Protein AF-0000000072288909 (afdb_homodimer)

pLDDT: mean 96.94, std 6.57, range [34.59, 99.0]

Radius of gyration: 21.73 Å; Cα contacts (8 Å, |Δi|>4): 817; chains: 2; bounding box: 50×75×54 Å

InterPro domains:
  IPR004045 Glutathione S-transferase, N-terminal [PF02798] (21-99)
  IPR004045 Glutathione S-transferase, N-terminal [PS50404] (17-106)
  IPR004046 Glutathione S-transferase, C-terminal [PF00043] (154-232)
  IPR010987 Glutathione S-transferase, C-terminal-like [PS50405] (112-245)
  IPR036249 Thioredoxin-like superfamily [SSF52833] (22-106)
  IPR036282 Glutathione S-transferase, C-terminal domain superfamily [SSF47616] (105-239)
  IPR040079 Glutathione transferase family [SFLDS00019] (25-231)

Foldseek 3Di:
DPPQLFDPPPDCCVSVFAFKEKEFALDLLQLLLLLLQLVLCVPPVDDYYYHYDDVVVLPLVDPRNCSLPVVSDDIWMWGVVDVNIHIDDDSLRSQVVCQVPRVVVQLAADPDPVLRVQLVVLLCLCSVQQVVLLVQLQCQQPPDPDHDVVSNVVSVVSNLVSLVVQLCQQCCVPPPHGALDRTDPDNDHRHSSLSSHQSSVLCSCVSVSQDPVSCVVRVSVVNNNVVVCPDPSSCVSNDCVSHDD/DPPQLFDPPPDCCVSVFAFKEKEFALDLLQLLLLLLQLVLCVPPVDDYYYHYDDVVVLPLVDPRNCSLPVVSHDIWMWGVVDVNIHIDDDSLRSQVVCQVPRVVVQQAADPDPVLRVQLVVLLCLCSVQQVVLLVQLQCQQPPDPDHDVVSNVVSVVSNLVSLVVQLCQQCCVPPPHGALDRTDPDNHHRHSSLSSHQSSVLCSCVSVSQDPVSCVVRVSVVNNNVVVCPDPSSCVSNDCVSHDD

Organism: Botryotinia fuckeliana (strain B05.10) (NCBI:txid332648)

Structure (mmCIF, N/CA/C/O backbone):
data_AF-0000000072288909-model_v1
#
loop_
_entity.id
_entity.type
_entity.pdbx_description
1 polymer Bcgst4
#
loop_
_atom_site.group_PDB
_atom_site.id
_atom_site.type_symbol
_atom_site.label_atom_id
_atom_site.label_alt_id
_atom_site.label_comp_id
_atom_site.label_asym_id
_atom_site.label_entity_id
_atom_site.label_seq_id
_atom_site.pdbx_PDB_ins_code
_atom_site.Cartn_x
_atom_site.Cartn_y
_atom_site.Cartn_z
_atom_site.occupancy
_atom_site.B_iso_or_equiv
_atom_site.auth_seq_id
_atom_site.auth_comp_id
_atom_site.auth_asym_id
_atom_site.auth_atom_id
_atom_site.pdbx_PDB_model_num
ATOM 1 N N . MET A 1 1 ? -13.586 37.219 -0.016 1 34.94 1 MET A N 1
ATOM 2 C CA . MET A 1 1 ? -12.812 36.719 -1.144 1 34.94 1 MET A CA 1
ATOM 3 C C . MET A 1 1 ? -13.18 35.25 -1.441 1 34.94 1 MET A C 1
ATOM 5 O O . MET A 1 1 ? -13.148 34.406 -0.548 1 34.94 1 MET A O 1
ATOM 9 N N . SER A 1 2 ? -14.008 34.75 -2.271 1 41.03 2 SER A N 1
ATOM 10 C CA . SER A 1 2 ? -14.609 33.438 -2.49 1 41.03 2 SER A CA 1
ATOM 11 C C . SER A 1 2 ? -13.562 32.344 -2.465 1 41.03 2 SER A C 1
ATOM 13 O O . SER A 1 2 ? -12.625 32.344 -3.266 1 41.03 2 SER A O 1
ATOM 15 N N . SER A 1 3 ? -13.195 31.766 -1.354 1 52.41 3 SER A N 1
ATOM 16 C CA . SER A 1 3 ? -12.055 30.984 -0.9 1 52.41 3 SER A CA 1
ATOM 17 C C . SER A 1 3 ? -11.727 29.859 -1.877 1 52.41 3 SER A C 1
ATOM 19 O O . SER A 1 3 ? -12.531 28.938 -2.059 1 52.41 3 SER A O 1
ATOM 21 N N . SER A 1 4 ? -11.07 30.094 -3.133 1 81.62 4 SER A N 1
ATOM 22 C CA . SER A 1 4 ? -10.766 29.203 -4.25 1 81.62 4 SER A CA 1
ATOM 23 C C . SER A 1 4 ? -9.977 27.984 -3.787 1 81.62 4 SER A C 1
ATOM 25 O O . SER A 1 4 ? -9.156 28.078 -2.867 1 81.62 4 SER A O 1
ATOM 27 N N . PHE A 1 5 ? -10.469 26.766 -3.932 1 93.38 5 PHE A N 1
ATOM 28 C CA . PHE A 1 5 ? -9.852 25.484 -3.607 1 93.38 5 PHE A CA 1
ATOM 29 C C . PHE A 1 5 ? -8.43 25.422 -4.145 1 93.38 5 PHE A C 1
ATOM 31 O O . PHE A 1 5 ? -7.52 24.953 -3.451 1 93.38 5 PHE A O 1
ATOM 38 N N . TYR A 1 6 ? -8.203 25.969 -5.234 1 96 6 TYR A N 1
ATOM 39 C CA . TYR A 1 6 ? -6.898 25.891 -5.871 1 96 6 TYR A CA 1
ATOM 40 C C . TYR A 1 6 ? -6.035 27.094 -5.492 1 96 6 TYR A C 1
ATOM 42 O O . TYR A 1 6 ? -6.527 28.219 -5.426 1 96 6 TYR A O 1
ATOM 50 N N . LEU A 1 7 ? -4.793 26.891 -5.223 1 95.06 7 LEU A N 1
ATOM 51 C CA . LEU A 1 7 ? -3.844 27.953 -4.91 1 95.06 7 LEU A CA 1
ATOM 52 C C . LEU A 1 7 ? -3.533 28.797 -6.148 1 95.06 7 LEU A C 1
ATOM 54 O O . LEU A 1 7 ? -3.65 28.312 -7.273 1 95.06 7 LEU A O 1
ATOM 58 N N . GLU A 1 8 ? -3.074 29.969 -5.766 1 91.94 8 GLU A N 1
ATOM 59 C CA . GLU A 1 8 ? -2.492 30.766 -6.84 1 91.94 8 GLU A CA 1
ATOM 60 C C . GLU A 1 8 ? -1.284 30.062 -7.457 1 91.94 8 GLU A C 1
ATOM 62 O O . GLU A 1 8 ? -0.458 29.5 -6.738 1 91.94 8 GLU A O 1
ATOM 67 N N . GLY A 1 9 ? -1.198 30.031 -8.703 1 93.75 9 GLY A N 1
ATOM 68 C CA . GLY A 1 9 ? -0.094 29.375 -9.383 1 93.75 9 GLY A CA 1
ATOM 69 C C . GLY A 1 9 ? -0.472 28.016 -9.961 1 93.75 9 GLY A C 1
ATOM 70 O O . GLY A 1 9 ? 0.3 27.422 -10.719 1 93.75 9 GLY A O 1
ATOM 71 N N . THR A 1 10 ? -1.617 27.516 -9.508 1 96.81 10 THR A N 1
ATOM 72 C CA . THR A 1 10 ? -2.094 26.297 -10.148 1 96.81 10 THR A CA 1
ATOM 73 C C . THR A 1 10 ? -2.293 26.516 -11.648 1 96.81 10 THR A C 1
ATOM 75 O O . THR A 1 10 ? -2.936 27.484 -12.055 1 96.81 10 THR A O 1
ATOM 78 N N . PRO A 1 11 ? -1.681 25.656 -12.484 1 97.31 11 PRO A N 1
ATOM 79 C CA . PRO A 1 11 ? -1.862 25.812 -13.922 1 97.31 11 PRO A CA 1
ATOM 80 C C . PRO A 1 11 ? -3.332 25.906 -14.328 1 97.31 11 PRO A C 1
ATOM 82 O O . PRO A 1 11 ? -4.172 25.203 -13.758 1 97.31 11 PRO A O 1
ATOM 85 N N . ASP A 1 12 ? -3.672 26.641 -15.344 1 97.25 12 ASP A N 1
ATOM 86 C CA . ASP A 1 12 ? -5.039 26.875 -15.797 1 97.25 12 ASP A CA 1
ATOM 87 C C . ASP A 1 12 ? -5.715 25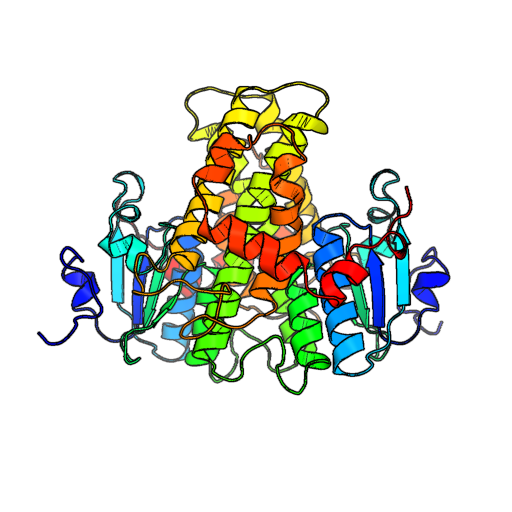.562 -16.203 1 97.25 12 ASP A C 1
ATOM 89 O O . ASP A 1 12 ? -6.898 25.359 -15.93 1 97.25 12 ASP A O 1
ATOM 93 N N . GLU A 1 13 ? -4.977 24.719 -16.859 1 96.62 13 GLU A N 1
ATOM 94 C CA . GLU A 1 13 ? -5.531 23.453 -17.328 1 96.62 13 GLU A CA 1
ATOM 95 C C . GLU A 1 13 ? -5.965 22.562 -16.172 1 96.62 13 GLU A C 1
ATOM 97 O O . GLU A 1 13 ? -6.836 21.703 -16.328 1 96.62 13 GLU A O 1
ATOM 102 N N . VAL A 1 14 ? -5.375 22.766 -15 1 97.88 14 VAL A N 1
ATOM 103 C CA . VAL A 1 14 ? -5.734 22 -13.812 1 97.88 14 VAL A CA 1
ATOM 104 C C . VAL A 1 14 ? -6.879 22.672 -13.07 1 97.88 14 VAL A C 1
ATOM 106 O O . VAL A 1 14 ? -7.914 22.062 -12.812 1 97.88 14 VAL A O 1
ATOM 109 N N . LYS A 1 15 ? -6.75 23.984 -12.75 1 96.44 15 LYS A N 1
ATOM 110 C CA . LYS A 1 15 ? -7.73 24.672 -11.914 1 96.44 15 LYS A CA 1
ATOM 111 C C . LYS A 1 15 ? -9.055 24.844 -12.656 1 96.44 15 LYS A C 1
ATOM 113 O O . LYS A 1 15 ? -10.102 25 -12.031 1 96.44 15 LYS A O 1
ATOM 118 N N . ASN A 1 16 ? -9.055 24.844 -14.047 1 97 16 ASN A N 1
ATOM 119 C CA . ASN A 1 16 ? -10.273 25.047 -14.828 1 97 16 ASN A CA 1
ATOM 120 C C . ASN A 1 16 ? -10.859 23.719 -15.305 1 97 16 ASN A C 1
ATOM 122 O O . ASN A 1 16 ? -11.906 23.703 -15.961 1 97 16 ASN A O 1
ATOM 126 N N . ALA A 1 17 ? -10.117 22.625 -15 1 97.56 17 ALA A N 1
ATOM 127 C CA . ALA A 1 17 ? -10.633 21.328 -15.406 1 97.56 17 ALA A CA 1
ATOM 128 C C . ALA A 1 17 ? -11.977 21.031 -14.75 1 97.56 17 ALA A C 1
ATOM 130 O O . ALA A 1 17 ? -12.203 21.391 -13.586 1 97.56 17 ALA A O 1
ATOM 131 N N . LYS A 1 18 ? -12.875 20.422 -15.492 1 96.06 18 LYS A N 1
ATOM 132 C CA . LYS A 1 18 ? -14.172 20 -14.977 1 96.06 18 LYS A CA 1
ATOM 133 C C . LYS A 1 18 ? -14.258 18.484 -14.875 1 96.06 18 LYS A C 1
ATOM 135 O O . LYS A 1 18 ? -13.5 17.766 -15.531 1 96.06 18 LYS A O 1
ATOM 140 N N . GLY A 1 19 ? -15.141 18.031 -13.961 1 97.38 19 GLY A N 1
ATOM 141 C CA . GLY A 1 19 ? -15.281 16.594 -13.805 1 97.38 19 GLY A CA 1
ATOM 142 C C . GLY A 1 19 ? -14.039 15.93 -13.258 1 97.38 19 GLY A C 1
ATOM 143 O O . GLY A 1 19 ? -13.383 16.453 -12.359 1 97.38 19 GLY A O 1
ATOM 144 N N . LEU A 1 20 ? -13.734 14.703 -13.734 1 98.75 20 LEU A N 1
ATOM 145 C CA . LEU A 1 20 ? -12.539 13.953 -13.359 1 98.75 20 LEU A CA 1
ATOM 146 C C . LEU A 1 20 ? -11.32 14.461 -14.117 1 98.75 20 LEU A C 1
ATOM 148 O O . LEU A 1 20 ? -11.375 14.625 -15.344 1 98.75 20 LEU A O 1
ATOM 152 N N . HIS A 1 21 ? -10.25 14.758 -13.375 1 98.94 21 HIS A N 1
ATOM 153 C CA . HIS A 1 21 ? -9.031 15.266 -13.992 1 98.94 21 HIS A CA 1
ATOM 154 C C . HIS A 1 21 ? -7.793 14.57 -13.438 1 98.94 21 HIS A C 1
ATOM 156 O O . HIS A 1 21 ? -7.629 14.469 -12.219 1 98.94 21 HIS A O 1
ATOM 162 N N . LEU A 1 22 ? -6.934 14.078 -14.344 1 98.88 22 LEU A N 1
ATOM 163 C CA . LEU A 1 22 ? -5.707 13.391 -13.953 1 98.88 22 LEU A CA 1
ATOM 164 C C . LEU A 1 22 ? -4.484 14.25 -14.258 1 98.88 22 LEU A C 1
ATOM 166 O O . LEU A 1 22 ? -4.301 14.695 -15.391 1 98.88 22 LEU A O 1
ATOM 170 N N . VAL A 1 23 ? -3.709 14.602 -13.258 1 98.81 23 VAL A N 1
ATOM 171 C CA . VAL A 1 23 ? -2.383 15.172 -13.461 1 98.81 23 VAL A CA 1
ATOM 172 C C . VAL A 1 23 ? -1.327 14.078 -13.383 1 98.81 23 VAL A C 1
ATOM 174 O O . VAL A 1 23 ? -1.183 13.414 -12.352 1 98.81 23 VAL A O 1
ATOM 177 N N . THR A 1 24 ? -0.532 13.867 -14.5 1 98.62 24 THR A N 1
ATOM 178 C CA . THR A 1 24 ? 0.266 12.641 -14.523 1 98.62 24 THR A CA 1
ATOM 179 C C . THR A 1 24 ? 1.467 12.797 -15.453 1 98.62 24 THR A C 1
ATOM 181 O O . THR A 1 24 ? 1.653 13.852 -16.062 1 98.62 24 THR A O 1
ATOM 184 N N . MET A 1 25 ? 2.361 11.984 -15.367 1 98.5 25 MET A N 1
ATOM 185 C CA . MET A 1 25 ? 3.393 11.586 -16.328 1 98.5 25 MET A CA 1
ATOM 186 C C . MET A 1 25 ? 3.377 10.078 -16.547 1 98.5 25 MET A C 1
ATOM 188 O O . MET A 1 25 ? 3.186 9.312 -15.609 1 98.5 25 MET A O 1
ATOM 192 N N . SER A 1 26 ? 3.609 9.617 -17.75 1 98.12 26 SER A N 1
ATOM 193 C CA . SER A 1 26 ? 3.312 8.234 -18.125 1 98.12 26 SER A CA 1
ATOM 194 C C . SER A 1 26 ? 4.398 7.285 -17.641 1 98.12 26 SER A C 1
ATOM 196 O O . SER A 1 26 ? 4.934 6.492 -18.422 1 98.12 26 SER A O 1
ATOM 198 N N . THR A 1 27 ? 4.762 7.426 -16.406 1 97.56 27 THR A N 1
ATOM 199 C CA . THR A 1 27 ? 5.566 6.445 -15.68 1 97.56 27 THR A CA 1
ATOM 200 C C . THR A 1 27 ? 4.742 5.203 -15.359 1 97.56 27 THR A C 1
ATOM 202 O O . THR A 1 27 ? 3.533 5.176 -15.594 1 97.56 27 THR A O 1
ATOM 205 N N . PRO A 1 28 ? 5.355 4.16 -14.852 1 98.25 28 PRO A N 1
ATOM 206 C CA . PRO A 1 28 ? 4.562 2.982 -14.5 1 98.25 28 PRO A CA 1
ATOM 207 C C . PRO A 1 28 ? 3.41 3.307 -13.547 1 98.25 28 PRO A C 1
ATOM 209 O O . PRO A 1 28 ? 2.312 2.766 -13.695 1 98.25 28 PRO A O 1
ATOM 212 N N . ASN A 1 29 ? 3.645 4.203 -12.594 1 98.62 29 ASN A N 1
ATOM 213 C CA . ASN A 1 29 ? 2.576 4.578 -11.672 1 98.62 29 ASN A CA 1
ATOM 214 C C . ASN A 1 29 ? 1.495 5.398 -12.367 1 98.62 29 ASN A C 1
ATOM 216 O O . ASN A 1 29 ? 0.308 5.242 -12.078 1 98.62 29 ASN A O 1
ATOM 220 N N . GLY A 1 30 ? 1.885 6.316 -13.234 1 98.75 30 GLY A N 1
ATOM 221 C CA . GLY A 1 30 ? 0.888 7.035 -14.016 1 98.75 30 GLY A CA 1
ATOM 222 C C . GLY A 1 30 ? 0.013 6.117 -14.852 1 98.75 30 GLY A C 1
ATOM 223 O O . GLY A 1 30 ? -1.209 6.27 -14.875 1 98.75 30 GLY A O 1
ATOM 224 N N . LYS A 1 31 ? 0.649 5.121 -15.453 1 98.88 31 LYS A N 1
ATOM 225 C CA . LYS A 1 31 ? -0.03 4.207 -16.359 1 98.88 31 LYS A CA 1
ATOM 226 C C . LYS A 1 31 ? -1.128 3.428 -15.648 1 98.88 31 LYS A C 1
ATOM 228 O O . LYS A 1 31 ? -2.143 3.074 -16.25 1 98.88 31 LYS A O 1
ATOM 233 N N . LYS A 1 32 ? -0.995 3.137 -14.336 1 98.94 32 LYS A N 1
ATOM 234 C CA . LYS A 1 32 ? -2.037 2.441 -13.594 1 98.94 32 LYS A CA 1
ATOM 235 C C . LYS A 1 32 ? -3.381 3.154 -13.727 1 98.94 32 LYS A C 1
ATOM 237 O O . LYS A 1 32 ? -4.387 2.535 -14.078 1 98.94 32 LYS A O 1
ATOM 242 N N . VAL A 1 33 ? -3.344 4.43 -13.477 1 98.94 33 VAL A N 1
ATOM 243 C CA . VAL A 1 33 ? -4.574 5.207 -13.414 1 98.94 33 VAL A CA 1
ATOM 244 C C . VAL A 1 33 ? -5.051 5.531 -14.836 1 98.94 33 VAL A C 1
ATOM 246 O O . VAL A 1 33 ? -6.254 5.531 -15.109 1 98.94 33 VAL A O 1
ATOM 249 N N . GLN A 1 34 ? -4.066 5.773 -15.711 1 98.94 34 GLN A N 1
ATOM 250 C CA . GLN A 1 34 ? -4.406 5.969 -17.109 1 98.94 34 GLN A CA 1
ATOM 251 C C . GLN A 1 34 ? -5.207 4.789 -17.656 1 98.94 34 GLN A C 1
ATOM 253 O O . GLN A 1 34 ? -6.258 4.977 -18.266 1 98.94 34 GLN A O 1
ATOM 258 N N . ILE A 1 35 ? -4.73 3.592 -17.406 1 99 35 ILE A N 1
ATOM 259 C CA . ILE A 1 35 ? -5.375 2.373 -17.891 1 99 35 ILE A CA 1
ATOM 260 C C . ILE A 1 35 ? -6.773 2.254 -17.281 1 99 35 ILE A C 1
ATOM 262 O O . ILE A 1 35 ? -7.738 1.968 -18 1 99 35 ILE A O 1
ATOM 266 N N . MET A 1 36 ? -6.91 2.463 -15.969 1 99 36 MET A N 1
ATOM 267 C CA . MET A 1 36 ? -8.211 2.359 -15.312 1 99 36 MET A CA 1
ATOM 268 C C . MET A 1 36 ? -9.203 3.344 -15.914 1 99 36 MET A C 1
ATOM 270 O O . MET A 1 36 ? -10.367 2.998 -16.156 1 99 36 MET A O 1
ATOM 274 N N . LEU A 1 37 ? -8.773 4.59 -16.156 1 98.94 37 LEU A N 1
ATOM 275 C CA . LEU A 1 37 ? -9.641 5.598 -16.75 1 98.94 37 LEU A CA 1
ATOM 276 C C . LEU A 1 37 ? -10.094 5.164 -18.141 1 98.94 37 LEU A C 1
ATOM 278 O O . LEU A 1 37 ? -11.266 5.324 -18.5 1 98.94 37 LEU A O 1
ATOM 282 N N . GLU A 1 38 ? -9.172 4.617 -18.922 1 98.94 38 GLU A N 1
ATOM 283 C CA . GLU A 1 38 ? -9.531 4.129 -20.25 1 98.94 38 GLU A CA 1
ATOM 284 C C . GLU A 1 38 ? -10.492 2.947 -20.172 1 98.94 38 GLU A C 1
ATOM 286 O O . GLU A 1 38 ? -11.383 2.809 -21 1 98.94 38 GLU A O 1
ATOM 291 N N . GLU A 1 39 ? -10.281 2.043 -19.172 1 98.94 39 GLU A N 1
ATOM 292 C CA . GLU A 1 39 ? -11.219 0.951 -18.938 1 98.94 39 GLU A CA 1
ATOM 293 C C . GLU A 1 39 ? -12.625 1.481 -18.656 1 98.94 39 GLU A C 1
ATOM 295 O O . GLU A 1 39 ? -13.609 0.993 -19.219 1 98.94 39 GLU A O 1
ATOM 300 N N . LEU A 1 40 ? -12.727 2.463 -17.797 1 98.94 40 LEU A N 1
ATOM 301 C CA . LEU A 1 40 ? -14.016 3.025 -17.406 1 98.94 40 LEU A CA 1
ATOM 302 C C . LEU A 1 40 ? -14.664 3.756 -18.578 1 98.94 40 LEU A C 1
ATOM 304 O O . LEU A 1 40 ? -15.883 3.707 -18.75 1 98.94 40 LEU A O 1
ATOM 308 N N . LYS A 1 41 ? -13.844 4.477 -19.297 1 98.81 41 LYS A N 1
ATOM 309 C CA . LYS A 1 41 ? -14.367 5.117 -20.5 1 98.81 41 LYS A CA 1
ATOM 310 C C . LYS A 1 41 ? -14.992 4.09 -21.453 1 98.81 41 LYS A C 1
ATOM 312 O O . LYS A 1 41 ? -16.094 4.301 -21.953 1 98.81 41 LYS A O 1
ATOM 317 N N . ALA A 1 42 ? -14.305 3.047 -21.688 1 98.81 42 ALA A N 1
ATOM 318 C CA . ALA A 1 42 ? -14.789 2.004 -22.594 1 98.81 42 ALA A CA 1
ATOM 319 C C . ALA A 1 42 ? -16.047 1.344 -22.047 1 98.81 42 ALA A C 1
ATOM 321 O O . ALA A 1 42 ? -16.984 1.066 -22.812 1 98.81 42 ALA A O 1
ATOM 322 N N . ALA A 1 43 ? -16.109 1.083 -20.75 1 98.69 43 ALA A N 1
ATOM 323 C CA . ALA A 1 43 ? -17.188 0.294 -20.156 1 98.69 43 ALA A CA 1
ATOM 324 C C . ALA A 1 43 ? -18.422 1.158 -19.891 1 98.69 43 ALA A C 1
ATOM 326 O O . ALA A 1 43 ? -19.547 0.682 -19.984 1 98.69 43 ALA A O 1
ATOM 327 N N . TYR A 1 44 ? -18.203 2.438 -19.562 1 98.56 44 TYR A N 1
ATOM 328 C CA . TYR A 1 44 ? -19.297 3.236 -19.031 1 98.56 44 TYR A CA 1
ATOM 329 C C . TYR A 1 44 ? -19.422 4.562 -19.766 1 98.56 44 TYR A C 1
ATOM 331 O O . TYR A 1 44 ? -20.328 5.352 -19.5 1 98.56 44 TYR A O 1
ATOM 339 N N . GLY A 1 45 ? -18.516 4.855 -20.641 1 98.56 45 GLY A N 1
ATOM 340 C CA . GLY A 1 45 ? -18.484 6.172 -21.266 1 98.56 45 GLY A CA 1
ATOM 341 C C . GLY A 1 45 ? -17.984 7.262 -20.328 1 98.56 45 GLY A C 1
ATOM 342 O O . GLY A 1 45 ? -18.297 8.438 -20.531 1 98.56 45 GLY A O 1
ATOM 343 N N . THR A 1 46 ? -17.25 6.871 -19.297 1 98.56 46 THR A N 1
ATOM 344 C CA . THR A 1 46 ? -16.734 7.824 -18.328 1 98.56 46 THR A CA 1
ATOM 345 C C . THR A 1 46 ? -15.805 8.828 -19 1 98.56 46 THR A C 1
ATOM 347 O O . THR A 1 46 ? -14.852 8.445 -19.672 1 98.56 46 THR A O 1
ATOM 350 N N . ASP A 1 47 ? -16.109 10.094 -18.766 1 98.12 47 ASP A N 1
ATOM 351 C CA . ASP A 1 47 ? -15.281 11.164 -19.312 1 98.12 47 ASP A CA 1
ATOM 352 C C . ASP A 1 47 ? -14.266 11.656 -18.297 1 98.12 47 ASP A C 1
ATOM 354 O O . ASP A 1 47 ? -14.555 11.703 -17.094 1 98.12 47 ASP A O 1
ATOM 358 N N . TYR A 1 48 ? -13.094 12.016 -18.828 1 98.75 48 TYR A N 1
ATOM 359 C CA . TYR A 1 48 ? -12.047 12.602 -18 1 98.75 48 TYR A CA 1
ATOM 360 C C . TYR A 1 48 ? -11.109 13.469 -18.844 1 98.75 48 TYR A C 1
ATOM 362 O O . TYR A 1 48 ? -11.086 13.344 -20.062 1 98.75 48 TYR A O 1
ATOM 370 N N . THR A 1 49 ? -10.43 14.367 -18.188 1 98.62 49 THR A N 1
ATOM 371 C CA . THR A 1 49 ? -9.352 15.133 -18.797 1 98.62 49 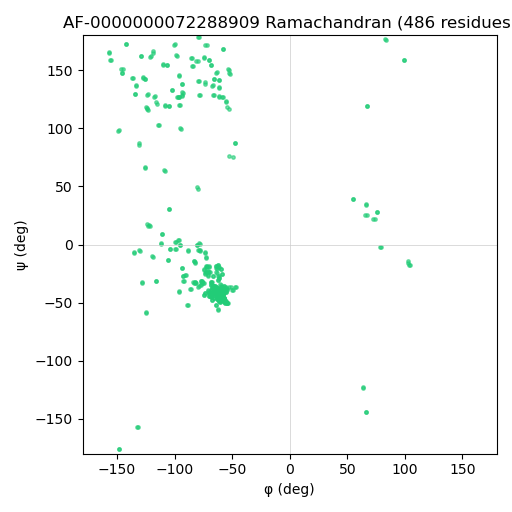THR A CA 1
ATOM 372 C C . THR A 1 49 ? -8.031 14.875 -18.078 1 98.62 49 THR A C 1
ATOM 374 O O . THR A 1 49 ? -8 14.227 -17.031 1 98.62 49 THR A O 1
ATOM 377 N N . HIS A 1 50 ? -6.961 15.258 -18.734 1 98.62 50 HIS A N 1
ATOM 378 C CA . HIS A 1 50 ? -5.672 15.07 -18.078 1 98.62 50 HIS A CA 1
ATOM 379 C C . HIS A 1 50 ? -4.707 16.203 -18.406 1 98.62 50 HIS A C 1
ATOM 381 O O . HIS A 1 50 ? -4.891 16.891 -19.422 1 98.62 50 HIS A O 1
ATOM 387 N N . THR A 1 51 ? -3.836 16.469 -17.5 1 98.38 51 THR A N 1
ATOM 388 C CA . THR A 1 51 ? -2.68 17.328 -17.672 1 98.38 51 THR A CA 1
ATOM 389 C C . THR A 1 51 ? -1.382 16.547 -17.5 1 98.38 51 THR A C 1
ATOM 391 O O . THR A 1 51 ? -1.21 15.836 -16.516 1 98.38 51 THR A O 1
ATOM 394 N N . LEU A 1 52 ? -0.485 16.672 -18.5 1 98.19 52 LEU A N 1
ATOM 395 C CA . LEU A 1 52 ? 0.823 16.031 -18.406 1 98.19 52 LEU A CA 1
ATOM 396 C C . LEU A 1 52 ? 1.858 16.984 -17.828 1 98.19 52 LEU A C 1
ATOM 398 O O . LEU A 1 52 ? 1.937 18.141 -18.25 1 98.19 52 LEU A O 1
ATOM 402 N N . ILE A 1 53 ? 2.557 16.562 -16.828 1 97.19 53 ILE A N 1
ATOM 403 C CA . ILE A 1 53 ? 3.682 17.328 -16.297 1 97.19 53 ILE A CA 1
ATOM 404 C C . ILE A 1 53 ? 4.957 16.484 -16.375 1 97.19 53 ILE A C 1
ATOM 406 O O . ILE A 1 53 ? 4.895 15.266 -16.562 1 97.19 53 ILE A O 1
ATOM 410 N N . HIS A 1 54 ? 6.129 17.125 -16.297 1 95.69 54 HIS A N 1
ATOM 411 C CA . HIS A 1 54 ? 7.414 16.438 -16.266 1 95.69 54 HIS A CA 1
ATOM 412 C C . HIS A 1 54 ? 8.016 16.438 -14.867 1 95.69 54 HIS A C 1
ATOM 414 O O . HIS A 1 54 ? 8.352 17.5 -14.336 1 95.69 54 HIS A O 1
ATOM 420 N N . ILE A 1 55 ? 8.219 15.242 -14.336 1 94.62 55 ILE A N 1
ATOM 421 C CA . ILE A 1 55 ? 8.609 15.156 -12.938 1 94.62 55 ILE A CA 1
ATOM 422 C C . ILE A 1 55 ? 10.062 15.617 -12.781 1 94.62 55 ILE A C 1
ATOM 424 O O . ILE A 1 55 ? 10.477 16.016 -11.688 1 94.62 55 ILE A O 1
ATOM 428 N N . SER A 1 56 ? 10.836 15.641 -13.859 1 93.56 56 SER A N 1
ATOM 429 C CA . SER A 1 56 ? 12.234 16.062 -13.773 1 93.56 56 SER A CA 1
ATOM 430 C C . SER A 1 56 ? 12.344 17.562 -13.539 1 93.56 56 SER A C 1
ATOM 432 O O . SER A 1 56 ? 13.406 18.047 -13.148 1 93.56 56 SER A O 1
ATOM 434 N N . THR A 1 57 ? 11.289 18.344 -13.82 1 95 57 THR A N 1
ATOM 435 C CA . THR A 1 57 ? 11.312 19.781 -13.617 1 95 57 THR A CA 1
ATOM 436 C C . THR A 1 57 ? 10.883 20.141 -12.203 1 95 57 THR A C 1
ATOM 438 O O . THR A 1 57 ? 10.859 21.312 -11.828 1 95 57 THR A O 1
ATOM 441 N N . ASN A 1 58 ? 10.461 19.219 -11.422 1 96.06 58 ASN A N 1
ATOM 442 C CA . ASN A 1 58 ? 10.016 19.344 -10.039 1 96.06 58 ASN A CA 1
ATOM 443 C C . ASN A 1 58 ? 8.719 20.156 -9.945 1 96.06 58 ASN A C 1
ATOM 445 O O . ASN A 1 58 ? 8.484 20.844 -8.953 1 96.06 58 ASN A O 1
ATOM 449 N N . GLU A 1 59 ? 7.969 20.141 -11.047 1 96.19 59 GLU A N 1
ATOM 450 C CA . GLU A 1 59 ? 6.652 20.75 -11.039 1 96.19 59 GLU A CA 1
ATOM 451 C C . GLU A 1 59 ? 5.809 20.25 -9.875 1 96.19 59 GLU A C 1
ATOM 453 O O . GLU A 1 59 ? 5.098 21.031 -9.234 1 96.19 59 GLU A O 1
ATOM 458 N N . GLN A 1 60 ? 5.941 18.984 -9.539 1 97.56 60 GLN A N 1
ATOM 459 C CA . GLN A 1 60 ? 5.133 18.328 -8.531 1 97.56 60 GLN A CA 1
ATOM 460 C C . GLN A 1 60 ? 5.605 18.672 -7.121 1 97.56 60 GLN A C 1
ATOM 462 O O . GLN A 1 60 ? 5.043 18.203 -6.133 1 97.56 60 GLN A O 1
ATOM 467 N N . LYS A 1 61 ? 6.633 19.516 -7.027 1 97.62 61 LYS A N 1
ATOM 468 C CA . LYS A 1 61 ? 7.145 19.938 -5.73 1 97.62 61 LYS A CA 1
ATOM 469 C C . LYS A 1 61 ? 6.699 21.359 -5.406 1 97.62 61 LYS A C 1
ATOM 471 O O . LYS A 1 61 ? 6.957 21.859 -4.309 1 97.62 61 LYS A O 1
ATOM 476 N N . LYS A 1 62 ? 6.023 22.016 -6.316 1 97.62 62 L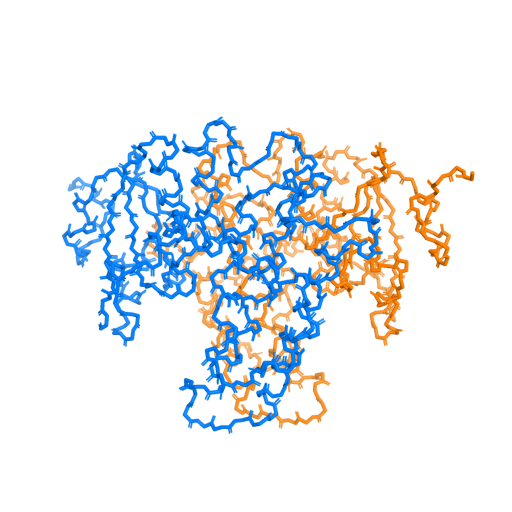YS A N 1
ATOM 477 C CA . LYS A 1 62 ? 5.52 23.359 -6.098 1 97.62 62 LYS A CA 1
ATOM 478 C C . LYS A 1 62 ? 4.309 23.359 -5.168 1 97.62 62 LYS A C 1
ATOM 480 O O . LYS A 1 62 ? 3.57 22.375 -5.109 1 97.62 62 LYS A O 1
ATOM 485 N N . ASP A 1 63 ? 4.016 24.469 -4.602 1 97.19 63 ASP A N 1
ATOM 486 C CA . ASP A 1 63 ? 2.982 24.578 -3.572 1 97.19 63 ASP A CA 1
ATOM 487 C C . ASP A 1 63 ? 1.612 24.203 -4.133 1 97.19 63 ASP A C 1
ATOM 489 O O . ASP A 1 63 ? 0.796 23.594 -3.432 1 97.19 63 ASP A O 1
ATOM 493 N N . TRP A 1 64 ? 1.297 24.594 -5.375 1 97.5 64 TRP A N 1
ATOM 494 C CA . TRP A 1 64 ? -0.021 24.281 -5.926 1 97.5 64 TRP A CA 1
ATOM 495 C C . TRP A 1 64 ? -0.267 22.781 -5.961 1 97.5 64 TRP A C 1
ATOM 497 O O . TRP A 1 64 ? -1.378 22.328 -5.691 1 97.5 64 TRP A O 1
ATOM 507 N N . PHE A 1 65 ? 0.817 22.047 -6.359 1 98.31 65 PHE A N 1
ATOM 508 C CA . PHE A 1 65 ? 0.72 20.594 -6.426 1 98.31 65 PHE A CA 1
ATOM 509 C C . PHE A 1 65 ? 0.711 19.984 -5.027 1 98.31 65 PHE A C 1
ATOM 511 O O . PHE A 1 65 ? -0.089 19.094 -4.734 1 98.31 65 PHE A O 1
ATOM 518 N N . LEU A 1 66 ? 1.543 20.469 -4.094 1 98.19 66 LEU A N 1
ATOM 519 C CA . LEU A 1 66 ? 1.677 19.922 -2.746 1 98.19 66 LEU A CA 1
ATOM 520 C C . LEU A 1 66 ? 0.395 20.125 -1.946 1 98.19 66 LEU A C 1
ATOM 522 O O . LEU A 1 66 ? 0.062 19.312 -1.08 1 98.19 66 LEU A O 1
ATOM 526 N N . LYS A 1 67 ? -0.361 21.141 -2.271 1 97.06 67 LYS A N 1
ATOM 527 C CA . LYS A 1 67 ? -1.664 21.328 -1.64 1 97.06 67 LYS A CA 1
ATOM 528 C C . LYS A 1 67 ? -2.615 20.188 -1.998 1 97.06 67 LYS A C 1
ATOM 530 O O . LYS A 1 67 ? -3.441 19.781 -1.179 1 97.06 67 LYS A O 1
ATOM 535 N N . LEU A 1 68 ? -2.518 19.688 -3.238 1 97.56 68 LEU A N 1
ATOM 536 C CA . LEU A 1 68 ? -3.385 18.609 -3.723 1 97.56 68 LEU A CA 1
ATOM 537 C C . LEU A 1 68 ? -2.869 17.25 -3.271 1 97.56 68 LEU A C 1
ATOM 539 O O . LEU A 1 68 ? -3.658 16.328 -3.023 1 97.56 68 LEU A O 1
ATOM 543 N N . ASN A 1 69 ? -1.562 17.125 -3.158 1 98.31 69 ASN A N 1
ATOM 544 C CA . ASN A 1 69 ? -0.85 15.914 -2.785 1 98.31 69 ASN A CA 1
ATOM 545 C C . ASN A 1 69 ? 0.432 16.234 -2.02 1 98.31 69 ASN A C 1
ATOM 547 O O . ASN A 1 69 ? 1.495 16.391 -2.619 1 98.31 69 ASN A O 1
ATOM 551 N N . PRO A 1 70 ? 0.396 16.156 -0.747 1 98.12 70 PRO A N 1
ATOM 552 C CA . PRO A 1 70 ? 1.561 16.531 0.059 1 98.12 70 PRO A CA 1
ATOM 553 C C . PRO A 1 70 ? 2.775 15.656 -0.213 1 98.12 70 PRO A C 1
ATOM 555 O O . PRO A 1 70 ? 3.904 16.031 0.114 1 98.12 70 PRO A O 1
ATOM 558 N N . ASN A 1 71 ? 2.537 14.477 -0.804 1 98.44 71 ASN A N 1
ATOM 559 C CA . ASN A 1 71 ? 3.65 13.594 -1.136 1 98.44 71 ASN A CA 1
ATOM 560 C C . ASN A 1 71 ? 4.477 14.141 -2.295 1 98.44 71 ASN A C 1
ATOM 562 O O . ASN A 1 71 ? 5.633 13.758 -2.473 1 98.44 71 ASN A O 1
ATOM 566 N N . GLY A 1 72 ? 3.812 15.039 -3.133 1 98.38 72 GLY A N 1
ATOM 567 C CA . GLY A 1 72 ? 4.535 15.648 -4.234 1 98.38 72 GLY A CA 1
ATOM 568 C C . GLY A 1 72 ? 4.961 14.656 -5.297 1 98.38 72 GLY A C 1
ATOM 569 O O . GLY A 1 72 ? 6.055 14.766 -5.855 1 98.38 72 GLY A O 1
ATOM 570 N N . ARG A 1 73 ? 4.172 13.648 -5.527 1 98.25 73 ARG A N 1
ATOM 571 C CA . ARG A 1 73 ? 4.418 12.656 -6.559 1 98.25 73 ARG A CA 1
ATOM 572 C C . ARG A 1 73 ? 3.205 12.492 -7.469 1 98.25 73 ARG A C 1
ATOM 574 O O . ARG A 1 73 ? 2.064 12.602 -7.016 1 98.25 73 ARG A O 1
ATOM 581 N N . ILE A 1 74 ? 3.363 12.281 -8.758 1 98.38 74 ILE A N 1
ATOM 582 C CA . ILE A 1 74 ? 2.297 11.945 -9.695 1 98.38 74 ILE A CA 1
ATOM 583 C C . ILE A 1 74 ? 1.961 10.461 -9.586 1 98.38 74 ILE A C 1
ATOM 585 O O . ILE A 1 74 ? 2.783 9.664 -9.133 1 98.38 74 ILE A O 1
ATOM 589 N N . PRO A 1 75 ? 0.852 10.07 -9.961 1 98.69 75 PRO A N 1
ATOM 590 C CA . PRO A 1 75 ? -0.26 10.891 -10.438 1 98.69 75 PRO A CA 1
ATOM 591 C C . PRO A 1 75 ? -1.137 11.422 -9.305 1 98.69 75 PRO A C 1
ATOM 593 O O . PRO A 1 75 ? -1.026 10.953 -8.172 1 98.69 75 PRO A O 1
ATOM 596 N N . ILE A 1 76 ? -1.891 12.422 -9.531 1 98.81 76 ILE A N 1
ATOM 597 C CA . ILE A 1 76 ? -2.988 12.844 -8.672 1 98.81 76 ILE A CA 1
ATOM 598 C C . ILE A 1 76 ? -4.285 12.891 -9.477 1 98.81 76 ILE A C 1
ATOM 600 O O . ILE A 1 76 ? -4.301 13.359 -10.617 1 98.81 76 ILE A O 1
ATOM 604 N N . LEU A 1 77 ? -5.305 12.266 -8.977 1 98.94 77 LEU A N 1
ATOM 605 C CA . LEU A 1 77 ? -6.656 12.328 -9.523 1 98.94 77 LEU A CA 1
ATOM 606 C C . LEU A 1 77 ? -7.5 13.359 -8.773 1 98.94 77 LEU A C 1
ATOM 608 O O . LEU A 1 77 ? -7.516 13.375 -7.539 1 98.94 77 LEU A O 1
ATOM 612 N N . ILE A 1 78 ? -8.109 14.273 -9.492 1 98.88 78 ILE A N 1
ATOM 613 C CA . ILE A 1 78 ? -8.953 15.273 -8.867 1 98.88 78 ILE A CA 1
ATOM 614 C C . ILE A 1 78 ? -10.398 15.094 -9.336 1 98.88 78 ILE A C 1
ATOM 616 O O . ILE A 1 78 ? -10.664 15.078 -10.539 1 98.88 78 ILE A O 1
ATOM 620 N N . ASP A 1 79 ? -11.336 14.898 -8.477 1 98.81 79 ASP A N 1
ATOM 621 C CA . ASP A 1 79 ? -12.758 14.898 -8.797 1 98.81 79 ASP A CA 1
ATOM 622 C C . ASP A 1 79 ? -13.383 16.266 -8.531 1 98.81 79 ASP A C 1
ATOM 624 O O . ASP A 1 79 ? -13.766 16.562 -7.406 1 98.81 79 ASP A O 1
ATOM 628 N N . ASN A 1 80 ? -13.555 17.031 -9.555 1 97.62 80 ASN A N 1
ATOM 629 C CA . ASN A 1 80 ? -14.047 18.391 -9.469 1 97.62 80 ASN A CA 1
ATOM 630 C C . ASN A 1 80 ? -15.57 18.438 -9.336 1 97.62 80 ASN A C 1
ATOM 632 O O . ASN A 1 80 ? -16.156 19.516 -9.195 1 97.62 80 ASN A O 1
ATOM 636 N N . THR A 1 81 ? -16.25 17.312 -9.328 1 97.12 81 THR A N 1
ATOM 637 C CA . THR A 1 81 ? -17.688 17.281 -9.133 1 97.12 81 THR A CA 1
ATOM 638 C C . THR A 1 81 ? -18.031 17.344 -7.648 1 97.12 81 THR A C 1
ATOM 640 O O . THR A 1 81 ? -19.203 17.531 -7.289 1 97.12 81 THR A O 1
ATOM 643 N N . LYS A 1 82 ? -17.047 17.109 -6.848 1 97.19 82 LYS A N 1
ATOM 644 C CA . LYS A 1 82 ? -17.219 17.266 -5.406 1 97.19 82 LYS A CA 1
ATOM 645 C C . LYS A 1 82 ? -17 18.719 -4.992 1 97.19 82 LYS A C 1
ATOM 647 O O . LYS A 1 82 ? -16.312 19.469 -5.684 1 97.19 82 LYS A O 1
ATOM 652 N N . THR A 1 83 ? -17.641 19.156 -3.846 1 95.25 83 THR A N 1
ATOM 653 C CA . THR A 1 83 ? -17.469 20.484 -3.291 1 95.25 83 THR A CA 1
ATOM 654 C C . THR A 1 83 ? -17.031 20.422 -1.832 1 95.25 83 THR A C 1
ATOM 656 O O . THR A 1 83 ? -17.797 20 -0.965 1 95.25 83 THR A O 1
ATOM 659 N N . PRO A 1 84 ? -15.906 20.938 -1.545 1 95.31 84 PRO A N 1
ATOM 660 C CA . PRO A 1 84 ? -14.828 21.297 -2.469 1 95.31 84 PRO A CA 1
ATOM 661 C C . PRO A 1 84 ? -14.336 20.109 -3.293 1 95.31 84 PRO A C 1
ATOM 663 O O . PRO A 1 84 ? -14.688 18.953 -2.998 1 95.31 84 PRO A O 1
ATOM 666 N N . PRO A 1 85 ? -13.492 20.391 -4.391 1 97.62 85 PRO A N 1
ATOM 667 C CA . PRO A 1 85 ? -12.906 19.281 -5.16 1 97.62 85 PRO A CA 1
ATOM 668 C C . PRO A 1 85 ? -12.172 18.266 -4.277 1 97.62 85 PRO A C 1
ATOM 670 O O . PRO A 1 85 ? -11.617 18.641 -3.244 1 97.62 85 PRO A O 1
ATOM 673 N N . PHE A 1 86 ? -12.18 17.031 -4.754 1 98.38 86 PHE A N 1
ATOM 674 C CA . PHE A 1 86 ? -11.578 15.961 -3.965 1 98.38 86 PHE A CA 1
ATOM 675 C C . PHE A 1 86 ? -10.336 15.414 -4.66 1 98.38 86 PHE A C 1
ATOM 677 O O . PHE A 1 86 ? -10.453 14.633 -5.609 1 98.38 86 PHE A O 1
ATOM 684 N N . PRO A 1 87 ? -9.141 15.773 -4.219 1 98.69 87 PRO A N 1
ATOM 685 C CA . PRO A 1 87 ? -7.918 15.172 -4.754 1 98.69 87 PRO A CA 1
ATOM 686 C C . PRO A 1 87 ? -7.629 13.797 -4.156 1 98.69 87 PRO A C 1
ATOM 688 O O . PRO A 1 87 ? -7.867 13.57 -2.965 1 98.69 87 PRO A O 1
ATOM 691 N N . VAL A 1 88 ? -7.188 12.93 -4.945 1 98.94 88 VAL A N 1
ATOM 692 C CA . VAL A 1 88 ? -6.82 11.586 -4.516 1 98.94 88 VAL A CA 1
ATOM 693 C C . VAL A 1 88 ? -5.367 11.305 -4.891 1 98.94 88 VAL A C 1
ATOM 695 O O . VAL A 1 88 ? -5.008 11.336 -6.07 1 98.94 88 VAL A O 1
ATOM 698 N N . MET A 1 89 ? -4.555 11.117 -3.859 1 98.62 89 MET A N 1
ATOM 699 C CA . MET A 1 89 ? -3.18 10.672 -4.07 1 98.62 89 MET A CA 1
ATOM 700 C C . MET A 1 89 ? -3.051 9.172 -3.818 1 98.62 89 MET A C 1
ATOM 702 O O . MET A 1 89 ? -3.98 8.547 -3.307 1 98.62 89 MET A O 1
ATOM 706 N N . GLU A 1 90 ? -1.784 8.68 -4.176 1 98.75 90 GLU A N 1
ATOM 707 C CA . GLU A 1 90 ? -1.446 7.266 -4.133 1 98.75 90 GLU A CA 1
ATOM 708 C C . GLU A 1 90 ? -2.234 6.473 -5.172 1 98.75 90 GLU A C 1
ATOM 710 O O . GLU A 1 90 ? -3.459 6.367 -5.082 1 98.75 90 GLU A O 1
ATOM 715 N N . THR A 1 91 ? -1.589 5.824 -6.109 1 98.88 91 THR A N 1
ATOM 716 C CA . THR A 1 91 ? -2.195 5.211 -7.285 1 98.88 91 THR A CA 1
ATOM 717 C C . THR A 1 91 ? -3.256 4.191 -6.879 1 98.88 91 THR A C 1
ATOM 719 O O . THR A 1 91 ? -4.336 4.141 -7.469 1 98.88 91 THR A O 1
ATOM 722 N N . SER A 1 92 ? -2.955 3.395 -5.832 1 98.94 92 SER A N 1
ATOM 723 C CA . SER A 1 92 ? -3.916 2.367 -5.441 1 98.94 92 SER A CA 1
ATOM 724 C C . SER A 1 92 ? -5.184 2.99 -4.863 1 98.94 92 SER A C 1
ATOM 726 O O . SER A 1 92 ? -6.285 2.49 -5.09 1 98.94 92 SER A O 1
ATOM 728 N N . ALA A 1 93 ? -5.059 4.062 -4.078 1 98.94 93 ALA A N 1
ATOM 729 C CA . ALA A 1 93 ? -6.238 4.773 -3.592 1 98.94 93 ALA A CA 1
ATOM 730 C C . ALA A 1 93 ? -7.016 5.398 -4.746 1 98.94 93 ALA A C 1
ATOM 732 O O . ALA A 1 93 ? -8.25 5.465 -4.711 1 98.94 93 ALA A O 1
ATOM 733 N N . GLU A 1 94 ? -6.32 5.926 -5.773 1 98.94 94 GLU A N 1
ATOM 734 C CA . GLU A 1 94 ? -6.973 6.441 -6.973 1 98.94 94 GLU A CA 1
ATOM 735 C C . GLU A 1 94 ? -7.793 5.359 -7.668 1 98.94 94 GLU A C 1
ATOM 737 O O . GLU A 1 94 ? -8.938 5.59 -8.055 1 98.94 94 GLU A O 1
ATOM 742 N N . LEU A 1 95 ? -7.195 4.172 -7.801 1 99 95 LEU A N 1
ATOM 743 C CA . LEU A 1 95 ? -7.898 3.059 -8.43 1 99 95 LEU A CA 1
ATOM 744 C C . LEU A 1 95 ? -9.148 2.686 -7.641 1 99 95 LEU A C 1
ATOM 746 O O . LEU A 1 95 ? -10.211 2.459 -8.227 1 99 95 LEU A O 1
ATOM 750 N N . LEU A 1 96 ? -9 2.621 -6.324 1 98.94 96 LEU A N 1
ATOM 751 C CA . LEU A 1 96 ? -10.133 2.24 -5.492 1 98.94 96 LEU A CA 1
ATOM 752 C C . LEU A 1 96 ? -11.203 3.324 -5.504 1 98.94 96 LEU A C 1
ATOM 754 O O . LEU A 1 96 ? -12.398 3.025 -5.426 1 98.94 96 LEU A O 1
ATOM 758 N N . TYR A 1 97 ? -10.812 4.609 -5.57 1 98.94 97 TYR A N 1
ATOM 759 C CA . TYR A 1 97 ? -11.781 5.695 -5.707 1 98.94 97 TYR A CA 1
ATOM 760 C C . TYR A 1 97 ? -12.594 5.547 -6.988 1 98.94 97 TYR A C 1
ATOM 762 O O . TYR A 1 97 ? -13.82 5.641 -6.969 1 98.94 97 TYR A O 1
ATOM 770 N N . LEU A 1 98 ? -11.891 5.301 -8.078 1 98.94 98 LEU A N 1
ATOM 771 C CA . LEU A 1 98 ? -12.547 5.137 -9.375 1 98.94 98 LEU A CA 1
ATOM 772 C C . LEU A 1 98 ? -13.461 3.914 -9.375 1 98.94 98 LEU A C 1
ATOM 774 O O . LEU A 1 98 ? -14.539 3.943 -9.961 1 98.94 98 LEU A O 1
ATOM 778 N N . LEU A 1 99 ? -12.953 2.842 -8.773 1 98.75 99 LEU A N 1
ATOM 779 C CA . LEU A 1 99 ? -13.766 1.64 -8.648 1 98.75 99 LEU A CA 1
ATOM 780 C C . LEU A 1 99 ? -15.086 1.948 -7.938 1 98.75 99 LEU A C 1
ATOM 782 O O . LEU A 1 99 ? -16.156 1.571 -8.414 1 98.75 99 LEU A O 1
ATOM 786 N N . LYS A 1 100 ? -15.008 2.637 -6.828 1 98.06 100 LYS A N 1
ATOM 787 C CA . LYS A 1 100 ? -16.172 2.924 -5.992 1 98.06 100 LYS A CA 1
ATOM 788 C C . LYS A 1 100 ? -17.125 3.889 -6.688 1 98.06 100 LYS A C 1
ATOM 790 O O . LYS A 1 100 ? -18.328 3.668 -6.703 1 98.06 100 LYS A O 1
ATOM 795 N N . GLU A 1 101 ? -16.656 4.895 -7.316 1 98.06 101 GLU A N 1
ATOM 796 C CA . GLU A 1 101 ? -17.484 6.008 -7.777 1 98.06 101 GLU A CA 1
ATOM 797 C C . GLU A 1 101 ? -17.938 5.797 -9.219 1 98.06 101 GLU A C 1
ATOM 799 O O . GLU A 1 101 ? -18.969 6.316 -9.625 1 98.06 101 GLU A O 1
ATOM 804 N N . PHE A 1 102 ? -17.219 4.914 -9.969 1 98.38 102 PHE A N 1
ATOM 805 C CA . PHE A 1 102 ? -17.484 4.965 -11.398 1 98.38 102 PHE A CA 1
ATOM 806 C C . PHE A 1 102 ? -17.641 3.561 -11.969 1 98.38 102 PHE A C 1
ATOM 808 O O . PHE A 1 102 ? -17.922 3.395 -13.156 1 98.38 102 PHE A O 1
ATOM 815 N N . ASP A 1 103 ? -17.391 2.549 -11.219 1 98.56 103 ASP A N 1
ATOM 816 C CA . ASP A 1 103 ? -17.531 1.166 -11.664 1 98.56 103 ASP A CA 1
ATOM 817 C C . ASP A 1 103 ? -18.734 0.49 -11.008 1 98.56 103 ASP A C 1
ATOM 819 O O . ASP A 1 103 ? -18.578 -0.529 -10.328 1 98.56 103 ASP A O 1
ATOM 823 N N . SER A 1 104 ? -19.875 0.958 -11.273 1 97.38 104 SER A N 1
ATOM 824 C CA . SER A 1 104 ? -21.109 0.598 -10.578 1 97.38 104 SER A CA 1
ATOM 825 C C . SER A 1 104 ? -21.422 -0.89 -10.727 1 97.38 104 SER A C 1
ATOM 827 O O . SER A 1 104 ? -22.094 -1.479 -9.875 1 97.38 104 SER A O 1
ATOM 829 N N . LYS A 1 105 ? -21 -1.554 -11.75 1 97.81 105 LYS A N 1
ATOM 830 C CA . LYS A 1 105 ? -21.297 -2.967 -11.977 1 97.81 105 LYS A CA 1
ATOM 831 C C . LYS A 1 105 ? -20.141 -3.85 -11.484 1 97.81 105 LYS A C 1
ATOM 833 O O . LYS A 1 105 ? -20.156 -5.062 -11.688 1 97.81 105 LYS A O 1
ATOM 838 N N . ASP A 1 106 ? -19.125 -3.211 -10.867 1 97.94 106 ASP A N 1
ATOM 839 C CA . ASP A 1 106 ? -17.953 -3.924 -10.359 1 97.94 106 ASP A CA 1
ATOM 840 C C . ASP A 1 106 ? -17.297 -4.754 -11.461 1 97.94 106 ASP A C 1
ATOM 842 O O . ASP A 1 106 ? -16.922 -5.906 -11.234 1 97.94 106 ASP A O 1
ATOM 846 N N . ILE A 1 107 ? -17.25 -4.203 -12.641 1 98.75 107 ILE A N 1
ATOM 847 C CA . ILE A 1 107 ? -16.578 -4.871 -13.75 1 98.75 107 ILE A CA 1
ATOM 848 C C . ILE A 1 107 ? -15.109 -5.117 -13.391 1 98.75 107 ILE A C 1
ATOM 850 O O . ILE A 1 107 ? -14.547 -6.16 -13.727 1 98.75 107 ILE A O 1
ATOM 854 N N . PHE A 1 108 ? -14.477 -4.211 -12.688 1 98.94 108 PHE A N 1
ATOM 855 C CA . PHE A 1 108 ? -13.055 -4.27 -12.375 1 98.94 108 PHE A CA 1
ATOM 856 C C . PHE A 1 108 ? -12.828 -4.52 -10.891 1 98.94 108 PHE A C 1
ATOM 858 O O . PHE A 1 108 ? -11.742 -4.277 -10.367 1 98.94 108 PHE A O 1
ATOM 865 N N . GLY A 1 109 ? -13.828 -4.828 -10.141 1 98.69 109 GLY A N 1
ATOM 866 C CA . GLY A 1 109 ? -13.789 -5.164 -8.727 1 98.69 109 GLY A CA 1
ATOM 867 C C . GLY A 1 109 ? -14.586 -6.414 -8.391 1 98.69 109 GLY A C 1
ATOM 868 O O . GLY A 1 109 ? -14.688 -7.332 -9.203 1 98.69 109 GLY A O 1
ATOM 869 N N . PHE A 1 110 ? -14.992 -6.543 -7.145 1 98.69 110 PHE A N 1
ATOM 870 C CA . PHE A 1 110 ? -15.711 -7.727 -6.676 1 98.69 110 PHE A CA 1
ATOM 871 C C . PHE A 1 110 ? -16.891 -7.336 -5.801 1 98.69 110 PHE A C 1
ATOM 873 O O . PHE A 1 110 ? -16.797 -6.398 -5.004 1 98.69 110 PHE A O 1
ATOM 880 N N . LYS A 1 111 ? -17.938 -8.047 -5.918 1 97.56 111 LYS A N 1
ATOM 881 C CA . LYS A 1 111 ? -19.094 -7.871 -5.043 1 97.56 111 LYS A CA 1
ATOM 882 C C . LYS A 1 111 ? -18.938 -8.672 -3.756 1 97.56 111 LYS A C 1
ATOM 884 O O . LYS A 1 111 ? -19.344 -8.227 -2.684 1 97.56 111 LYS A O 1
ATOM 889 N N . ASP A 1 112 ? -18.359 -9.891 -3.926 1 98.06 112 ASP A N 1
ATOM 890 C CA . ASP A 1 112 ? -18.109 -10.734 -2.764 1 98.06 112 ASP A CA 1
ATOM 891 C C . ASP A 1 112 ? -17.062 -10.117 -1.852 1 98.06 112 ASP A C 1
ATOM 893 O O . ASP A 1 112 ? -15.977 -9.742 -2.309 1 98.06 112 ASP A O 1
ATOM 897 N N . GLU A 1 113 ? -17.359 -10.008 -0.579 1 97.5 113 GLU A N 1
ATOM 898 C CA . GLU A 1 113 ? -16.516 -9.281 0.36 1 97.5 113 GLU A CA 1
ATOM 899 C C . GLU A 1 113 ? -15.172 -9.984 0.541 1 97.5 113 GLU A C 1
ATOM 901 O O . GLU A 1 113 ? -14.148 -9.336 0.754 1 97.5 113 GLU A O 1
ATOM 906 N N . LEU A 1 114 ? -15.148 -11.297 0.526 1 98.44 114 LEU A N 1
ATOM 907 C CA . LEU A 1 114 ? -13.883 -12.008 0.662 1 98.44 114 LEU A CA 1
ATOM 908 C C . LEU A 1 114 ? -13.016 -11.828 -0.581 1 98.44 114 LEU A C 1
ATOM 910 O O . LEU A 1 114 ? -11.805 -11.633 -0.475 1 98.44 114 LEU A O 1
ATOM 914 N N . GLU A 1 115 ? -13.594 -11.883 -1.774 1 98.56 115 GLU A N 1
ATOM 915 C CA . GLU A 1 115 ? -12.867 -11.609 -3.01 1 98.56 115 GLU A CA 1
ATOM 916 C C . GLU A 1 115 ? -12.359 -10.172 -3.043 1 98.56 115 GLU A C 1
ATOM 918 O O . GLU A 1 115 ? -11.273 -9.898 -3.564 1 98.56 115 GLU A O 1
ATOM 923 N N . ARG A 1 116 ? -13.211 -9.25 -2.506 1 98.56 116 ARG A N 1
ATOM 924 C CA . ARG A 1 116 ? -12.789 -7.859 -2.412 1 98.56 116 ARG A CA 1
ATOM 925 C C . ARG A 1 116 ? -11.531 -7.723 -1.561 1 98.56 116 ARG A C 1
ATOM 927 O O . ARG A 1 116 ? -10.602 -7 -1.927 1 98.56 116 ARG A O 1
ATOM 934 N N . ASN A 1 117 ? -11.523 -8.414 -0.467 1 98.88 117 ASN A N 1
ATOM 935 C CA . ASN A 1 117 ? -10.336 -8.336 0.379 1 98.88 117 ASN A CA 1
ATOM 936 C C . ASN A 1 117 ? -9.125 -8.992 -0.291 1 98.88 117 ASN A C 1
ATOM 938 O O . ASN A 1 117 ? -8.008 -8.484 -0.183 1 98.88 117 ASN A O 1
ATOM 942 N N . GLU A 1 118 ? -9.336 -10.141 -0.924 1 98.75 118 GLU A N 1
ATOM 943 C CA . GLU A 1 118 ? -8.234 -10.75 -1.654 1 98.75 118 GLU A CA 1
ATOM 944 C C . GLU A 1 118 ? -7.641 -9.781 -2.676 1 98.75 118 GLU A C 1
ATOM 946 O O . GLU A 1 118 ? -6.422 -9.703 -2.83 1 98.75 118 GLU A O 1
ATOM 951 N N . CYS A 1 119 ? -8.5 -9.062 -3.348 1 98.94 119 CYS A N 1
ATOM 952 C CA . CYS A 1 119 ? -8.062 -8.031 -4.273 1 98.94 119 CYS A CA 1
ATOM 953 C C . CYS A 1 119 ? -7.203 -6.988 -3.561 1 98.94 119 CYS A C 1
ATOM 955 O O . CYS A 1 119 ? -6.125 -6.633 -4.043 1 98.94 119 CYS A O 1
ATOM 957 N N . LEU A 1 120 ? -7.633 -6.562 -2.396 1 98.94 120 LEU A N 1
ATOM 958 C CA . LEU A 1 120 ? -6.879 -5.602 -1.596 1 98.94 120 LEU A CA 1
ATOM 959 C C . LEU A 1 120 ? -5.52 -6.168 -1.208 1 98.94 120 LEU A C 1
ATOM 961 O O . LEU A 1 120 ? -4.516 -5.449 -1.217 1 98.94 120 LEU A O 1
ATOM 965 N N . GLN A 1 121 ? -5.461 -7.449 -0.867 1 98.94 121 GLN A N 1
ATOM 966 C CA . GLN A 1 121 ? -4.195 -8.086 -0.507 1 98.94 121 GLN A CA 1
ATOM 967 C C . GLN A 1 121 ? -3.172 -7.945 -1.63 1 98.94 121 GLN A C 1
ATOM 969 O O . GLN A 1 121 ? -2.041 -7.52 -1.395 1 98.94 121 GLN A O 1
ATOM 974 N N . TRP A 1 122 ? -3.584 -8.203 -2.809 1 98.94 122 TRP A N 1
ATOM 975 C CA . TRP A 1 122 ? -2.654 -8.188 -3.934 1 98.94 122 TRP A CA 1
ATOM 976 C C . TRP A 1 122 ? -2.314 -6.762 -4.344 1 98.94 122 TRP A C 1
ATOM 978 O O . TRP A 1 122 ? -1.196 -6.484 -4.785 1 98.94 122 TRP A O 1
ATOM 988 N N . MET A 1 123 ? -3.289 -5.832 -4.168 1 98.94 123 MET A N 1
ATOM 989 C CA . MET A 1 123 ? -2.988 -4.422 -4.391 1 98.94 123 MET A CA 1
ATOM 990 C C . MET A 1 123 ? -1.923 -3.93 -3.418 1 98.94 123 MET A C 1
ATOM 992 O O . MET A 1 123 ? -0.946 -3.299 -3.826 1 98.94 123 MET A O 1
ATOM 996 N N . PHE A 1 124 ? -2.074 -4.234 -2.133 1 98.94 124 PHE A N 1
ATOM 997 C CA . PHE A 1 124 ? -1.11 -3.799 -1.128 1 98.94 124 PHE A CA 1
ATOM 998 C C . PHE A 1 124 ? 0.229 -4.5 -1.324 1 98.94 124 PHE A C 1
ATOM 1000 O O . PHE A 1 124 ? 1.286 -3.896 -1.124 1 98.94 124 PHE A O 1
ATOM 1007 N N . PHE A 1 125 ? 0.199 -5.84 -1.728 1 98.94 125 PHE A N 1
ATOM 1008 C CA . PHE A 1 125 ? 1.426 -6.586 -1.98 1 98.94 125 PHE A CA 1
ATOM 1009 C C . PHE A 1 125 ? 2.285 -5.879 -3.021 1 98.94 125 PHE A C 1
ATOM 1011 O O . PHE A 1 125 ? 3.463 -5.605 -2.779 1 98.94 125 PHE A O 1
ATOM 1018 N N . TRP A 1 126 ? 1.657 -5.535 -4.137 1 98.94 126 TRP A N 1
ATOM 1019 C CA . TRP A 1 126 ? 2.453 -4.891 -5.176 1 98.94 126 TRP A CA 1
ATOM 1020 C C . TRP A 1 126 ? 2.857 -3.48 -4.758 1 98.94 126 TRP A C 1
ATOM 1022 O O . TRP A 1 126 ? 4.016 -3.088 -4.918 1 98.94 126 TRP A O 1
ATOM 1032 N N . HIS A 1 127 ? 1.92 -2.717 -4.203 1 98.81 127 HIS A N 1
ATOM 1033 C CA . HIS A 1 127 ? 2.123 -1.322 -3.83 1 98.81 127 HIS A CA 1
ATOM 1034 C C . HIS A 1 127 ? 3.242 -1.186 -2.803 1 98.81 127 HIS A C 1
ATOM 1036 O O . HIS A 1 127 ? 3.986 -0.202 -2.816 1 98.81 127 HIS A O 1
ATOM 1042 N N . GLY A 1 128 ? 3.355 -2.15 -1.941 1 98.62 128 GLY A N 1
ATOM 1043 C CA . GLY A 1 128 ? 4.262 -2.027 -0.811 1 98.62 128 GLY A CA 1
ATOM 1044 C C . GLY A 1 128 ? 5.523 -2.854 -0.966 1 98.62 128 GLY A C 1
ATOM 1045 O O . GLY A 1 128 ? 6.488 -2.67 -0.22 1 98.62 128 GLY A O 1
ATOM 1046 N N . SER A 1 129 ? 5.578 -3.795 -1.936 1 98.25 129 SER A N 1
ATOM 1047 C CA . SER A 1 129 ? 6.73 -4.672 -2.129 1 98.25 129 SER A CA 1
ATOM 1048 C C . SER A 1 129 ? 7.258 -4.582 -3.559 1 98.25 129 SER A C 1
ATOM 1050 O O . SER A 1 129 ? 8.359 -4.074 -3.787 1 98.25 129 SER A O 1
ATOM 1052 N N . GLY A 1 130 ? 6.414 -4.883 -4.508 1 98.56 130 GLY A N 1
ATOM 1053 C CA . GLY A 1 130 ? 6.855 -4.949 -5.891 1 98.56 130 GLY A CA 1
ATOM 1054 C C . GLY A 1 130 ? 7.367 -3.625 -6.418 1 98.56 130 GLY A C 1
ATOM 1055 O O . GLY A 1 130 ? 8.531 -3.518 -6.82 1 98.56 130 GLY A O 1
ATOM 1056 N N . ALA A 1 131 ? 6.508 -2.596 -6.312 1 98.62 131 ALA A N 1
ATOM 1057 C CA . ALA A 1 131 ? 6.82 -1.294 -6.895 1 98.62 131 ALA A CA 1
ATOM 1058 C C . ALA A 1 131 ? 8.055 -0.682 -6.242 1 98.62 131 ALA A C 1
ATOM 1060 O O . ALA A 1 131 ? 8.984 -0.264 -6.934 1 98.62 131 ALA A O 1
ATOM 1061 N N . PRO A 1 132 ? 8.203 -0.677 -4.891 1 98.5 132 PRO A N 1
ATOM 1062 C CA . PRO A 1 132 ? 9.383 -0.078 -4.266 1 98.5 132 PRO A CA 1
ATOM 1063 C C . PRO A 1 132 ? 10.672 -0.814 -4.617 1 98.5 132 PRO A C 1
ATOM 1065 O O . PRO A 1 132 ? 11.688 -0.181 -4.906 1 98.5 132 PRO A O 1
ATOM 1068 N N . TYR A 1 133 ? 10.703 -2.16 -4.625 1 98.69 133 TYR A N 1
ATOM 1069 C CA . TYR A 1 133 ? 11.93 -2.896 -4.918 1 98.69 133 TYR A CA 1
ATOM 1070 C C . TYR A 1 133 ? 12.352 -2.691 -6.367 1 98.69 133 TYR A C 1
ATOM 1072 O O . TYR A 1 133 ? 13.516 -2.398 -6.645 1 98.69 133 TYR A O 1
ATOM 1080 N N . GLN A 1 134 ? 11.414 -2.848 -7.258 1 98.81 134 GLN A N 1
ATOM 1081 C CA . GLN A 1 134 ? 11.742 -2.637 -8.664 1 98.81 134 GLN A CA 1
ATOM 1082 C C . GLN A 1 134 ? 12.164 -1.193 -8.914 1 98.81 134 GLN A C 1
ATOM 1084 O O . GLN A 1 134 ? 13.055 -0.935 -9.727 1 98.81 134 GLN A O 1
ATOM 1089 N N . GLY A 1 135 ? 11.469 -0.223 -8.266 1 98.44 135 GLY A N 1
ATOM 1090 C CA . GLY A 1 135 ? 11.867 1.173 -8.359 1 98.44 135 GLY A CA 1
ATOM 1091 C C . GLY A 1 135 ? 13.305 1.414 -7.961 1 98.44 135 GLY A C 1
ATOM 1092 O O . GLY A 1 135 ? 13.992 2.238 -8.562 1 98.44 135 GLY A O 1
ATOM 1093 N N . GLN A 1 136 ? 13.789 0.705 -6.957 1 98.38 136 GLN A N 1
ATOM 1094 C CA . GLN A 1 136 ? 15.156 0.894 -6.5 1 98.38 136 GLN A CA 1
ATOM 1095 C C . GLN A 1 136 ? 16.156 0.238 -7.453 1 98.38 136 GLN A C 1
ATOM 1097 O O . GLN A 1 136 ? 17.266 0.736 -7.637 1 98.38 136 GLN A O 1
ATOM 1102 N N . VAL A 1 137 ? 15.75 -0.909 -8.109 1 98.25 137 VAL A N 1
ATOM 1103 C CA . VAL A 1 137 ? 16.594 -1.439 -9.18 1 98.25 137 VAL A CA 1
ATOM 1104 C C . VAL A 1 137 ? 16.797 -0.375 -10.258 1 98.25 137 VAL A C 1
ATOM 1106 O O . VAL A 1 137 ? 17.922 -0.133 -10.695 1 98.25 137 VAL A O 1
ATOM 1109 N N . ASN A 1 138 ? 15.672 0.233 -10.664 1 97.94 138 ASN A N 1
ATOM 1110 C CA . ASN A 1 138 ? 15.727 1.28 -11.68 1 97.94 138 ASN A CA 1
ATOM 1111 C C . ASN A 1 138 ? 16.609 2.441 -11.242 1 97.94 138 ASN A C 1
ATOM 1113 O O . ASN A 1 138 ? 17.453 2.918 -12.008 1 97.94 138 ASN A O 1
ATOM 1117 N N . TYR A 1 139 ? 16.484 2.852 -10 1 97.06 139 TYR A N 1
ATOM 1118 C CA . TYR A 1 139 ? 17.234 3.994 -9.484 1 97.06 139 TYR A CA 1
ATOM 1119 C C . TYR A 1 139 ? 18.734 3.711 -9.492 1 97.06 139 TYR A C 1
ATOM 1121 O O . TYR A 1 139 ? 19.5 4.465 -10.078 1 97.06 139 TYR A O 1
ATOM 1129 N N . PHE A 1 140 ? 19.141 2.611 -8.922 1 97.5 140 PHE A N 1
ATOM 1130 C CA . PHE A 1 140 ? 20.562 2.332 -8.742 1 97.5 140 PHE A CA 1
ATOM 1131 C C . PHE A 1 140 ? 21.203 1.933 -10.062 1 97.5 140 PHE A C 1
ATOM 1133 O O . PHE A 1 140 ? 22.406 2.107 -10.25 1 97.5 140 PHE A O 1
ATOM 1140 N N . SER A 1 141 ? 20.359 1.471 -11.016 1 97.19 141 SER A N 1
ATOM 1141 C CA . SER A 1 141 ? 20.922 1.008 -12.281 1 97.19 141 SER A CA 1
ATOM 1142 C C . SER A 1 141 ? 20.969 2.129 -13.312 1 97.19 141 SER A C 1
ATOM 1144 O O . SER A 1 141 ? 21.859 2.172 -14.156 1 97.19 141 SER A O 1
ATOM 1146 N N . LYS A 1 142 ? 20.016 3.051 -13.227 1 95.19 142 LYS A N 1
ATOM 1147 C CA . LYS A 1 142 ? 19.875 3.957 -14.367 1 95.19 142 LYS A CA 1
ATOM 1148 C C . LYS A 1 142 ? 19.891 5.414 -13.914 1 95.19 142 LYS A C 1
ATOM 1150 O O . LYS A 1 142 ? 20.312 6.301 -14.656 1 95.19 142 LYS A O 1
ATOM 1155 N N . ILE A 1 143 ? 19.375 5.684 -12.75 1 91.75 143 ILE A N 1
ATOM 1156 C CA . ILE A 1 143 ? 19.078 7.066 -12.375 1 91.75 143 ILE A CA 1
ATOM 1157 C C . ILE A 1 143 ? 20.234 7.629 -11.547 1 91.75 143 ILE A C 1
ATOM 1159 O O . ILE A 1 143 ? 20.641 8.773 -11.734 1 91.75 143 ILE A O 1
ATOM 1163 N N . ALA A 1 144 ? 20.75 6.762 -10.641 1 92.44 144 ALA A N 1
ATOM 1164 C CA . ALA A 1 144 ? 21.812 7.207 -9.734 1 92.44 144 ALA A CA 1
ATOM 1165 C C . ALA A 1 144 ? 23.078 7.539 -10.508 1 92.44 144 ALA A C 1
ATOM 1167 O O . ALA A 1 144 ? 23.438 6.852 -11.469 1 92.44 144 ALA A O 1
ATOM 1168 N N . GLY A 1 145 ? 23.734 8.586 -10.031 1 90.19 145 GLY A N 1
ATOM 1169 C CA . GLY A 1 145 ? 24.984 8.977 -10.641 1 90.19 145 GLY A CA 1
ATOM 1170 C C . GLY A 1 145 ? 26.109 8.008 -10.352 1 90.19 145 GLY A C 1
ATOM 1171 O O . GLY A 1 145 ? 26.938 7.719 -11.234 1 90.19 145 GLY A O 1
ATOM 1172 N N . GLU A 1 146 ? 26.172 7.527 -9.18 1 90.25 146 GLU A N 1
ATOM 1173 C CA . GLU A 1 146 ? 27.203 6.586 -8.766 1 90.25 146 GLU A CA 1
ATOM 1174 C C . GLU A 1 146 ? 26.656 5.16 -8.719 1 90.25 146 GLU A C 1
ATOM 1176 O O . GLU A 1 146 ? 25.578 4.918 -8.188 1 90.25 146 GLU A O 1
ATOM 1181 N N . LYS A 1 147 ? 27.5 4.262 -9.352 1 89.31 147 LYS A N 1
ATOM 1182 C CA . LYS A 1 147 ? 27.109 2.857 -9.297 1 89.31 147 LYS A CA 1
ATOM 1183 C C . LYS A 1 147 ? 27.344 2.27 -7.91 1 89.31 147 LYS A C 1
ATOM 1185 O O . LYS A 1 147 ? 28.344 2.592 -7.258 1 89.31 147 LYS A O 1
ATOM 1190 N N . ASN A 1 148 ? 26.391 1.492 -7.488 1 94 148 ASN A N 1
ATOM 1191 C CA . ASN A 1 148 ? 26.438 0.765 -6.227 1 94 148 ASN A CA 1
ATOM 1192 C C . ASN A 1 148 ? 26.078 -0.708 -6.414 1 94 148 ASN A C 1
ATOM 1194 O O . ASN A 1 148 ? 24.922 -1.098 -6.254 1 94 148 ASN A O 1
ATOM 1198 N N . PRO A 1 149 ? 27.094 -1.547 -6.742 1 94.31 149 PRO A N 1
ATOM 1199 C CA . PRO A 1 149 ? 26.828 -2.939 -7.105 1 94.31 149 PRO A CA 1
ATOM 1200 C C . PRO A 1 149 ? 26.094 -3.701 -6.004 1 94.31 149 PRO A C 1
ATOM 1202 O O . PRO A 1 149 ? 25.234 -4.547 -6.297 1 94.31 149 PRO A O 1
ATOM 1205 N N . GLY A 1 150 ? 26.453 -3.43 -4.766 1 94.31 150 GLY A N 1
ATOM 1206 C CA . GLY A 1 150 ? 25.781 -4.094 -3.66 1 94.31 150 GLY A CA 1
ATOM 1207 C C . GLY A 1 150 ? 24.297 -3.783 -3.588 1 94.31 150 GLY A C 1
ATOM 1208 O O . GLY A 1 150 ? 23.469 -4.68 -3.375 1 94.31 150 GLY A O 1
ATOM 1209 N N . ALA A 1 151 ? 23.953 -2.521 -3.781 1 96.5 151 ALA A N 1
ATOM 1210 C CA . ALA A 1 151 ? 22.547 -2.121 -3.77 1 96.5 151 ALA A CA 1
ATOM 1211 C C . ALA A 1 151 ? 21.797 -2.705 -4.965 1 96.5 151 ALA A C 1
ATOM 1213 O O . ALA A 1 151 ? 20.672 -3.203 -4.82 1 96.5 151 ALA A O 1
ATOM 1214 N N . ILE A 1 152 ? 22.422 -2.625 -6.156 1 97.19 152 ILE A N 1
ATOM 1215 C CA . ILE A 1 152 ? 21.781 -3.184 -7.352 1 97.19 152 ILE A CA 1
ATOM 1216 C C . ILE A 1 152 ? 21.484 -4.664 -7.133 1 97.19 152 ILE A C 1
ATOM 1218 O O . ILE A 1 152 ? 20.375 -5.121 -7.418 1 97.19 152 ILE A O 1
ATOM 1222 N N . LYS A 1 153 ? 22.453 -5.402 -6.609 1 96.88 153 LYS A N 1
ATOM 1223 C CA . LYS A 1 153 ? 22.25 -6.828 -6.371 1 96.88 153 LYS A CA 1
ATOM 1224 C C . LYS A 1 153 ? 21.109 -7.066 -5.395 1 96.88 153 LYS A C 1
ATOM 1226 O O . LYS A 1 153 ? 20.266 -7.941 -5.617 1 96.88 153 LYS A O 1
ATOM 1231 N N . ARG A 1 154 ? 21.094 -6.387 -4.27 1 97.25 154 ARG A N 1
ATOM 1232 C CA . ARG A 1 154 ? 20.047 -6.57 -3.27 1 97.25 154 ARG A CA 1
ATOM 1233 C C . ARG A 1 154 ? 18.656 -6.383 -3.885 1 97.25 154 ARG A C 1
ATOM 1235 O O . ARG A 1 154 ? 17.781 -7.242 -3.742 1 97.25 154 ARG A O 1
ATOM 1242 N N . PHE A 1 155 ? 18.5 -5.281 -4.582 1 98.38 155 PHE A N 1
ATOM 1243 C CA . PHE A 1 155 ? 17.156 -4.93 -5.039 1 98.38 155 PHE A CA 1
ATOM 1244 C C . PHE A 1 155 ? 16.75 -5.781 -6.238 1 98.38 155 PHE A C 1
ATOM 1246 O O . PHE A 1 155 ? 15.578 -6.102 -6.41 1 98.38 155 PHE A O 1
ATOM 1253 N N . LYS A 1 156 ? 17.703 -6.109 -7.082 1 98.56 156 LYS A N 1
ATOM 1254 C CA . LYS A 1 156 ? 17.422 -7.082 -8.133 1 98.56 156 LYS A CA 1
ATOM 1255 C C . LYS A 1 156 ? 16.938 -8.406 -7.535 1 98.56 156 LYS A C 1
ATOM 1257 O O . LYS A 1 156 ? 15.922 -8.953 -7.961 1 98.56 156 LYS A O 1
ATOM 1262 N N . ASP A 1 157 ? 17.688 -8.914 -6.531 1 98.5 157 ASP A N 1
ATOM 1263 C CA . ASP A 1 157 ? 17.328 -10.172 -5.887 1 98.5 157 ASP A CA 1
ATOM 1264 C C . ASP A 1 157 ? 15.93 -10.086 -5.27 1 98.5 157 ASP A C 1
ATOM 1266 O O . ASP A 1 157 ? 15.117 -11 -5.414 1 98.5 157 ASP A O 1
ATOM 1270 N N . GLU A 1 158 ? 15.664 -9 -4.605 1 98.5 158 GLU A N 1
ATOM 1271 C CA . GLU A 1 158 ? 14.352 -8.828 -3.992 1 98.5 158 GLU A CA 1
ATOM 1272 C C . GLU A 1 158 ? 13.25 -8.734 -5.051 1 98.5 158 GLU A C 1
ATOM 1274 O O . GLU A 1 158 ? 12.148 -9.258 -4.855 1 98.5 158 GLU A O 1
ATOM 1279 N N . THR A 1 159 ? 13.523 -8.031 -6.125 1 98.88 159 THR A N 1
ATOM 1280 C CA . THR A 1 159 ? 12.539 -7.922 -7.195 1 98.88 159 THR A CA 1
ATOM 1281 C C . THR A 1 159 ? 12.234 -9.289 -7.793 1 98.88 159 THR A C 1
ATOM 1283 O O . THR A 1 159 ? 11.07 -9.641 -8 1 98.88 159 THR A O 1
ATOM 1286 N N . LEU A 1 160 ? 13.242 -10.078 -8.039 1 98.88 160 LEU A N 1
ATOM 1287 C CA . LEU A 1 160 ? 13.047 -11.422 -8.562 1 98.88 160 LEU A CA 1
ATOM 1288 C C . LEU A 1 160 ? 12.273 -12.289 -7.57 1 98.88 160 LEU A C 1
ATOM 1290 O O . LEU A 1 160 ? 11.438 -13.094 -7.969 1 98.88 160 LEU A O 1
ATOM 1294 N N . ARG A 1 161 ? 12.539 -12.094 -6.289 1 98.69 161 ARG A N 1
ATOM 1295 C CA . ARG A 1 161 ? 11.766 -12.797 -5.273 1 98.69 161 ARG A CA 1
ATOM 1296 C C . ARG A 1 161 ? 10.289 -12.422 -5.355 1 98.69 161 ARG A C 1
ATOM 1298 O O . ARG A 1 161 ? 9.414 -13.289 -5.25 1 98.69 161 ARG A O 1
ATOM 1305 N N . ILE A 1 162 ? 10 -11.164 -5.562 1 98.88 162 ILE A N 1
ATOM 1306 C CA . ILE A 1 162 ? 8.633 -10.672 -5.699 1 98.88 162 ILE A CA 1
ATOM 1307 C C . ILE A 1 162 ? 7.98 -11.289 -6.934 1 98.88 162 ILE A C 1
ATOM 1309 O O . ILE A 1 162 ? 6.816 -11.695 -6.891 1 98.88 162 ILE A O 1
ATOM 1313 N N . PHE A 1 163 ? 8.719 -11.312 -8.062 1 98.94 163 PHE A N 1
ATOM 1314 C CA . PHE A 1 163 ? 8.211 -11.984 -9.25 1 98.94 163 PHE A CA 1
ATOM 1315 C C . PHE A 1 163 ? 7.887 -13.445 -8.945 1 98.94 163 PHE A C 1
ATOM 1317 O O . PHE A 1 163 ? 6.891 -13.984 -9.438 1 98.94 163 PHE A O 1
ATOM 1324 N N . GLY A 1 164 ? 8.656 -14.062 -8.125 1 98.88 164 GLY A N 1
ATOM 1325 C CA . GLY A 1 164 ? 8.391 -15.422 -7.68 1 98.88 164 GLY A CA 1
ATOM 1326 C C . GLY A 1 164 ? 7.09 -15.562 -6.914 1 98.88 164 GLY A C 1
ATOM 1327 O O . GLY A 1 164 ? 6.379 -16.547 -7.07 1 98.88 164 GLY A O 1
ATOM 1328 N N . VAL A 1 165 ? 6.773 -14.609 -6.098 1 98.88 165 VAL A N 1
ATOM 1329 C CA . VAL A 1 165 ? 5.52 -14.617 -5.355 1 98.88 165 VAL A CA 1
ATOM 1330 C C . VAL A 1 165 ? 4.344 -14.57 -6.328 1 98.88 165 VAL A C 1
ATOM 1332 O O . VAL A 1 165 ? 3.373 -15.32 -6.176 1 98.88 165 VAL A O 1
ATOM 1335 N N . LEU A 1 166 ? 4.426 -13.664 -7.316 1 98.94 166 LEU A N 1
ATOM 1336 C CA . LEU A 1 166 ? 3.389 -13.586 -8.336 1 98.94 166 LEU A CA 1
ATOM 1337 C C . LEU A 1 166 ? 3.289 -14.898 -9.109 1 98.94 166 LEU A C 1
ATOM 1339 O O . LEU A 1 166 ? 2.189 -15.344 -9.445 1 98.94 166 LEU A O 1
ATOM 1343 N N . GLU A 1 167 ? 4.434 -15.477 -9.406 1 98.94 167 GLU A N 1
ATOM 1344 C CA . GLU A 1 167 ? 4.453 -16.766 -10.102 1 98.94 167 GLU A CA 1
ATOM 1345 C C . GLU A 1 167 ? 3.754 -17.844 -9.289 1 98.94 167 GLU A C 1
ATOM 1347 O O . GLU A 1 167 ? 2.973 -18.625 -9.828 1 98.94 167 GLU A O 1
ATOM 1352 N N . ILE A 1 168 ? 4.023 -17.906 -7.992 1 98.75 168 ILE A N 1
ATOM 1353 C CA . ILE A 1 168 ? 3.352 -18.859 -7.105 1 98.75 168 ILE A CA 1
ATOM 1354 C C . ILE A 1 168 ? 1.841 -18.641 -7.18 1 98.75 168 ILE A C 1
ATOM 1356 O O . ILE A 1 168 ? 1.081 -19.594 -7.348 1 98.75 168 ILE A O 1
ATOM 1360 N N . ARG A 1 169 ? 1.398 -17.406 -7.098 1 98.62 169 ARG A N 1
ATOM 1361 C CA . ARG A 1 169 ? -0.02 -17.062 -7.145 1 98.62 169 ARG A CA 1
ATOM 1362 C C . ARG A 1 169 ? -0.644 -17.484 -8.469 1 98.62 169 ARG A C 1
ATOM 1364 O O . ARG A 1 169 ? -1.685 -18.141 -8.492 1 98.62 169 ARG A O 1
ATOM 1371 N N . LEU A 1 170 ? -0.007 -17.141 -9.562 1 98.88 170 LEU A N 1
ATOM 1372 C CA . LEU A 1 170 ? -0.574 -17.328 -10.891 1 98.88 170 LEU A CA 1
ATOM 1373 C C . LEU A 1 170 ? -0.479 -18.781 -11.328 1 98.88 170 LEU A C 1
ATOM 1375 O O . LEU A 1 170 ? -1.337 -19.281 -12.062 1 98.88 170 LEU A O 1
ATOM 1379 N N . SER A 1 171 ? 0.559 -19.531 -10.883 1 98.56 171 SER A N 1
ATOM 1380 C CA . SER A 1 171 ? 0.729 -20.922 -11.25 1 98.56 171 SER A CA 1
ATOM 1381 C C . SER A 1 171 ? -0.288 -21.812 -10.539 1 98.56 171 SER A C 1
ATOM 1383 O O . SER A 1 171 ? -0.547 -22.938 -10.969 1 98.56 171 SER A O 1
ATOM 1385 N N . GLY A 1 172 ? -0.797 -21.344 -9.406 1 97.44 172 GLY A N 1
ATOM 1386 C CA . GLY A 1 172 ? -1.683 -22.172 -8.609 1 97.44 172 GLY A CA 1
ATOM 1387 C C . GLY A 1 172 ? -0.949 -23.25 -7.828 1 97.44 172 GLY A C 1
ATOM 1388 O O . GLY A 1 172 ? -1.514 -24.297 -7.535 1 97.44 172 GLY A O 1
ATOM 1389 N N . LYS A 1 173 ? 0.264 -22.953 -7.531 1 96.19 173 LYS A N 1
ATOM 1390 C CA . LYS A 1 173 ? 1.107 -23.906 -6.816 1 96.19 173 LYS A CA 1
ATOM 1391 C C . LYS A 1 173 ? 0.399 -24.453 -5.578 1 96.19 173 LYS A C 1
ATOM 1393 O O . LYS A 1 173 ? 0.474 -25.641 -5.289 1 96.19 173 LYS A O 1
ATOM 1398 N N . TYR A 1 174 ? -0.338 -23.578 -4.871 1 94.19 174 TYR A N 1
ATOM 1399 C CA . TYR A 1 174 ? -0.945 -24 -3.613 1 94.19 174 TYR A CA 1
ATOM 1400 C C . TYR A 1 174 ? -2.463 -24.062 -3.734 1 94.19 174 TYR A C 1
ATOM 1402 O O . TYR A 1 174 ? -3.16 -24.328 -2.75 1 94.19 174 TYR A O 1
ATOM 1410 N N . THR A 1 175 ? -3.01 -23.75 -4.965 1 89.81 175 THR A N 1
ATOM 1411 C CA . THR A 1 175 ? -4.465 -23.688 -5.078 1 89.81 175 THR A CA 1
ATOM 1412 C C . THR A 1 175 ? -4.965 -24.703 -6.105 1 89.81 175 THR A C 1
ATOM 1414 O O . THR A 1 175 ? -6.168 -24.922 -6.23 1 89.81 175 THR A O 1
ATOM 1417 N N . GLY A 1 176 ? -4.145 -25.281 -6.824 1 88.75 176 GLY A N 1
ATOM 1418 C CA . GLY A 1 176 ? -4.488 -26.469 -7.594 1 88.75 176 GLY A CA 1
ATOM 1419 C C . GLY A 1 176 ? -4.688 -26.188 -9.07 1 88.75 176 GLY A C 1
ATOM 1420 O O . GLY A 1 176 ? -4.715 -27.109 -9.891 1 88.75 176 GLY A O 1
ATOM 1421 N N . GLU A 1 177 ? -4.891 -24.891 -9.43 1 94.19 177 GLU A N 1
ATOM 1422 C CA . GLU A 1 177 ? -5.035 -24.578 -10.852 1 94.19 177 GLU A CA 1
ATOM 1423 C C . GLU A 1 177 ? -4.43 -23.203 -11.172 1 94.19 177 GLU A C 1
ATOM 1425 O O . GLU A 1 177 ? -4.504 -22.281 -10.359 1 94.19 177 GLU A O 1
ATOM 1430 N N . PRO A 1 178 ? -3.887 -23.078 -12.398 1 98.19 178 PRO A N 1
ATOM 1431 C CA . PRO A 1 178 ? -3.355 -21.781 -12.812 1 98.19 178 PRO A CA 1
ATOM 1432 C C . PRO A 1 178 ? -4.438 -20.703 -12.898 1 98.19 178 PRO A C 1
ATOM 1434 O O . PRO A 1 178 ? -5.594 -21.016 -13.195 1 98.19 178 PRO A O 1
ATOM 1437 N N . ARG A 1 179 ? -4.031 -19.578 -12.625 1 98.62 179 ARG A N 1
ATOM 1438 C CA . ARG A 1 179 ? -4.926 -18.422 -12.656 1 98.62 179 ARG A CA 1
ATOM 1439 C C . ARG A 1 179 ? -4.645 -17.547 -13.875 1 98.62 179 ARG A C 1
ATOM 1441 O O . ARG A 1 179 ? -3.523 -17.516 -14.383 1 98.62 179 ARG A O 1
ATOM 1448 N N . ASP A 1 180 ? -5.684 -16.828 -14.281 1 98.81 180 ASP A N 1
ATOM 1449 C CA . ASP A 1 180 ? -5.52 -15.828 -15.336 1 98.81 180 ASP A CA 1
ATOM 1450 C C . ASP A 1 180 ? -5.219 -14.453 -14.75 1 98.81 180 ASP A C 1
ATOM 1452 O O . ASP A 1 180 ? -4.582 -13.617 -15.398 1 98.81 180 ASP A O 1
ATOM 1456 N N . TYR A 1 181 ? -5.695 -14.242 -13.516 1 98.94 181 TYR A N 1
ATOM 1457 C CA . TYR A 1 181 ? -5.57 -12.93 -12.898 1 98.94 181 TYR A CA 1
ATOM 1458 C C . TYR A 1 181 ? -5.27 -13.055 -11.414 1 98.94 181 TYR A C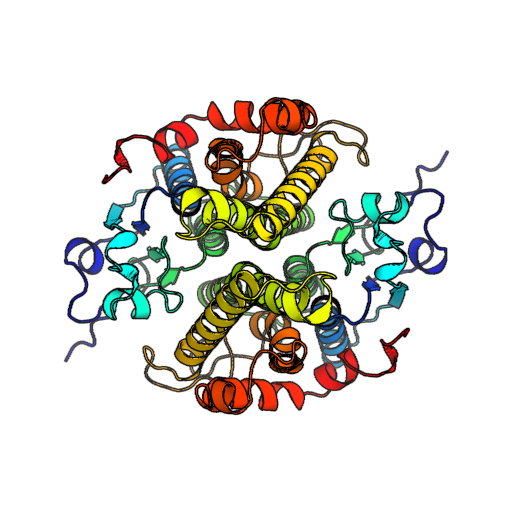 1
ATOM 1460 O O . TYR A 1 181 ? -5.273 -14.156 -10.859 1 98.94 181 TYR A O 1
ATOM 1468 N N . LEU A 1 182 ? -4.992 -12.039 -10.742 1 98.88 182 LEU A N 1
ATOM 1469 C CA . LEU A 1 182 ? -4.367 -12.047 -9.422 1 98.88 182 LEU A CA 1
ATOM 1470 C C . LEU A 1 182 ? -5.402 -12.305 -8.336 1 98.88 182 LEU A C 1
ATOM 1472 O O . LEU A 1 182 ? -5.086 -12.898 -7.301 1 98.88 182 LEU A O 1
ATOM 1476 N N . ALA A 1 183 ? -6.586 -11.844 -8.531 1 98.75 183 ALA A N 1
ATOM 1477 C CA . ALA A 1 183 ? -7.586 -11.953 -7.465 1 98.75 183 ALA A CA 1
ATOM 1478 C C . ALA A 1 183 ? -8.883 -12.57 -7.992 1 98.75 183 ALA A C 1
ATOM 1480 O O . ALA A 1 183 ? -9.141 -12.555 -9.195 1 98.75 183 ALA A O 1
ATOM 1481 N N . GLY A 1 184 ? -9.695 -13.039 -7.078 1 97.94 184 GLY A N 1
ATOM 1482 C CA . GLY A 1 184 ? -10.961 -13.672 -7.426 1 97.94 184 GLY A CA 1
ATOM 1483 C C . GLY A 1 184 ? -10.891 -15.188 -7.418 1 97.94 184 GLY A C 1
ATOM 1484 O O . GLY A 1 184 ? -9.82 -15.766 -7.594 1 97.94 184 GLY A O 1
ATOM 1485 N N . ASN A 1 185 ? -12.016 -15.867 -7.289 1 95.88 185 ASN A N 1
ATOM 1486 C CA . ASN A 1 185 ? -12.102 -17.328 -7.234 1 95.88 185 ASN A CA 1
ATOM 1487 C C . ASN A 1 185 ? -11.734 -17.953 -8.57 1 95.88 185 ASN A C 1
ATOM 1489 O O . ASN A 1 185 ? -11.844 -17.312 -9.617 1 95.88 185 ASN A O 1
ATOM 1493 N N . GLY A 1 186 ? -11.266 -19.219 -8.508 1 95.44 186 GLY A N 1
ATOM 1494 C CA . GLY A 1 186 ? -10.93 -19.953 -9.719 1 95.44 186 GLY A CA 1
ATOM 1495 C C . GLY A 1 186 ? -9.797 -19.344 -10.508 1 95.44 186 GLY A C 1
ATOM 1496 O O . GLY A 1 186 ? -8.719 -19.078 -9.961 1 95.44 186 GLY A O 1
ATOM 1497 N N . LYS A 1 187 ? -10.023 -19.031 -11.742 1 97.62 187 LYS A N 1
ATOM 1498 C CA . LYS A 1 187 ? -8.984 -18.453 -12.602 1 97.62 187 LYS A CA 1
ATOM 1499 C C . LYS A 1 187 ? -8.805 -16.969 -12.328 1 97.62 187 LYS A C 1
ATOM 1501 O O . LYS A 1 187 ? -7.91 -16.328 -12.883 1 97.62 187 LYS A O 1
ATOM 1506 N N . GLY A 1 188 ? -9.625 -16.422 -11.484 1 98.12 188 GLY A N 1
ATOM 1507 C CA . GLY A 1 188 ? -9.594 -15 -11.164 1 98.12 188 GLY A CA 1
ATOM 1508 C C . GLY A 1 188 ? -10.344 -14.141 -12.156 1 98.12 188 GLY A C 1
ATOM 1509 O O . GLY A 1 188 ? -10.977 -14.664 -13.086 1 98.12 188 GLY A O 1
ATOM 1510 N N . LYS A 1 189 ? -10.383 -12.898 -11.836 1 98.62 189 LYS A N 1
ATOM 1511 C CA . LYS A 1 189 ? -11 -11.875 -12.672 1 98.62 189 LYS A CA 1
ATOM 1512 C C . LYS A 1 189 ? -10.086 -10.656 -12.812 1 98.62 189 LYS A C 1
ATOM 1514 O O . LYS A 1 189 ? -9.477 -10.219 -11.828 1 98.62 189 LYS A O 1
ATOM 1519 N N . TYR A 1 190 ? -10.008 -10.156 -14.094 1 98.94 190 TYR A N 1
ATOM 1520 C CA . TYR A 1 190 ? -9.273 -8.906 -14.305 1 98.94 190 TYR A CA 1
ATOM 1521 C C . TYR A 1 190 ? -9.82 -7.797 -13.414 1 98.94 190 TYR A C 1
ATOM 1523 O O . TYR A 1 190 ? -11.023 -7.527 -13.414 1 98.94 190 TYR A O 1
ATOM 1531 N N . SER A 1 191 ? -9 -7.199 -12.602 1 98.94 191 SER A N 1
ATOM 1532 C CA . SER A 1 191 ? -9.445 -6.223 -11.609 1 98.94 191 SER A CA 1
ATOM 1533 C C . SER A 1 191 ? -8.367 -5.168 -11.359 1 98.94 191 SER A C 1
ATOM 1535 O O . SER A 1 191 ? -7.32 -5.176 -12.008 1 98.94 191 SER A O 1
ATOM 1537 N N . VAL A 1 192 ? -8.625 -4.289 -10.438 1 98.94 192 VAL A N 1
ATOM 1538 C CA . VAL A 1 192 ? -7.703 -3.219 -10.07 1 98.94 192 VAL A CA 1
ATOM 1539 C C . VAL A 1 192 ? -6.422 -3.816 -9.5 1 98.94 192 VAL A C 1
ATOM 1541 O O . VAL A 1 192 ? -5.371 -3.168 -9.492 1 98.94 192 VAL A O 1
ATOM 1544 N N . ALA A 1 193 ? -6.438 -5.062 -9.008 1 98.94 193 ALA A N 1
ATOM 1545 C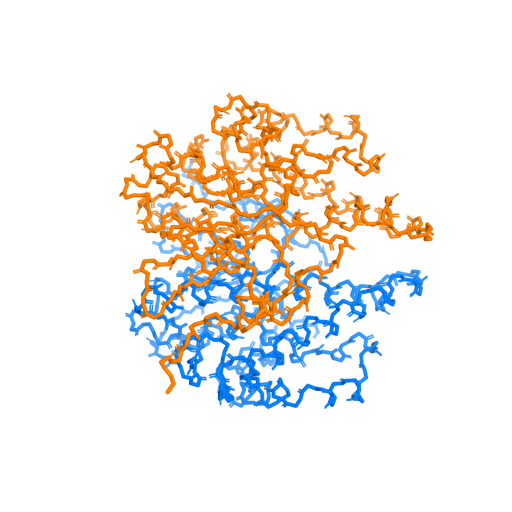 CA . ALA A 1 193 ? -5.199 -5.723 -8.594 1 98.94 193 ALA A CA 1
ATOM 1546 C C . ALA A 1 193 ? -4.258 -5.922 -9.773 1 98.94 193 ALA A C 1
ATOM 1548 O O . ALA A 1 193 ? -3.047 -5.742 -9.648 1 98.94 193 ALA A O 1
ATOM 1549 N N . ASP A 1 194 ? -4.809 -6.289 -10.914 1 99 194 ASP A N 1
ATOM 1550 C CA . ASP A 1 194 ? -4.02 -6.488 -12.125 1 99 194 ASP A CA 1
ATOM 1551 C C . ASP A 1 194 ? -3.598 -5.152 -12.727 1 99 194 ASP A C 1
ATOM 1553 O O . ASP A 1 194 ? -2.434 -4.965 -13.086 1 99 194 ASP A O 1
ATOM 1557 N N . ILE A 1 195 ? -4.559 -4.234 -12.75 1 99 195 ILE A N 1
ATOM 1558 C CA . ILE A 1 195 ? -4.328 -2.916 -13.336 1 99 195 ILE A CA 1
ATOM 1559 C C . ILE A 1 195 ? -3.213 -2.201 -12.578 1 99 195 ILE A C 1
ATOM 1561 O O . ILE A 1 195 ? -2.355 -1.556 -13.18 1 99 195 ILE A O 1
ATOM 1565 N N . GLY A 1 196 ? -3.197 -2.344 -11.25 1 98.88 196 GLY A N 1
ATOM 1566 C CA . GLY A 1 196 ? -2.238 -1.662 -10.398 1 98.88 196 GLY A CA 1
ATOM 1567 C C . GLY A 1 196 ? -0.865 -2.309 -10.406 1 98.88 196 GLY A C 1
ATOM 1568 O O . GLY A 1 196 ? 0.089 -1.759 -9.852 1 98.88 196 GLY A O 1
ATOM 1569 N N . THR A 1 197 ? -0.715 -3.428 -11.062 1 98.94 197 THR A N 1
ATOM 1570 C CA . THR A 1 197 ? 0.516 -4.211 -11.008 1 98.94 197 THR A CA 1
ATOM 1571 C C . THR A 1 197 ? 1.179 -4.273 -12.383 1 98.94 197 THR A C 1
ATOM 1573 O O . THR A 1 197 ? 2.402 -4.168 -12.492 1 98.94 197 THR A O 1
ATOM 1576 N N . TRP A 1 198 ? 0.465 -4.25 -13.422 1 98.94 198 TRP A N 1
ATOM 1577 C CA . TRP A 1 198 ? 0.865 -4.66 -14.766 1 98.94 198 TRP A CA 1
ATOM 1578 C C . TRP A 1 198 ? 1.879 -3.688 -15.352 1 98.94 198 TRP A C 1
ATOM 1580 O O . TRP A 1 198 ? 2.869 -4.105 -15.961 1 98.94 198 TRP A O 1
ATOM 1590 N N . PRO A 1 199 ? 1.676 -2.332 -15.164 1 98.94 199 PRO A N 1
ATOM 1591 C CA . PRO A 1 199 ? 2.598 -1.424 -15.844 1 98.94 199 PRO A CA 1
ATOM 1592 C C . PRO A 1 199 ? 4.055 -1.641 -15.438 1 98.94 199 PRO A C 1
ATOM 1594 O O . PRO A 1 199 ? 4.957 -1.507 -16.266 1 98.94 199 PRO A O 1
ATOM 1597 N N . TRP A 1 200 ? 4.227 -1.954 -14.195 1 98.88 200 TRP A N 1
ATOM 1598 C CA . TRP A 1 200 ? 5.578 -2.199 -13.719 1 98.88 200 TRP A CA 1
ATOM 1599 C C . TRP A 1 200 ? 6.145 -3.484 -14.312 1 98.88 200 TRP A C 1
ATOM 1601 O O . TRP A 1 200 ? 7.305 -3.527 -14.727 1 98.88 200 TRP A O 1
ATOM 1611 N N . LEU A 1 201 ? 5.352 -4.535 -14.328 1 98.94 201 LEU A N 1
ATOM 1612 C CA . LEU A 1 201 ? 5.805 -5.824 -14.828 1 98.94 201 LEU A CA 1
ATOM 1613 C C . LEU A 1 201 ? 6.027 -5.77 -16.344 1 98.94 201 LEU A C 1
ATOM 1615 O O . LEU A 1 201 ? 6.906 -6.453 -16.859 1 98.94 201 LEU A O 1
ATOM 1619 N N . ASN A 1 202 ? 5.199 -4.949 -16.969 1 98.69 202 ASN A N 1
ATOM 1620 C CA . ASN A 1 202 ? 5.414 -4.734 -18.406 1 98.69 202 ASN A CA 1
ATOM 1621 C C . ASN A 1 202 ? 6.781 -4.121 -18.672 1 98.69 202 ASN A C 1
ATOM 1623 O O . ASN A 1 202 ? 7.367 -4.348 -19.734 1 98.69 202 ASN A O 1
ATOM 1627 N N . ALA A 1 203 ? 7.312 -3.377 -17.781 1 98.25 203 ALA A N 1
ATOM 1628 C CA . ALA A 1 203 ? 8.586 -2.682 -17.938 1 98.25 203 ALA A CA 1
ATOM 1629 C C . ALA A 1 203 ? 9.688 -3.365 -17.141 1 98.25 203 ALA A C 1
ATOM 1631 O O . ALA A 1 203 ? 10.609 -2.705 -16.656 1 98.25 203 ALA A O 1
ATOM 1632 N N . TRP A 1 204 ? 9.609 -4.719 -16.953 1 98.44 204 TRP A N 1
ATOM 1633 C CA . TRP A 1 204 ? 10.547 -5.434 -16.094 1 98.44 204 TRP A CA 1
ATOM 1634 C C . TRP A 1 204 ? 11.977 -5.258 -16.578 1 98.44 204 TRP A C 1
ATOM 1636 O O . TRP A 1 204 ? 12.93 -5.375 -15.797 1 98.44 204 TRP A O 1
ATOM 1646 N N . ASP A 1 205 ? 12.203 -4.891 -17.859 1 97.75 205 ASP A N 1
ATOM 1647 C CA . ASP A 1 205 ? 13.539 -4.844 -18.453 1 97.75 205 ASP A CA 1
ATOM 1648 C C . ASP A 1 205 ? 14.078 -3.414 -18.469 1 97.75 205 ASP A C 1
ATOM 1650 O O . ASP A 1 205 ? 15.164 -3.158 -19 1 97.75 205 ASP A O 1
ATOM 1654 N N . PHE A 1 206 ? 13.344 -2.482 -17.938 1 97.38 206 PHE A N 1
ATOM 1655 C CA . PHE A 1 206 ? 13.688 -1.07 -18.016 1 97.38 206 PHE A CA 1
ATOM 1656 C C . PHE A 1 206 ? 15.07 -0.818 -17.422 1 97.38 206 PHE A C 1
ATOM 1658 O O . PHE A 1 206 ? 15.867 -0.067 -18 1 97.38 206 PHE A O 1
ATOM 1665 N N . SER A 1 207 ? 15.422 -1.463 -16.312 1 97 207 SER A N 1
ATOM 1666 C CA . SER A 1 207 ? 16.672 -1.21 -15.602 1 97 207 SER A CA 1
ATOM 1667 C C . SER A 1 207 ? 17.859 -1.784 -16.359 1 97 207 SER A C 1
ATOM 1669 O O . SER A 1 207 ? 19 -1.373 -16.125 1 97 207 SER A O 1
ATOM 1671 N N . GLY A 1 208 ? 17.594 -2.797 -17.172 1 97.19 208 GLY A N 1
ATOM 1672 C CA . GLY A 1 208 ? 18.672 -3.539 -17.797 1 97.19 208 GLY A CA 1
ATOM 1673 C C . GLY A 1 208 ? 19.312 -4.551 -16.875 1 97.19 208 GLY A C 1
ATOM 1674 O O . GLY A 1 208 ? 20.188 -5.316 -17.281 1 97.19 208 GLY A O 1
ATOM 1675 N N . ALA A 1 209 ? 18.875 -4.609 -15.641 1 97.44 209 ALA A N 1
ATOM 1676 C CA . ALA A 1 209 ? 19.5 -5.477 -14.648 1 97.44 209 ALA A CA 1
ATOM 1677 C C . ALA A 1 209 ? 18.844 -6.855 -14.625 1 97.44 209 ALA A C 1
ATOM 1679 O O . ALA A 1 209 ? 19.453 -7.832 -14.188 1 97.44 209 ALA A O 1
ATOM 1680 N N . ILE A 1 210 ? 17.609 -6.961 -15.008 1 98.31 210 ILE A N 1
ATOM 1681 C CA . ILE A 1 210 ? 16.875 -8.219 -15.055 1 98.31 210 ILE A CA 1
ATOM 1682 C C . ILE A 1 210 ? 16.922 -8.797 -16.469 1 98.31 210 ILE A C 1
ATOM 1684 O O . ILE A 1 210 ? 16.547 -8.133 -17.438 1 98.31 210 ILE A O 1
ATOM 1688 N N . THR A 1 211 ? 17.328 -10.031 -16.609 1 98.19 211 THR A N 1
ATOM 1689 C CA . THR A 1 211 ? 17.562 -10.617 -17.922 1 98.19 211 THR A CA 1
ATOM 1690 C C . THR A 1 211 ? 16.359 -11.453 -18.344 1 98.19 211 THR A C 1
ATOM 1692 O O . THR A 1 211 ? 15.547 -11.859 -17.516 1 98.19 211 THR A O 1
ATOM 1695 N N . LYS A 1 212 ? 16.328 -11.719 -19.625 1 98.12 212 LYS A N 1
ATOM 1696 C CA . LYS A 1 212 ? 15.289 -12.586 -20.172 1 98.12 212 LYS A CA 1
ATOM 1697 C C . LYS A 1 212 ? 15.398 -13.992 -19.594 1 98.12 212 LYS A C 1
ATOM 1699 O O . LYS A 1 212 ? 14.383 -14.656 -19.359 1 98.12 212 LYS A O 1
ATOM 1704 N N . GLU A 1 213 ? 16.516 -14.406 -19.453 1 98.19 213 GLU A N 1
ATOM 1705 C CA . GLU A 1 213 ? 16.766 -15.727 -18.875 1 98.19 213 GLU A CA 1
ATOM 1706 C C . GLU A 1 213 ? 16.156 -15.828 -17.469 1 98.19 213 GLU A C 1
ATOM 1708 O O . GLU A 1 213 ? 15.531 -16.844 -17.125 1 98.19 213 GLU A O 1
ATOM 1713 N N . GLU A 1 214 ? 16.328 -14.781 -16.688 1 98.62 214 GLU A N 1
ATOM 1714 C CA . GLU A 1 214 ? 15.75 -14.758 -15.352 1 98.62 214 GLU A CA 1
ATOM 1715 C C . GLU A 1 214 ? 14.227 -14.734 -15.406 1 98.62 214 GLU A C 1
ATOM 1717 O O . GLU A 1 214 ? 13.555 -15.391 -14.609 1 98.62 214 GLU A O 1
ATOM 1722 N N . MET A 1 215 ? 13.711 -14.055 -16.375 1 98.69 215 MET A N 1
ATOM 1723 C CA . MET A 1 215 ? 12.258 -13.953 -16.516 1 98.69 215 MET A CA 1
ATOM 1724 C C . MET A 1 215 ? 11.656 -15.281 -16.953 1 98.69 215 MET A C 1
ATOM 1726 O O . MET A 1 215 ? 10.5 -15.578 -16.656 1 98.69 215 MET A O 1
ATOM 1730 N N . ASN A 1 216 ? 12.422 -16.125 -17.656 1 98.56 216 ASN A N 1
ATOM 1731 C CA . ASN A 1 216 ? 11.953 -17.422 -18.109 1 98.56 216 ASN A CA 1
ATOM 1732 C C . ASN A 1 216 ? 11.594 -18.328 -16.922 1 98.56 216 ASN A C 1
ATOM 1734 O O . ASN A 1 216 ? 10.875 -19.312 -17.094 1 98.56 216 ASN A O 1
ATOM 1738 N N . ALA A 1 217 ? 12.055 -18.016 -15.742 1 98.56 217 ALA A N 1
ATOM 1739 C CA . ALA A 1 217 ? 11.734 -18.781 -14.539 1 98.56 217 ALA A CA 1
ATOM 1740 C C . ALA A 1 217 ? 10.297 -18.516 -14.094 1 98.56 217 ALA A C 1
ATOM 1742 O O . ALA A 1 217 ? 9.773 -19.219 -13.219 1 98.56 217 ALA A O 1
ATOM 1743 N N . PHE A 1 218 ? 9.602 -17.578 -14.727 1 98.88 218 PHE A N 1
ATOM 1744 C CA . PHE A 1 218 ? 8.266 -17.172 -14.32 1 98.88 218 PHE A CA 1
ATOM 1745 C C . PHE A 1 218 ? 7.293 -17.266 -15.484 1 98.88 218 PHE A C 1
ATOM 1747 O O . PHE A 1 218 ? 6.711 -16.25 -15.891 1 98.88 218 PHE A O 1
ATOM 1754 N N . PRO A 1 219 ? 7.02 -18.438 -15.984 1 98.81 219 PRO A N 1
ATOM 1755 C CA . PRO A 1 219 ? 6.219 -18.578 -17.203 1 98.81 219 PRO A CA 1
ATOM 1756 C C . PRO A 1 219 ? 4.773 -18.109 -17.016 1 98.81 219 PRO A C 1
ATOM 1758 O O . PRO A 1 219 ? 4.176 -17.562 -17.953 1 98.81 219 PRO A O 1
ATOM 1761 N N . HIS A 1 220 ? 4.129 -18.391 -15.867 1 98.94 220 HIS A N 1
ATOM 1762 C CA . HIS A 1 220 ? 2.754 -17.938 -15.656 1 98.94 220 HIS A CA 1
ATOM 1763 C C . HIS A 1 220 ? 2.674 -16.422 -15.555 1 98.94 220 HIS A C 1
ATOM 1765 O O . HIS A 1 220 ? 1.706 -15.82 -16.016 1 98.94 220 HIS A O 1
ATOM 1771 N N . LEU A 1 221 ? 3.668 -15.844 -14.969 1 98.94 221 LEU A N 1
ATOM 1772 C CA . LEU A 1 221 ? 3.742 -14.391 -14.922 1 98.94 221 LEU A CA 1
ATOM 1773 C C . LEU A 1 221 ? 3.867 -13.797 -16.328 1 98.94 221 LEU A C 1
ATOM 1775 O O . LEU A 1 221 ? 3.209 -12.812 -16.641 1 98.94 221 LEU A O 1
ATOM 1779 N N . LEU A 1 222 ? 4.754 -14.367 -17.109 1 98.88 222 LEU A N 1
ATOM 1780 C CA . LEU A 1 222 ? 4.93 -13.898 -18.469 1 98.88 222 LEU A CA 1
ATOM 1781 C C . LEU A 1 222 ? 3.625 -13.992 -19.25 1 98.88 222 LEU A C 1
ATOM 1783 O O . LEU A 1 222 ? 3.273 -13.078 -20 1 98.88 222 LEU A O 1
ATOM 1787 N N . LYS A 1 223 ? 2.867 -15.117 -19.094 1 98.88 223 LYS A N 1
ATOM 1788 C CA . LYS A 1 223 ? 1.562 -15.258 -19.734 1 98.88 223 LYS A CA 1
ATOM 1789 C C . LYS A 1 223 ? 0.598 -14.172 -19.266 1 98.88 223 LYS A C 1
ATOM 1791 O O . LYS A 1 223 ? -0.176 -13.633 -20.062 1 98.88 223 LYS A O 1
ATOM 1796 N N . TRP A 1 224 ? 0.632 -13.906 -17.984 1 98.94 224 TRP A N 1
ATOM 1797 C CA . TRP A 1 224 ? -0.197 -12.859 -17.375 1 98.94 224 TRP A CA 1
ATOM 1798 C C . TRP A 1 224 ? 0.116 -11.5 -18 1 98.94 224 TRP A C 1
ATOM 1800 O O . TRP A 1 224 ? -0.795 -10.75 -18.359 1 98.94 224 TRP A O 1
ATOM 1810 N N . ILE A 1 225 ? 1.409 -11.156 -18.156 1 98.94 225 ILE A N 1
ATOM 1811 C CA . ILE A 1 225 ? 1.832 -9.898 -18.766 1 98.94 225 ILE A CA 1
ATOM 1812 C C . ILE A 1 225 ? 1.297 -9.805 -20.188 1 98.94 225 ILE A C 1
ATOM 1814 O O . ILE A 1 225 ? 0.704 -8.789 -20.578 1 98.94 225 ILE A O 1
ATOM 1818 N N . ASP A 1 226 ? 1.466 -10.852 -20.938 1 98.88 226 ASP A N 1
ATOM 1819 C CA . ASP A 1 226 ? 1.048 -10.875 -22.344 1 98.88 226 ASP A CA 1
ATOM 1820 C C . ASP A 1 226 ? -0.467 -10.734 -22.469 1 98.88 226 ASP A C 1
ATOM 1822 O O . ASP A 1 226 ? -0.958 -10.016 -23.344 1 98.88 226 ASP A O 1
ATOM 1826 N N . ARG A 1 227 ? -1.188 -11.43 -21.625 1 98.94 227 ARG A N 1
ATOM 1827 C CA . ARG A 1 227 ? -2.646 -11.406 -21.656 1 98.94 227 ARG A CA 1
ATOM 1828 C C . ARG A 1 227 ? -3.178 -9.992 -21.438 1 98.94 227 ARG A C 1
ATOM 1830 O O . ARG A 1 227 ? -4.043 -9.531 -22.188 1 98.94 227 ARG A O 1
ATOM 1837 N N . ILE A 1 228 ? -2.66 -9.32 -20.5 1 98.94 228 ILE A N 1
ATOM 1838 C CA . ILE A 1 228 ? -3.166 -8 -20.125 1 98.94 228 ILE A CA 1
ATOM 1839 C C . ILE A 1 228 ? -2.727 -6.977 -21.172 1 98.94 228 ILE A C 1
ATOM 1841 O O . ILE A 1 228 ? -3.477 -6.051 -21.484 1 98.94 228 ILE A O 1
ATOM 1845 N N . ALA A 1 229 ? -1.549 -7.18 -21.75 1 98.94 229 ALA A N 1
ATOM 1846 C CA . ALA A 1 229 ? -1.034 -6.273 -22.781 1 98.94 229 ALA A CA 1
ATOM 1847 C C . ALA A 1 229 ? -1.987 -6.191 -23.969 1 98.94 229 ALA A C 1
ATOM 1849 O O . ALA A 1 229 ? -1.998 -5.195 -24.688 1 98.94 229 ALA A O 1
ATOM 1850 N N . LYS A 1 230 ? -2.773 -7.207 -24.188 1 98.81 230 LYS A N 1
ATOM 1851 C CA . LYS A 1 230 ? -3.623 -7.305 -25.359 1 98.81 230 LYS A CA 1
ATOM 1852 C C . LYS A 1 230 ? -4.926 -6.535 -25.172 1 98.81 230 LYS A C 1
ATOM 1854 O O . LYS A 1 230 ? -5.664 -6.305 -26.141 1 98.81 230 LYS A O 1
ATOM 1859 N N . ARG A 1 231 ? -5.273 -6.137 -24.016 1 98.88 231 ARG A N 1
ATOM 1860 C CA . ARG A 1 231 ? -6.523 -5.434 -23.75 1 98.88 231 ARG A CA 1
ATOM 1861 C C . ARG A 1 231 ? -6.523 -4.055 -24.391 1 98.88 231 ARG A C 1
ATOM 1863 O O . ARG A 1 231 ? -5.57 -3.289 -24.234 1 98.88 231 ARG A O 1
ATOM 1870 N N . PRO A 1 232 ? -7.586 -3.631 -25.016 1 98.88 232 PRO A N 1
ATOM 1871 C CA . PRO A 1 232 ? -7.641 -2.344 -25.719 1 98.88 232 PRO A CA 1
ATOM 1872 C C . PRO A 1 232 ? -7.41 -1.158 -24.781 1 98.88 232 PRO A C 1
ATOM 1874 O O . PRO A 1 232 ? -6.684 -0.226 -25.125 1 98.88 232 PRO A O 1
ATOM 1877 N N . ALA A 1 233 ? -7.977 -1.162 -23.641 1 98.88 233 ALA A N 1
ATOM 1878 C CA . ALA A 1 233 ? -7.836 -0.046 -22.719 1 98.88 233 ALA A CA 1
ATOM 1879 C C . ALA A 1 233 ? -6.406 0.057 -22.188 1 98.88 233 ALA A C 1
ATOM 1881 O O . ALA A 1 233 ? -5.918 1.155 -21.906 1 98.88 233 ALA A O 1
ATOM 1882 N N . VAL A 1 234 ? -5.723 -1.101 -22.047 1 98.94 234 VAL A N 1
ATOM 1883 C CA . VAL A 1 234 ? -4.316 -1.101 -21.656 1 98.94 234 VAL A CA 1
ATOM 1884 C C . VAL A 1 234 ? -3.477 -0.462 -22.766 1 98.94 234 VAL A C 1
ATOM 1886 O O . VAL A 1 234 ? -2.631 0.393 -22.484 1 98.94 234 VAL A O 1
ATOM 1889 N N . GLN A 1 235 ? -3.721 -0.832 -23.969 1 98.88 235 GLN A N 1
ATOM 1890 C CA . GLN A 1 235 ? -3.018 -0.242 -25.109 1 98.88 235 GLN A CA 1
ATOM 1891 C C . GLN A 1 235 ? -3.281 1.259 -25.188 1 98.88 235 GLN A C 1
ATOM 1893 O O . GLN A 1 235 ? -2.355 2.047 -25.406 1 98.88 235 GLN A O 1
ATOM 1898 N N . SER A 1 236 ? -4.531 1.643 -25 1 98.81 236 SER A N 1
ATOM 1899 C CA . SER A 1 236 ? -4.891 3.057 -25.047 1 98.81 236 SER A CA 1
ATOM 1900 C C . SER A 1 236 ? -4.238 3.818 -23.891 1 98.81 236 SER A C 1
ATOM 1902 O O . SER A 1 236 ? -3.721 4.918 -24.078 1 98.81 236 SER A O 1
ATOM 1904 N N . GLY A 1 237 ? -4.23 3.213 -22.688 1 98.81 237 GLY A N 1
ATOM 1905 C CA . GLY A 1 237 ? -3.723 3.857 -21.484 1 98.81 237 GLY A CA 1
ATOM 1906 C C . GLY A 1 237 ? -2.211 3.971 -21.469 1 98.81 237 GLY A C 1
ATOM 1907 O O . GLY A 1 237 ? -1.647 4.656 -20.609 1 98.81 237 GLY A O 1
ATOM 1908 N N . THR A 1 238 ? -1.573 3.301 -22.406 1 98.56 238 THR A N 1
ATOM 1909 C CA . THR A 1 238 ? -0.117 3.352 -22.469 1 98.56 238 THR A CA 1
ATOM 1910 C C . THR A 1 238 ? 0.349 3.857 -23.828 1 98.56 238 THR A C 1
ATOM 1912 O O . THR A 1 238 ? 1.511 3.678 -24.203 1 98.56 238 THR A O 1
ATOM 1915 N N . SER A 1 239 ? -0.555 4.469 -24.562 1 98.12 239 SER A N 1
ATOM 1916 C CA . SER A 1 239 ? -0.262 4.91 -25.922 1 98.12 239 SER A CA 1
ATOM 1917 C C . SER A 1 239 ? 0.523 6.219 -25.922 1 98.12 239 SER A C 1
ATOM 1919 O O . SER A 1 239 ? 0.777 6.797 -24.859 1 98.12 239 SER A O 1
ATOM 1921 N N . GLU A 1 240 ? 0.872 6.719 -27.047 1 96.38 240 GLU A N 1
ATOM 1922 C CA . GLU A 1 240 ? 1.699 7.902 -27.25 1 96.38 240 GLU A CA 1
ATOM 1923 C C . GLU A 1 240 ? 0.954 9.172 -26.844 1 96.38 240 GLU A C 1
ATOM 1925 O O . GLU A 1 240 ? 1.571 10.211 -26.594 1 96.38 240 GLU A O 1
ATOM 1930 N N . LYS A 1 241 ? -0.319 9.117 -26.766 1 95.5 241 LYS A N 1
ATOM 1931 C CA . LYS A 1 241 ? -1.084 10.312 -26.406 1 95.5 241 LYS A CA 1
ATOM 1932 C C . LYS A 1 241 ? -0.751 10.766 -24.984 1 95.5 241 LYS A C 1
ATOM 1934 O O . LYS A 1 241 ? -1.03 11.906 -24.609 1 95.5 241 LYS A O 1
ATOM 1939 N N . TRP A 1 242 ? -0.158 9.82 -24.172 1 97.56 242 TRP A N 1
ATOM 1940 C CA . TRP A 1 242 ? 0.18 10.133 -22.781 1 97.56 242 TRP A CA 1
ATOM 1941 C C . TRP A 1 242 ? 1.636 10.57 -22.672 1 97.56 242 TRP A C 1
ATOM 1943 O O . TRP A 1 242 ? 2.111 10.883 -21.578 1 97.56 242 TRP A O 1
ATOM 1953 N N . GLN A 1 243 ? 2.33 10.594 -23.781 1 93.12 243 GLN A N 1
ATOM 1954 C CA . GLN A 1 243 ? 3.762 10.867 -23.719 1 93.12 243 GLN A CA 1
ATOM 1955 C C . GLN A 1 243 ? 4.043 12.359 -23.891 1 93.12 243 GLN A C 1
ATOM 1957 O O . GLN A 1 243 ? 3.402 13.023 -24.703 1 93.12 243 GLN A O 1
ATOM 1962 N N . ASN A 1 244 ? 4.82 12.906 -23.016 1 89 244 ASN A N 1
ATOM 1963 C CA . ASN A 1 244 ? 5.215 14.312 -23.125 1 89 244 ASN A CA 1
ATOM 1964 C C . ASN A 1 244 ? 6.734 14.461 -23.141 1 89 244 ASN A C 1
ATOM 1966 O O . ASN A 1 244 ? 7.262 15.5 -22.734 1 89 244 ASN A O 1
ATOM 1970 N N . TRP A 1 245 ? 7.543 13.438 -23.406 1 79.31 245 TRP A N 1
ATOM 1971 C CA . TRP A 1 245 ? 8.984 13.562 -23.609 1 79.31 245 TRP A CA 1
ATOM 1972 C C . TRP A 1 245 ? 9.328 13.5 -25.094 1 79.31 245 TRP A C 1
ATOM 1974 O O . TRP A 1 245 ? 8.531 13.008 -25.906 1 79.31 245 TRP A O 1
ATOM 1984 N N . MET B 1 1 ? -10.633 -38.469 1.071 1 34.59 1 MET B N 1
ATOM 1985 C CA . MET B 1 1 ? -9.742 -37.875 2.08 1 34.59 1 MET B CA 1
ATOM 1986 C C . MET B 1 1 ? -10.203 -36.5 2.471 1 34.59 1 MET B C 1
ATOM 1988 O O . MET B 1 1 ? -10.383 -35.625 1.607 1 34.59 1 MET B O 1
ATOM 1992 N N . SER B 1 2 ? -10.969 -36.062 3.393 1 40.84 2 SER B N 1
ATOM 1993 C CA . SER B 1 2 ? -11.641 -34.844 3.736 1 40.84 2 SER B CA 1
ATOM 1994 C C . SER B 1 2 ? -10.688 -33.656 3.641 1 40.84 2 SER B C 1
ATOM 1996 O O . SER B 1 2 ? -9.672 -33.594 4.344 1 40.84 2 SER B O 1
ATOM 1998 N N . SER B 1 3 ? -10.492 -33 2.514 1 52.22 3 SER B N 1
ATOM 1999 C CA . SER B 1 3 ? -9.453 -32.156 1.94 1 52.22 3 SER B CA 1
ATOM 2000 C C . SER B 1 3 ? -9.086 -31.016 2.889 1 52.22 3 SER B C 1
ATOM 2002 O O . SER B 1 3 ? -9.922 -30.156 3.188 1 52.22 3 SER B O 1
ATOM 2004 N N . SER B 1 4 ? -8.273 -31.219 4.043 1 81.62 4 SER B N 1
ATOM 2005 C CA . SER B 1 4 ? -7.871 -30.328 5.121 1 81.62 4 SER B CA 1
ATOM 2006 C C . SER B 1 4 ? -7.238 -29.047 4.57 1 81.62 4 SER B C 1
ATOM 2008 O O . SER B 1 4 ? -6.551 -29.078 3.549 1 81.62 4 SER B O 1
ATOM 2010 N N . PHE B 1 5 ? -7.805 -27.875 4.785 1 93.31 5 PHE B N 1
ATOM 2011 C CA . PHE B 1 5 ? -7.336 -26.547 4.395 1 93.31 5 PHE B CA 1
ATOM 2012 C C . PHE B 1 5 ? -5.859 -26.375 4.727 1 93.31 5 PHE B C 1
ATOM 2014 O O . PHE B 1 5 ? -5.098 -25.844 3.918 1 93.31 5 PHE B O 1
ATOM 2021 N N . TYR B 1 6 ? -5.445 -26.906 5.77 1 95.88 6 TYR B N 1
ATOM 2022 C CA . TYR B 1 6 ? -4.07 -26.734 6.215 1 95.88 6 TYR B CA 1
ATOM 2023 C C . TYR B 1 6 ? -3.18 -27.859 5.715 1 95.88 6 TYR B C 1
ATOM 2025 O O . TYR B 1 6 ? -3.588 -29.031 5.707 1 95.88 6 TYR B O 1
ATOM 2033 N N . LEU B 1 7 ? -2.006 -27.562 5.27 1 95 7 LEU B N 1
ATOM 2034 C CA . LEU B 1 7 ? -1.03 -28.562 4.82 1 95 7 LEU B CA 1
ATOM 2035 C C . LEU B 1 7 ? -0.49 -29.359 5.996 1 95 7 LEU B C 1
ATOM 2037 O O . LEU B 1 7 ? -0.487 -28.875 7.133 1 95 7 LEU B O 1
ATOM 2041 N N . GLU B 1 8 ? -0.01 -30.5 5.555 1 91.94 8 GLU B N 1
ATOM 2042 C CA . GLU B 1 8 ? 0.771 -31.25 6.531 1 91.94 8 GLU B CA 1
ATOM 2043 C C . GLU B 1 8 ? 1.996 -30.453 6.984 1 91.94 8 GLU B C 1
ATOM 2045 O O . GLU B 1 8 ? 2.672 -29.828 6.168 1 91.94 8 GLU B O 1
ATOM 2050 N N . GLY B 1 9 ? 2.256 -30.422 8.211 1 93.75 9 GLY B N 1
ATOM 2051 C CA . GLY B 1 9 ? 3.391 -29.672 8.734 1 93.75 9 GLY B CA 1
ATOM 2052 C C . GLY B 1 9 ? 2.996 -28.359 9.375 1 93.75 9 GLY B C 1
ATOM 2053 O O . GLY B 1 9 ? 3.818 -27.703 10.016 1 93.75 9 GLY B O 1
ATOM 2054 N N . THR B 1 10 ? 1.765 -27.938 9.078 1 96.81 10 THR B N 1
ATOM 2055 C CA . THR B 1 10 ? 1.291 -26.75 9.789 1 96.81 10 THR B CA 1
ATOM 2056 C C . THR B 1 10 ? 1.315 -26.984 11.297 1 96.81 10 THR B C 1
ATOM 2058 O O . THR B 1 10 ? 0.807 -28 11.781 1 96.81 10 THR B O 1
ATOM 2061 N N . PRO B 1 11 ? 1.975 -26.062 12.047 1 97.31 11 PRO B N 1
ATOM 2062 C CA . PRO B 1 11 ? 2.008 -26.234 13.5 1 97.31 11 PRO B CA 1
ATOM 2063 C C . PRO B 1 11 ? 0.618 -26.422 14.102 1 97.31 11 PRO B C 1
ATOM 2065 O O . PRO B 1 11 ? -0.345 -25.797 13.656 1 97.31 11 PRO B O 1
ATOM 2068 N N . ASP B 1 12 ? 0.48 -27.188 15.156 1 97.25 12 ASP B N 1
ATOM 2069 C CA . ASP B 1 12 ? -0.791 -27.516 15.789 1 97.25 12 ASP B CA 1
ATOM 2070 C C . ASP B 1 12 ? -1.499 -26.266 16.297 1 97.25 12 ASP B C 1
ATOM 2072 O O . ASP B 1 12 ? -2.723 -26.156 16.188 1 97.25 12 ASP B O 1
ATOM 2076 N N . GLU B 1 13 ? -0.744 -25.344 16.844 1 96.62 13 GLU B N 1
ATOM 2077 C CA . GLU B 1 13 ? -1.321 -24.125 17.391 1 96.62 13 GLU B CA 1
ATOM 2078 C C . GLU B 1 13 ? -1.978 -23.281 16.312 1 96.62 13 GLU B C 1
ATOM 2080 O O . GLU B 1 13 ? -2.887 -22.5 16.594 1 96.62 13 GLU B O 1
ATOM 2085 N N . VAL B 1 14 ? -1.546 -23.453 15.062 1 97.88 14 VAL B N 1
ATOM 2086 C CA . VAL B 1 14 ? -2.119 -22.703 13.945 1 97.88 14 VAL B CA 1
ATOM 2087 C C . VAL B 1 14 ? -3.307 -23.469 13.367 1 97.88 14 VAL B C 1
ATOM 2089 O O . VAL B 1 14 ? -4.406 -22.938 13.25 1 97.88 14 VAL B O 1
ATOM 2092 N N . LYS B 1 15 ? -3.123 -24.766 13.031 1 96.44 15 LYS B N 1
ATOM 2093 C CA . LYS B 1 15 ? -4.16 -25.531 12.336 1 96.44 15 LYS B CA 1
ATOM 2094 C C . LYS B 1 15 ? -5.348 -25.797 13.25 1 96.44 15 LYS B C 1
ATOM 2096 O O . LYS B 1 15 ? -6.461 -26.031 12.781 1 96.44 15 LYS B O 1
ATOM 2101 N N . ASN B 1 16 ? -5.164 -25.781 14.633 1 96.94 16 ASN B N 1
ATOM 2102 C CA . ASN B 1 16 ? -6.238 -26.078 15.57 1 96.94 16 ASN B CA 1
ATOM 2103 C C . ASN B 1 16 ? -6.855 -24.797 16.141 1 96.94 16 ASN B C 1
ATOM 2105 O O . ASN B 1 16 ? -7.797 -24.859 16.922 1 96.94 16 ASN B O 1
ATOM 2109 N N . ALA B 1 17 ? -6.242 -23.656 15.734 1 97.5 17 ALA B N 1
ATOM 2110 C CA . ALA B 1 17 ? -6.789 -22.391 16.219 1 97.5 17 ALA B CA 1
ATOM 2111 C C . ALA B 1 17 ? -8.227 -22.203 15.75 1 97.5 17 ALA B C 1
ATOM 2113 O O . ALA B 1 17 ? -8.578 -22.578 14.625 1 97.5 17 ALA B O 1
ATOM 2114 N N . LYS B 1 18 ? -9.062 -21.656 16.609 1 96 18 LYS B N 1
ATOM 2115 C CA . LYS B 1 18 ? -10.445 -21.344 16.281 1 96 18 LYS B CA 1
ATOM 2116 C C . LYS B 1 18 ? -10.664 -19.828 16.203 1 96 18 LYS B C 1
ATOM 2118 O O . LYS B 1 18 ? -9.883 -19.047 16.766 1 96 18 LYS B O 1
ATOM 2123 N N . GLY B 1 19 ? -11.68 -19.453 15.414 1 97.31 19 GLY B N 1
ATOM 2124 C CA . GLY B 1 19 ? -11.953 -18.031 15.281 1 97.31 19 GLY B CA 1
ATOM 2125 C C . GLY B 1 19 ? -10.836 -17.281 14.586 1 97.31 19 GLY B C 1
ATOM 2126 O O . GLY B 1 19 ? -10.266 -17.766 13.609 1 97.31 19 GLY B O 1
ATOM 2127 N N . LEU B 1 20 ? -10.562 -16.031 15.008 1 98.75 20 LEU B N 1
ATOM 2128 C CA . LEU B 1 20 ? -9.492 -15.195 14.477 1 98.75 20 LEU B CA 1
ATOM 2129 C C . LEU B 1 20 ? -8.141 -15.617 15.055 1 98.75 20 LEU B C 1
ATOM 2131 O O . LEU B 1 20 ? -8.016 -15.781 16.266 1 98.75 20 LEU B O 1
ATOM 2135 N N . HIS B 1 21 ? -7.176 -15.836 14.172 1 98.94 21 HIS B N 1
ATOM 2136 C CA . HIS B 1 21 ? -5.848 -16.25 14.609 1 98.94 21 HIS B CA 1
ATOM 2137 C C . HIS B 1 21 ? -4.758 -15.461 13.891 1 98.94 21 HIS B C 1
ATOM 2139 O O . HIS B 1 21 ? -4.773 -15.359 12.664 1 98.94 21 HIS B O 1
ATOM 2145 N N . LEU B 1 22 ? -3.822 -14.906 14.68 1 98.88 22 LEU B N 1
ATOM 2146 C CA . LEU B 1 22 ? -2.717 -14.133 14.125 1 98.88 22 LEU B CA 1
ATOM 2147 C C . LEU B 1 22 ? -1.401 -14.891 14.25 1 98.88 22 LEU B C 1
ATOM 2149 O O . LEU B 1 22 ? -1.03 -15.32 15.344 1 98.88 22 LEU B O 1
ATOM 2153 N N . VAL B 1 23 ? -0.748 -15.18 13.156 1 98.81 23 VAL B N 1
ATOM 2154 C CA . VAL B 1 23 ? 0.633 -15.656 13.172 1 98.81 23 VAL B CA 1
ATOM 2155 C C . VAL B 1 23 ? 1.584 -14.484 12.945 1 98.81 23 VAL B C 1
ATOM 2157 O O . VAL B 1 23 ? 1.535 -13.828 11.898 1 98.81 23 VAL B O 1
ATOM 2160 N N . THR B 1 24 ? 2.504 -14.211 13.945 1 98.62 24 THR B N 1
ATOM 2161 C CA . THR B 1 24 ? 3.203 -12.938 13.859 1 98.62 24 THR B CA 1
ATOM 2162 C C . THR B 1 24 ? 4.527 -12.992 14.617 1 98.62 24 THR B C 1
ATOM 2164 O O . THR B 1 24 ? 4.875 -14.023 15.188 1 98.62 24 THR B O 1
ATOM 2167 N N . MET B 1 25 ? 5.34 -12.109 14.414 1 98.5 25 MET B N 1
ATOM 2168 C CA . MET B 1 25 ? 6.457 -11.633 15.219 1 98.5 25 MET B CA 1
ATOM 2169 C C . MET B 1 25 ? 6.359 -10.133 15.453 1 98.5 25 MET B C 1
ATOM 2171 O O . MET B 1 25 ? 5.984 -9.383 14.555 1 98.5 25 MET B O 1
ATOM 2175 N N . SER B 1 26 ? 6.727 -9.641 16.625 1 98.12 26 SER B N 1
ATOM 2176 C CA . SER B 1 26 ? 6.383 -8.289 17.031 1 98.12 26 SER B CA 1
ATOM 2177 C C . SER B 1 26 ? 7.32 -7.262 16.406 1 98.12 26 SER B C 1
ATOM 2179 O O . SER B 1 26 ? 7.898 -6.426 17.109 1 98.12 26 SER B O 1
ATOM 2181 N N . THR B 1 27 ? 7.504 -7.367 15.141 1 97.56 27 THR B N 1
ATOM 2182 C CA . THR B 1 27 ? 8.125 -6.336 14.32 1 97.56 27 THR B CA 1
ATOM 2183 C C . THR B 1 27 ? 7.176 -5.16 14.117 1 97.56 27 THR B C 1
ATOM 2185 O O . THR B 1 27 ? 6.012 -5.223 14.508 1 97.56 27 THR B O 1
ATOM 2188 N N . PRO B 1 28 ? 7.641 -4.078 13.539 1 98.25 28 PRO B N 1
ATOM 2189 C CA . PRO B 1 28 ? 6.719 -2.965 13.297 1 98.25 28 PRO B CA 1
ATOM 2190 C C . PRO B 1 28 ? 5.477 -3.385 12.516 1 98.25 28 PRO B C 1
ATOM 2192 O O . PRO B 1 28 ? 4.367 -2.93 12.812 1 98.25 28 PRO B O 1
ATOM 2195 N N . ASN B 1 29 ? 5.648 -4.262 11.523 1 98.62 29 ASN B N 1
ATOM 2196 C CA . ASN B 1 29 ? 4.496 -4.727 10.758 1 98.62 29 ASN B CA 1
ATOM 2197 C C . ASN B 1 29 ? 3.586 -5.617 11.594 1 98.62 29 ASN B C 1
ATOM 2199 O O . ASN B 1 29 ? 2.361 -5.547 11.477 1 98.62 29 ASN B O 1
ATOM 2203 N N . GLY B 1 30 ? 4.156 -6.5 12.398 1 98.75 30 GLY B N 1
ATOM 2204 C CA . GLY B 1 30 ? 3.33 -7.281 13.305 1 98.75 30 GLY B CA 1
ATOM 2205 C C . GLY B 1 30 ? 2.514 -6.43 14.258 1 98.75 30 GLY B C 1
ATOM 2206 O O . GLY B 1 30 ? 1.321 -6.676 14.453 1 98.75 30 GLY B O 1
ATOM 2207 N N . LYS B 1 31 ? 3.148 -5.395 14.773 1 98.88 31 LYS B N 1
ATOM 2208 C CA . LYS B 1 31 ? 2.535 -4.531 15.773 1 98.88 31 LYS B CA 1
ATOM 2209 C C . LYS B 1 31 ? 1.293 -3.838 15.219 1 98.88 31 LYS B C 1
ATOM 2211 O O . LYS B 1 31 ? 0.348 -3.561 15.961 1 98.88 31 LYS B O 1
ATOM 2216 N N . LYS B 1 32 ? 1.221 -3.543 13.906 1 98.94 32 LYS B N 1
ATOM 2217 C CA . LYS B 1 32 ? 0.035 -2.932 13.312 1 98.94 32 LYS B CA 1
ATOM 2218 C C . LYS B 1 32 ? -1.218 -3.746 13.625 1 98.94 32 LYS B C 1
ATOM 2220 O O . LYS B 1 32 ? -2.207 -3.203 14.125 1 98.94 32 LYS B O 1
ATOM 2225 N N . VAL B 1 33 ? -1.117 -5.016 13.367 1 98.94 33 VAL B N 1
ATOM 2226 C CA . VAL B 1 33 ? -2.283 -5.887 13.477 1 98.94 33 VAL B CA 1
ATOM 2227 C C . VAL B 1 33 ? -2.531 -6.234 14.945 1 98.94 33 VAL B C 1
ATOM 2229 O O . VAL B 1 33 ? -3.682 -6.324 15.383 1 98.94 33 VAL B O 1
ATOM 2232 N N . GLN B 1 34 ? -1.418 -6.391 15.68 1 98.94 34 GLN B N 1
ATOM 2233 C CA . GLN B 1 34 ? -1.544 -6.602 17.125 1 98.94 34 GLN B CA 1
ATOM 2234 C C . GLN B 1 34 ? -2.352 -5.48 17.766 1 98.94 34 GLN B C 1
ATOM 2236 O O . GLN B 1 34 ? -3.293 -5.742 18.531 1 98.94 34 GLN B O 1
ATOM 2241 N N . ILE B 1 35 ? -2.008 -4.258 17.469 1 99 35 ILE B N 1
ATOM 2242 C CA . ILE B 1 35 ? -2.67 -3.09 18.031 1 99 35 ILE B CA 1
ATOM 2243 C C . ILE B 1 35 ? -4.141 -3.082 17.625 1 99 35 ILE B C 1
ATOM 2245 O O . ILE B 1 35 ? -5.023 -2.865 18.469 1 99 35 ILE B O 1
ATOM 2249 N N . MET B 1 36 ? -4.449 -3.307 16.328 1 99 36 MET B N 1
ATOM 2250 C CA . MET B 1 36 ? -5.832 -3.305 15.867 1 99 36 MET B CA 1
ATOM 2251 C C . MET B 1 36 ? -6.656 -4.359 16.594 1 99 36 MET B C 1
ATOM 2253 O O . MET B 1 36 ? -7.797 -4.102 17 1 99 36 MET B O 1
ATOM 2257 N N . LEU B 1 37 ? -6.098 -5.566 16.766 1 98.94 37 LEU B N 1
ATOM 2258 C CA . LEU B 1 37 ? -6.801 -6.629 17.484 1 98.94 37 LEU B CA 1
ATOM 2259 C C . LEU B 1 37 ? -7.09 -6.223 18.922 1 98.94 37 LEU B C 1
ATOM 2261 O O . LEU B 1 37 ? -8.188 -6.469 19.438 1 98.94 37 LEU B O 1
ATOM 2265 N N . GLU B 1 38 ? -6.113 -5.602 19.562 1 98.94 38 GLU B N 1
ATOM 2266 C CA . GLU B 1 38 ? -6.316 -5.137 20.938 1 98.94 38 GLU B CA 1
ATOM 2267 C C . GLU B 1 38 ? -7.367 -4.031 20.984 1 98.94 38 GLU B C 1
ATOM 2269 O O . GLU B 1 38 ? -8.148 -3.955 21.938 1 98.94 38 GLU B O 1
ATOM 2274 N N . GLU B 1 39 ? -7.363 -3.119 19.984 1 98.94 39 GLU B N 1
ATOM 2275 C CA . GLU B 1 39 ? -8.406 -2.104 19.891 1 98.94 39 GLU B CA 1
ATOM 2276 C C . GLU B 1 39 ? -9.789 -2.74 19.797 1 98.94 39 GLU B C 1
ATOM 2278 O O . GLU B 1 39 ? -10.719 -2.326 20.5 1 98.94 39 GLU B O 1
ATOM 2283 N N . LEU B 1 40 ? -9.938 -3.73 18.953 1 98.94 40 LEU B N 1
ATOM 2284 C CA . LEU B 1 40 ? -11.219 -4.391 18.75 1 98.94 40 LEU B CA 1
ATOM 2285 C C . LEU B 1 40 ? -11.641 -5.16 19.984 1 98.94 40 LEU B C 1
ATOM 2287 O O . LEU B 1 40 ? -12.828 -5.207 20.328 1 98.94 40 LEU B O 1
ATOM 2291 N N . LYS B 1 41 ? -10.68 -5.816 20.594 1 98.81 41 LYS B N 1
ATOM 2292 C CA . LYS B 1 41 ? -10.984 -6.488 21.844 1 98.81 41 LYS B CA 1
ATOM 2293 C C . LYS B 1 41 ? -11.547 -5.508 22.875 1 98.81 41 LYS B C 1
ATOM 2295 O O . LYS B 1 41 ? -12.547 -5.797 23.531 1 98.81 41 LYS B O 1
ATOM 2300 N N . ALA B 1 42 ? -10.914 -4.41 23.031 1 98.81 42 ALA B N 1
ATOM 2301 C CA . ALA B 1 42 ? -11.344 -3.404 24 1 98.81 42 ALA B CA 1
ATOM 2302 C C . ALA B 1 42 ? -12.719 -2.846 23.625 1 98.81 42 ALA B C 1
ATOM 2304 O O . ALA B 1 42 ? -13.562 -2.635 24.5 1 98.81 42 ALA B O 1
ATOM 2305 N N . ALA B 1 43 ? -12.984 -2.6 22.359 1 98.69 43 ALA B N 1
ATOM 2306 C CA . ALA B 1 43 ? -14.188 -1.896 21.922 1 98.69 43 ALA B CA 1
ATOM 2307 C C . ALA B 1 43 ? -15.367 -2.852 21.812 1 98.69 43 ALA B C 1
ATOM 2309 O O . ALA B 1 43 ? -16.516 -2.463 22.078 1 98.69 43 ALA B O 1
ATOM 2310 N N . TYR B 1 44 ? -15.102 -4.117 21.453 1 98.56 44 TYR B N 1
ATOM 2311 C CA . TYR B 1 44 ? -16.203 -5 21.078 1 98.56 44 TYR B CA 1
ATOM 2312 C C . TYR B 1 44 ? -16.109 -6.328 21.812 1 98.56 44 TYR B C 1
ATOM 2314 O O . TYR B 1 44 ? -16.984 -7.188 21.672 1 98.56 44 TYR B O 1
ATOM 2322 N N . GLY B 1 45 ? -15.078 -6.543 22.562 1 98.56 45 GLY B N 1
ATOM 2323 C CA . GLY B 1 45 ? -14.867 -7.848 23.156 1 98.56 45 GLY B CA 1
ATOM 2324 C C . GLY B 1 45 ? -14.43 -8.906 22.156 1 98.56 45 GLY B C 1
ATOM 2325 O O . GLY B 1 45 ? -14.609 -10.102 22.391 1 98.56 45 GLY B O 1
ATOM 2326 N N . THR B 1 46 ? -13.875 -8.469 21.047 1 98.56 46 THR B N 1
ATOM 2327 C CA . THR B 1 46 ? -13.43 -9.383 20 1 98.56 46 THR B CA 1
ATOM 2328 C C . THR B 1 46 ? -12.344 -10.312 20.531 1 98.56 46 THR B C 1
ATOM 2330 O O . THR B 1 46 ? -11.328 -9.859 21.062 1 98.56 46 THR B O 1
ATOM 2333 N N . ASP B 1 47 ? -12.578 -11.594 20.344 1 98.12 47 ASP B N 1
ATOM 2334 C CA . ASP B 1 47 ? -11.602 -12.586 20.766 1 98.12 47 ASP B CA 1
ATOM 2335 C C . ASP B 1 47 ? -10.703 -13.008 19.609 1 98.12 47 ASP B C 1
ATOM 2337 O O . ASP B 1 47 ? -11.148 -13.086 18.469 1 98.12 47 ASP B O 1
ATOM 2341 N N . TYR B 1 48 ? -9.453 -13.289 19.984 1 98.75 48 TYR B N 1
ATOM 2342 C CA . TYR B 1 48 ? -8.484 -13.805 19.016 1 98.75 48 TYR B CA 1
ATOM 2343 C C . TYR B 1 48 ? -7.379 -14.586 19.719 1 98.75 48 TYR B C 1
ATOM 2345 O O . TYR B 1 48 ? -7.188 -14.453 20.922 1 98.75 48 TYR B O 1
ATOM 2353 N N . THR B 1 49 ? -6.73 -15.438 18.969 1 98.56 49 THR B N 1
ATOM 2354 C CA . THR B 1 49 ? -5.52 -16.109 19.422 1 98.56 49 THR B CA 1
ATOM 2355 C C . THR B 1 49 ? -4.332 -15.758 18.531 1 98.56 49 THR B C 1
ATOM 2357 O O . THR B 1 49 ? -4.5 -15.117 17.484 1 98.56 49 THR B O 1
ATOM 2360 N N . HIS B 1 50 ? -3.158 -16.078 19.016 1 98.56 50 HIS B N 1
ATOM 2361 C CA . HIS B 1 50 ? -1.99 -15.789 18.188 1 98.56 50 HIS B CA 1
ATOM 2362 C C . HIS B 1 50 ? -0.905 -16.844 18.391 1 98.56 50 HIS B C 1
ATOM 2364 O O . HIS B 1 50 ? -0.896 -17.547 19.406 1 98.56 50 HIS B O 1
ATOM 2370 N N . THR B 1 51 ? -0.154 -17.031 17.375 1 98.38 51 THR B N 1
ATOM 2371 C CA . THR B 1 51 ? 1.077 -17.812 17.375 1 98.38 51 THR B CA 1
ATOM 2372 C C . THR B 1 51 ? 2.277 -16.938 17.031 1 98.38 51 THR B C 1
ATOM 2374 O O . THR B 1 51 ? 2.258 -16.219 16.031 1 98.38 51 THR B O 1
ATOM 2377 N N . LEU B 1 52 ? 3.307 -16.969 17.891 1 98.19 52 LEU B N 1
ATOM 2378 C CA . LEU B 1 52 ? 4.535 -16.234 17.625 1 98.19 52 LEU B CA 1
ATOM 2379 C C . LEU B 1 52 ? 5.555 -17.109 16.922 1 98.19 52 LEU B C 1
ATOM 2381 O O . LEU B 1 52 ? 5.777 -18.266 17.312 1 98.19 52 LEU B O 1
ATOM 2385 N N . ILE B 1 53 ? 6.07 -16.641 15.828 1 97.12 53 ILE B N 1
ATOM 2386 C CA . ILE B 1 53 ? 7.168 -17.328 15.141 1 97.12 53 ILE B CA 1
ATOM 2387 C C . ILE B 1 53 ? 8.375 -16.391 15.047 1 97.12 53 ILE B C 1
ATOM 2389 O O . ILE B 1 53 ? 8.25 -15.18 15.258 1 97.12 53 ILE B O 1
ATOM 2393 N N . HIS B 1 54 ? 9.578 -16.953 14.789 1 95.62 54 HIS B N 1
ATOM 2394 C CA . HIS B 1 54 ? 10.797 -16.172 14.586 1 95.62 54 HIS B CA 1
ATOM 2395 C C . HIS B 1 54 ? 11.188 -16.125 13.117 1 95.62 54 HIS B C 1
ATOM 2397 O O . HIS B 1 54 ? 11.516 -17.156 12.531 1 95.62 54 HIS B O 1
ATOM 2403 N N . ILE B 1 55 ? 11.234 -14.93 12.578 1 94.5 55 ILE B N 1
ATOM 2404 C CA . ILE B 1 55 ? 11.43 -14.812 11.133 1 94.5 55 ILE B CA 1
ATOM 2405 C C . ILE B 1 55 ? 12.867 -15.164 10.773 1 94.5 55 ILE B C 1
ATOM 2407 O O . ILE B 1 55 ? 13.164 -15.539 9.641 1 94.5 55 ILE B O 1
ATOM 2411 N N . SER B 1 56 ? 13.789 -15.117 11.742 1 93.5 56 SER B N 1
ATOM 2412 C CA . SER B 1 56 ? 15.188 -15.43 11.461 1 93.5 56 SER B CA 1
ATOM 2413 C C . SER B 1 56 ? 15.383 -16.922 11.211 1 93.5 56 SER B C 1
ATOM 2415 O O . SER B 1 56 ? 16.406 -17.328 10.672 1 93.5 56 SER B O 1
ATOM 2417 N N . THR B 1 57 ? 14.438 -17.766 11.633 1 95 57 THR B N 1
ATOM 2418 C CA . THR B 1 57 ? 14.539 -19.219 11.422 1 95 57 THR B CA 1
ATOM 2419 C C . THR B 1 57 ? 13.93 -19.609 10.078 1 95 57 THR B C 1
ATOM 2421 O O . THR B 1 57 ? 13.922 -20.781 9.719 1 95 57 THR B O 1
ATOM 2424 N N . ASN B 1 58 ? 13.352 -18.719 9.359 1 96 58 ASN B N 1
ATOM 2425 C CA . ASN B 1 58 ? 12.727 -18.891 8.055 1 96 58 ASN B CA 1
ATOM 2426 C C . ASN B 1 58 ? 11.492 -19.797 8.141 1 96 58 ASN B C 1
ATOM 2428 O O . ASN B 1 58 ? 11.172 -20.516 7.188 1 96 58 ASN B O 1
ATOM 2432 N N . GLU B 1 59 ? 10.906 -19.812 9.336 1 96.19 59 GLU B N 1
ATOM 2433 C CA . GLU B 1 59 ? 9.648 -20.547 9.508 1 96.19 59 GLU B CA 1
ATOM 2434 C C . GLU B 1 59 ? 8.617 -20.109 8.469 1 96.19 59 GLU B C 1
ATOM 2436 O O . GLU B 1 59 ? 7.883 -20.938 7.93 1 96.19 59 GLU B O 1
ATOM 2441 N N . GLN B 1 60 ? 8.602 -18.844 8.133 1 97.56 60 GLN B N 1
ATOM 2442 C CA . GLN B 1 60 ? 7.613 -18.25 7.246 1 97.56 60 GLN B CA 1
ATOM 2443 C C . GLN B 1 60 ? 7.914 -18.578 5.785 1 97.56 60 GLN B C 1
ATOM 2445 O O . GLN B 1 60 ? 7.184 -18.156 4.887 1 97.56 60 GLN B O 1
ATOM 2450 N N . LYS B 1 61 ? 8.977 -19.328 5.543 1 97.56 61 LYS B N 1
ATOM 2451 C CA . LYS B 1 61 ? 9.336 -19.719 4.188 1 97.56 61 LYS B CA 1
ATOM 2452 C C . LYS B 1 61 ? 8.961 -21.172 3.918 1 97.56 61 LYS B C 1
ATOM 2454 O O . LYS B 1 61 ? 9.109 -21.656 2.795 1 97.56 61 LYS B O 1
ATOM 2459 N N . LYS B 1 62 ? 8.469 -21.875 4.91 1 97.62 62 LYS B N 1
ATOM 2460 C CA . LYS B 1 62 ? 8.047 -23.25 4.754 1 97.62 62 LYS B CA 1
ATOM 2461 C C . LYS B 1 62 ? 6.723 -23.344 4 1 97.62 62 LYS B C 1
ATOM 2463 O O . LYS B 1 62 ? 5.91 -22.422 4.047 1 97.62 62 LYS B O 1
ATOM 2468 N N . ASP B 1 63 ? 6.438 -24.5 3.473 1 97.25 63 ASP B N 1
ATOM 2469 C CA . ASP B 1 63 ? 5.289 -24.688 2.596 1 97.25 63 ASP B CA 1
ATOM 2470 C C . ASP B 1 63 ? 3.98 -24.406 3.336 1 97.25 63 ASP B C 1
ATOM 2472 O O . ASP B 1 63 ? 3.035 -23.875 2.756 1 97.25 63 ASP B O 1
ATOM 2476 N N . TRP B 1 64 ? 3.861 -24.797 4.609 1 97.5 64 TRP B N 1
ATOM 2477 C CA . TRP B 1 64 ? 2.613 -24.594 5.336 1 97.5 64 TRP B CA 1
ATOM 2478 C C . TRP B 1 64 ? 2.264 -23.109 5.414 1 97.5 64 TRP B C 1
ATOM 2480 O O . TRP B 1 64 ? 1.095 -22.734 5.297 1 97.5 64 TRP B O 1
ATOM 2490 N N . PHE B 1 65 ? 3.332 -22.312 5.66 1 98.31 65 PHE B N 1
ATOM 2491 C CA . PHE B 1 65 ? 3.137 -20.859 5.746 1 98.31 65 PHE B CA 1
ATOM 2492 C C . PHE B 1 65 ? 2.893 -20.266 4.363 1 98.31 65 PHE B C 1
ATOM 2494 O O . PHE B 1 65 ? 1.999 -19.438 4.188 1 98.31 65 PHE B O 1
ATOM 2501 N N . LEU B 1 66 ? 3.621 -20.688 3.312 1 98.19 66 LEU B N 1
ATOM 2502 C CA . LEU B 1 66 ? 3.527 -20.141 1.963 1 98.19 66 LEU B CA 1
ATOM 2503 C C . LEU B 1 66 ? 2.164 -20.453 1.348 1 98.19 66 LEU B C 1
ATOM 2505 O O . LEU B 1 66 ? 1.656 -19.672 0.539 1 98.19 66 LEU B O 1
ATOM 2509 N N . LYS B 1 67 ? 1.539 -21.516 1.773 1 97.06 67 LYS B N 1
ATOM 2510 C CA . LYS B 1 67 ? 0.179 -21.797 1.33 1 97.06 67 LYS B CA 1
ATOM 2511 C C . LYS B 1 67 ? -0.797 -20.734 1.823 1 97.06 67 LYS B C 1
ATOM 2513 O O . LYS B 1 67 ? -1.759 -20.406 1.13 1 97.06 67 LYS B O 1
ATOM 2518 N N . LEU B 1 68 ? -0.562 -20.219 3.039 1 97.56 68 LEU B N 1
ATOM 2519 C CA . LEU B 1 68 ? -1.429 -19.203 3.643 1 97.56 68 LEU B CA 1
ATOM 2520 C C . LEU B 1 68 ? -1.086 -17.812 3.127 1 97.56 68 LEU B C 1
ATOM 2522 O O . LEU B 1 68 ? -1.968 -16.969 2.994 1 97.56 68 LEU B O 1
ATOM 2526 N N . ASN B 1 69 ? 0.179 -17.609 2.828 1 98.31 69 ASN B N 1
ATOM 2527 C CA . ASN B 1 69 ? 0.739 -16.344 2.357 1 98.31 69 ASN B CA 1
ATOM 2528 C C . ASN B 1 69 ? 1.925 -16.562 1.424 1 98.31 69 ASN B C 1
ATOM 2530 O O . ASN B 1 69 ? 3.068 -16.641 1.874 1 98.31 69 ASN B O 1
ATOM 2534 N N . PRO B 1 70 ? 1.715 -16.516 0.168 1 98.12 70 PRO B N 1
ATOM 2535 C CA . PRO B 1 70 ? 2.785 -16.797 -0.79 1 98.12 70 PRO B CA 1
ATOM 2536 C C . PRO B 1 70 ? 3.955 -15.828 -0.677 1 98.12 70 PRO B C 1
ATOM 2538 O O . PRO B 1 70 ? 5.059 -16.125 -1.146 1 98.12 70 PRO B O 1
ATOM 2541 N N . ASN B 1 71 ? 3.711 -14.672 -0.059 1 98.44 71 ASN B N 1
ATOM 2542 C CA . ASN B 1 71 ? 4.785 -13.703 0.123 1 98.44 71 ASN B CA 1
ATOM 2543 C C . ASN B 1 71 ? 5.801 -14.18 1.161 1 98.44 71 ASN B C 1
ATOM 2545 O O . ASN B 1 71 ? 6.938 -13.703 1.186 1 98.44 71 ASN B O 1
ATOM 2549 N N . GLY B 1 72 ? 5.328 -15.109 2.078 1 98.44 72 GLY B N 1
ATOM 2550 C CA . GLY B 1 72 ? 6.234 -15.664 3.074 1 98.44 72 GLY B CA 1
ATOM 2551 C C . GLY B 1 72 ? 6.727 -14.625 4.07 1 98.44 72 GLY B C 1
ATOM 2552 O O . GLY B 1 72 ? 7.891 -14.648 4.473 1 98.44 72 GLY B O 1
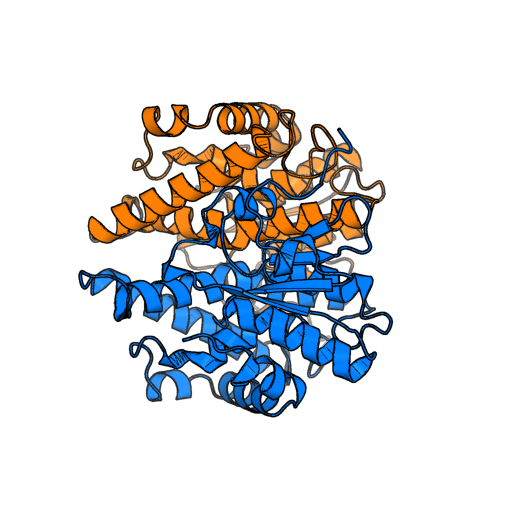ATOM 2553 N N . ARG B 1 73 ? 5.895 -13.688 4.406 1 98.25 73 ARG B N 1
ATOM 2554 C CA . ARG B 1 73 ? 6.207 -12.664 5.398 1 98.25 73 ARG B CA 1
ATOM 2555 C C . ARG B 1 73 ? 5.125 -12.594 6.473 1 98.25 73 ARG B C 1
ATOM 2557 O O . ARG B 1 73 ? 3.945 -12.82 6.188 1 98.25 73 ARG B O 1
ATOM 2564 N N . ILE B 1 74 ? 5.438 -12.344 7.723 1 98.44 74 ILE B N 1
ATOM 2565 C CA . ILE B 1 74 ? 4.492 -12.094 8.805 1 98.44 74 ILE B CA 1
ATOM 2566 C C . ILE B 1 74 ? 4.031 -10.633 8.75 1 98.44 74 ILE B C 1
ATOM 2568 O O . ILE B 1 74 ? 4.723 -9.781 8.195 1 98.44 74 ILE B O 1
ATOM 2572 N N . PRO B 1 75 ? 2.959 -10.32 9.289 1 98.69 75 PRO B N 1
ATOM 2573 C CA . PRO B 1 75 ? 1.986 -11.219 9.914 1 98.69 75 PRO B CA 1
ATOM 2574 C C . PRO B 1 75 ? 1.007 -11.82 8.906 1 98.69 75 PRO B C 1
ATOM 2576 O O . PRO B 1 75 ? 0.915 -11.352 7.773 1 98.69 75 PRO B O 1
ATOM 2579 N N . ILE B 1 76 ? 0.372 -12.883 9.227 1 98.81 76 ILE B N 1
ATOM 2580 C CA . ILE B 1 76 ? -0.798 -13.398 8.523 1 98.81 76 ILE B CA 1
ATOM 2581 C C . ILE B 1 76 ? -1.966 -13.531 9.5 1 98.81 76 ILE B C 1
ATOM 2583 O O . ILE B 1 76 ? -1.786 -13.977 10.633 1 98.81 76 ILE B O 1
ATOM 2587 N N . LEU B 1 77 ? -3.088 -13 9.141 1 98.94 77 LEU B N 1
ATOM 2588 C CA . LEU B 1 77 ? -4.344 -13.164 9.859 1 98.94 77 LEU B CA 1
ATOM 2589 C C . LEU B 1 77 ? -5.199 -14.25 9.227 1 98.94 77 LEU B C 1
ATOM 2591 O O . LEU B 1 77 ? -5.387 -14.273 8.008 1 98.94 77 LEU B O 1
ATOM 2595 N N . ILE B 1 78 ? -5.625 -15.203 10.023 1 98.88 78 ILE B N 1
ATOM 2596 C CA . ILE B 1 78 ? -6.48 -16.281 9.523 1 98.88 78 ILE B CA 1
ATOM 2597 C C . ILE B 1 78 ? -7.852 -16.203 10.188 1 98.88 78 ILE B C 1
ATOM 2599 O O . ILE B 1 78 ? -7.949 -16.188 11.414 1 98.88 78 ILE B O 1
ATOM 2603 N N . ASP B 1 79 ? -8.906 -16.062 9.469 1 98.81 79 ASP B N 1
ATOM 2604 C CA . ASP B 1 79 ? -10.266 -16.172 9.984 1 98.81 79 ASP B CA 1
ATOM 2605 C C . ASP B 1 79 ? -10.82 -17.578 9.805 1 98.81 79 ASP B C 1
ATOM 2607 O O . ASP B 1 79 ? -11.336 -17.922 8.734 1 98.81 79 ASP B O 1
ATOM 2611 N N . ASN B 1 80 ? -10.797 -18.359 10.828 1 97.56 80 ASN B N 1
ATOM 2612 C CA . ASN B 1 80 ? -11.195 -19.75 10.805 1 97.56 80 ASN B CA 1
ATOM 2613 C C . ASN B 1 80 ? -12.711 -19.906 10.883 1 97.56 80 ASN B C 1
ATOM 2615 O O . ASN B 1 80 ? -13.234 -21.031 10.82 1 97.56 80 ASN B O 1
ATOM 2619 N N . THR B 1 81 ? -13.469 -18.844 10.969 1 97.06 81 THR B N 1
ATOM 2620 C CA . THR B 1 81 ? -14.922 -18.922 10.977 1 97.06 81 THR B CA 1
ATOM 2621 C C . THR B 1 81 ? -15.461 -19.031 9.555 1 97.06 81 THR B C 1
ATOM 2623 O O . THR B 1 81 ? -16.656 -19.312 9.359 1 97.06 81 THR B O 1
ATOM 2626 N N . LYS B 1 82 ? -14.625 -18.719 8.633 1 97.19 82 LYS B N 1
ATOM 2627 C CA . LYS B 1 82 ? -14.984 -18.906 7.23 1 97.19 82 LYS B CA 1
ATOM 2628 C C . LYS B 1 82 ? -14.719 -20.328 6.781 1 97.19 82 LYS B C 1
ATOM 2630 O O . LYS B 1 82 ? -13.891 -21.031 7.371 1 97.19 82 LYS B O 1
ATOM 2635 N N . THR B 1 83 ? -15.484 -20.828 5.734 1 95.25 83 THR B N 1
ATOM 2636 C CA . THR B 1 83 ? -15.297 -22.141 5.16 1 95.25 83 THR B CA 1
ATOM 2637 C C . THR B 1 83 ? -15.062 -22.062 3.654 1 95.25 83 THR B C 1
ATOM 2639 O O . THR B 1 83 ? -15.977 -21.703 2.9 1 95.25 83 THR B O 1
ATOM 2642 N N . PRO B 1 84 ? -13.945 -22.484 3.201 1 95.31 84 PRO B N 1
ATOM 2643 C CA . PRO B 1 84 ? -12.727 -22.75 3.969 1 95.31 84 PRO B CA 1
ATOM 2644 C C . PRO B 1 84 ? -12.227 -21.531 4.723 1 95.31 84 PRO B C 1
ATOM 2646 O O . PRO B 1 84 ? -12.695 -20.406 4.48 1 95.31 84 PRO B O 1
ATOM 2649 N N . PRO B 1 85 ? -11.211 -21.734 5.695 1 97.56 85 PRO B N 1
ATOM 2650 C CA . PRO B 1 85 ? -10.609 -20.578 6.379 1 97.56 85 PRO B CA 1
ATOM 2651 C C . PRO B 1 85 ? -10.078 -19.531 5.41 1 97.56 85 PRO B C 1
ATOM 2653 O O . PRO B 1 85 ? -9.641 -19.859 4.309 1 97.56 85 PRO B O 1
ATOM 2656 N N . PHE B 1 86 ? -10.102 -18.297 5.887 1 98.38 86 PHE B N 1
ATOM 2657 C CA . PHE B 1 86 ? -9.695 -17.188 5.023 1 98.38 86 PHE B CA 1
ATOM 2658 C C . PHE B 1 86 ? -8.422 -16.531 5.547 1 98.38 86 PHE B C 1
ATOM 2660 O O . PHE B 1 86 ? -8.453 -15.766 6.504 1 98.38 86 PHE B O 1
ATOM 2667 N N . PRO B 1 87 ? -7.273 -16.812 4.941 1 98.69 87 PRO B N 1
ATOM 2668 C CA . PRO B 1 87 ? -6.039 -16.109 5.305 1 98.69 87 PRO B CA 1
ATOM 2669 C C . PRO B 1 87 ? -5.938 -14.727 4.68 1 98.69 87 PRO B C 1
ATOM 2671 O O . PRO B 1 87 ? -6.352 -14.531 3.533 1 98.69 87 PRO B O 1
ATOM 2674 N N . VAL B 1 88 ? -5.449 -13.828 5.406 1 98.94 88 VAL B N 1
ATOM 2675 C CA . VAL B 1 88 ? -5.242 -12.461 4.934 1 98.94 88 VAL B CA 1
ATOM 2676 C C . VAL B 1 88 ? -3.775 -12.07 5.105 1 98.94 88 VAL B C 1
ATOM 2678 O O . VAL B 1 88 ? -3.254 -12.07 6.223 1 98.94 88 VAL B O 1
ATOM 2681 N N . MET B 1 89 ? -3.135 -11.82 3.973 1 98.62 89 MET B N 1
ATOM 2682 C CA . MET B 1 89 ? -1.777 -11.281 3.994 1 98.62 89 MET B CA 1
ATOM 2683 C C . MET B 1 89 ? -1.787 -9.773 3.746 1 98.62 89 MET B C 1
ATOM 2685 O O . MET B 1 89 ? -2.818 -9.211 3.381 1 98.62 89 MET B O 1
ATOM 2689 N N . GLU B 1 90 ? -0.544 -9.172 3.938 1 98.75 90 GLU B N 1
ATOM 2690 C CA . GLU B 1 90 ? -0.325 -7.73 3.852 1 98.75 90 GLU B CA 1
ATOM 2691 C C . GLU B 1 90 ? -1.024 -6.996 4.992 1 98.75 90 GLU B C 1
ATOM 2693 O O . GLU B 1 90 ? -2.254 -6.988 5.07 1 98.75 90 GLU B O 1
ATOM 2698 N N . THR B 1 91 ? -0.297 -6.301 5.828 1 98.88 91 THR B N 1
ATOM 2699 C CA . THR B 1 91 ? -0.781 -5.727 7.078 1 98.88 91 THR B CA 1
ATOM 2700 C C . THR B 1 91 ? -1.962 -4.793 6.824 1 98.88 91 THR B C 1
ATOM 2702 O O . THR B 1 91 ? -2.953 -4.824 7.559 1 98.88 91 THR B O 1
ATOM 2705 N N . SER B 1 92 ? -1.872 -3.986 5.754 1 98.94 92 SER B N 1
ATOM 2706 C CA . SER B 1 92 ? -2.953 -3.039 5.5 1 98.94 92 SER B CA 1
ATOM 2707 C C . SER B 1 92 ? -4.234 -3.758 5.098 1 98.94 92 SER B C 1
ATOM 2709 O O . SER B 1 92 ? -5.332 -3.344 5.48 1 98.94 92 SER B O 1
ATOM 2711 N N . ALA B 1 93 ? -4.133 -4.824 4.301 1 98.94 93 ALA B N 1
ATOM 2712 C CA . ALA B 1 93 ? -5.312 -5.621 3.977 1 98.94 93 ALA B CA 1
ATOM 2713 C C . ALA B 1 93 ? -5.871 -6.301 5.223 1 98.94 93 ALA B C 1
ATOM 2715 O O . ALA B 1 93 ? -7.09 -6.457 5.355 1 98.94 93 ALA B O 1
ATOM 2716 N N . GLU B 1 94 ? -5.012 -6.762 6.141 1 98.94 94 GLU B N 1
ATOM 2717 C CA . GLU B 1 94 ? -5.453 -7.32 7.418 1 98.94 94 GLU B CA 1
ATOM 2718 C C . GLU B 1 94 ? -6.246 -6.297 8.227 1 98.94 94 GLU B C 1
ATOM 2720 O O . GLU B 1 94 ? -7.309 -6.617 8.766 1 98.94 94 GLU B O 1
ATOM 2725 N N . LEU B 1 95 ? -5.727 -5.074 8.289 1 99 95 LEU B N 1
ATOM 2726 C CA . LEU B 1 95 ? -6.414 -4.016 9.016 1 99 95 LEU B CA 1
ATOM 2727 C C . LEU B 1 95 ? -7.785 -3.742 8.406 1 99 95 LEU B C 1
ATOM 2729 O O . LEU B 1 95 ? -8.773 -3.592 9.133 1 99 95 LEU B O 1
ATOM 2733 N N . LEU B 1 96 ? -7.82 -3.672 7.078 1 98.94 96 LEU B N 1
ATOM 2734 C CA . LEU B 1 96 ? -9.086 -3.381 6.41 1 98.94 96 LEU B CA 1
ATOM 2735 C C . LEU B 1 96 ? -10.062 -4.543 6.566 1 98.94 96 LEU B C 1
ATOM 2737 O O . LEU B 1 96 ? -11.273 -4.332 6.66 1 98.94 96 LEU B O 1
ATOM 2741 N N . TYR B 1 97 ? -9.578 -5.793 6.57 1 98.94 97 TYR B N 1
ATOM 2742 C CA . TYR B 1 97 ? -10.43 -6.949 6.832 1 98.94 97 TYR B CA 1
ATOM 2743 C C . TYR B 1 97 ? -11.062 -6.855 8.219 1 98.94 97 TYR B C 1
ATOM 2745 O O . TYR B 1 97 ? -12.273 -7.047 8.367 1 98.94 97 TYR B O 1
ATOM 2753 N N . LEU B 1 98 ? -10.234 -6.562 9.203 1 98.94 98 LEU B N 1
ATOM 2754 C CA . LEU B 1 98 ? -10.711 -6.441 10.578 1 98.94 98 LEU B CA 1
ATOM 2755 C C . LEU B 1 98 ? -11.711 -5.293 10.703 1 98.94 98 LEU B C 1
ATOM 2757 O O . LEU B 1 98 ? -12.695 -5.406 11.438 1 98.94 98 LEU B O 1
ATOM 2761 N N . LEU B 1 99 ? -11.367 -4.188 10.055 1 98.75 99 LEU B N 1
ATOM 2762 C CA . LEU B 1 99 ? -12.289 -3.051 10.047 1 98.75 99 LEU B CA 1
ATOM 2763 C C . LEU B 1 99 ? -13.656 -3.461 9.523 1 98.75 99 LEU B C 1
ATOM 2765 O O . LEU B 1 99 ? -14.68 -3.172 10.148 1 98.75 99 LEU B O 1
ATOM 2769 N N . LYS B 1 100 ? -13.68 -4.137 8.398 1 98.12 100 LYS B N 1
ATOM 2770 C CA . LYS B 1 100 ? -14.922 -4.516 7.727 1 98.12 100 LYS B CA 1
ATOM 2771 C C . LYS B 1 100 ? -15.695 -5.547 8.539 1 98.12 100 LYS B C 1
ATOM 2773 O O . LYS B 1 100 ? -16.906 -5.422 8.719 1 98.12 100 LYS B O 1
ATOM 2778 N N . GLU B 1 101 ? -15.07 -6.508 9.094 1 98.06 101 GLU B N 1
ATOM 2779 C CA . GLU B 1 101 ? -15.742 -7.68 9.656 1 98.06 101 GLU B CA 1
ATOM 2780 C C . GLU B 1 101 ? -16.016 -7.5 11.148 1 98.06 101 GLU B C 1
ATOM 2782 O O . GLU B 1 101 ? -16.953 -8.094 11.688 1 98.06 101 GLU B O 1
ATOM 2787 N N . PHE B 1 102 ? -15.273 -6.566 11.797 1 98.38 102 PHE B N 1
ATOM 2788 C CA . PHE B 1 102 ? -15.336 -6.633 13.258 1 98.38 102 PHE B CA 1
ATOM 2789 C C . PHE B 1 102 ? -15.508 -5.238 13.852 1 98.38 102 PHE B C 1
ATOM 2791 O O . PHE B 1 102 ? -15.641 -5.09 15.07 1 98.38 102 PHE B O 1
ATOM 2798 N N . ASP B 1 103 ? -15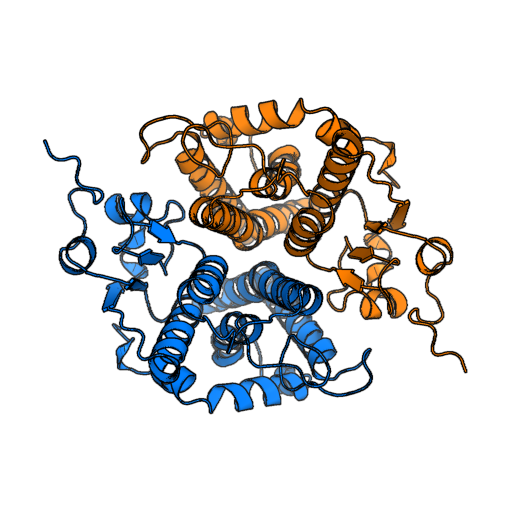.453 -4.219 13.086 1 98.56 103 ASP B N 1
ATOM 2799 C CA . ASP B 1 103 ? -15.625 -2.848 13.555 1 98.56 103 ASP B CA 1
ATOM 2800 C C . ASP B 1 103 ? -16.953 -2.266 13.07 1 98.56 103 ASP B C 1
ATOM 2802 O O . ASP B 1 103 ? -16.969 -1.241 12.391 1 98.56 103 ASP B O 1
ATOM 2806 N N . SER B 1 104 ? -18.031 -2.814 13.492 1 97.44 104 SER B N 1
ATOM 2807 C CA . SER B 1 104 ? -19.359 -2.555 12.969 1 97.44 104 SER B CA 1
ATOM 2808 C C . SER B 1 104 ? -19.75 -1.094 13.164 1 97.44 104 SER B C 1
ATOM 2810 O O . SER B 1 104 ? -20.578 -0.563 12.414 1 97.44 104 SER B O 1
ATOM 2812 N N . LYS B 1 105 ? -19.25 -0.39 14.117 1 97.81 105 LYS B N 1
ATOM 2813 C CA . LYS B 1 105 ? -19.609 0.998 14.391 1 97.81 105 LYS B CA 1
ATOM 2814 C C . LYS B 1 105 ? -18.609 1.96 13.75 1 97.81 105 LYS B C 1
ATOM 2816 O O . LYS B 1 105 ? -18.703 3.174 13.953 1 97.81 105 LYS B O 1
ATOM 2821 N N . ASP B 1 106 ? -17.641 1.383 12.992 1 98 106 ASP B N 1
ATOM 2822 C CA . ASP B 1 106 ? -16.609 2.178 12.336 1 98 106 ASP B CA 1
ATOM 2823 C C . ASP B 1 106 ? -15.867 3.064 13.336 1 98 106 ASP B C 1
ATOM 2825 O O . ASP B 1 106 ? -15.609 4.238 13.062 1 98 106 ASP B O 1
ATOM 2829 N N . ILE B 1 107 ? -15.617 2.531 14.492 1 98.75 107 ILE B N 1
ATOM 2830 C CA . ILE B 1 107 ? -14.859 3.26 15.5 1 98.75 107 ILE B CA 1
ATOM 2831 C C . ILE B 1 107 ? -13.477 3.613 14.945 1 98.75 107 ILE B C 1
ATOM 2833 O O . ILE B 1 107 ? -12.953 4.695 15.211 1 98.75 107 ILE B O 1
ATOM 2837 N N . PHE B 1 108 ? -12.883 2.758 14.172 1 98.94 108 PHE B N 1
ATOM 2838 C CA . PHE B 1 108 ? -11.523 2.924 13.672 1 98.94 108 PHE B CA 1
ATOM 2839 C C . PHE B 1 108 ? -11.523 3.184 12.172 1 98.94 108 PHE B C 1
ATOM 2841 O O . PHE B 1 108 ? -10.5 3.021 11.508 1 98.94 108 PHE B O 1
ATOM 2848 N N . GLY B 1 109 ? -12.633 3.41 11.555 1 98.69 109 GLY B N 1
ATOM 2849 C CA . GLY B 1 109 ? -12.82 3.74 10.148 1 98.69 109 GLY B CA 1
ATOM 2850 C C . GLY B 1 109 ? -13.742 4.926 9.93 1 98.69 109 GLY B C 1
ATOM 2851 O O . GLY B 1 109 ? -13.781 5.844 10.75 1 98.69 109 GLY B O 1
ATOM 2852 N N . PHE B 1 110 ? -14.336 5.012 8.766 1 98.69 110 PHE B N 1
ATOM 2853 C CA . PHE B 1 110 ? -15.188 6.137 8.406 1 98.69 110 PHE B CA 1
ATOM 2854 C C . PHE B 1 110 ? -16.453 5.656 7.707 1 98.69 110 PHE B C 1
ATOM 2856 O O . PHE B 1 110 ? -16.406 4.711 6.914 1 98.69 110 PHE B O 1
ATOM 2863 N N . LYS B 1 111 ? -17.516 6.297 7.961 1 97.56 111 LYS B N 1
ATOM 2864 C CA . LYS B 1 111 ? -18.766 6.027 7.258 1 97.56 111 LYS B CA 1
ATOM 2865 C C . LYS B 1 111 ? -18.859 6.836 5.965 1 97.56 111 LYS B C 1
ATOM 2867 O O . LYS B 1 111 ? -19.391 6.355 4.961 1 97.56 111 LYS B O 1
ATOM 2872 N N . ASP B 1 112 ? -18.359 8.086 6.055 1 98.06 112 ASP B N 1
ATOM 2873 C CA . ASP B 1 112 ? -18.328 8.938 4.875 1 98.06 112 ASP B CA 1
ATOM 2874 C C . ASP B 1 112 ? -17.375 8.391 3.82 1 98.06 112 ASP B C 1
ATOM 2876 O O . ASP B 1 112 ? -16.203 8.109 4.121 1 98.06 112 ASP B O 1
ATOM 2880 N N . GLU B 1 113 ? -17.844 8.258 2.598 1 97.5 113 GLU B N 1
ATOM 2881 C CA . GLU B 1 113 ? -17.078 7.598 1.544 1 97.5 113 GLU B CA 1
ATOM 2882 C C . GLU B 1 113 ? -15.828 8.398 1.185 1 97.5 113 GLU B C 1
ATOM 2884 O O . GLU B 1 113 ? -14.805 7.82 0.829 1 97.5 113 GLU B O 1
ATOM 2889 N N . LEU B 1 114 ? -15.891 9.703 1.206 1 98.44 114 LEU B N 1
ATOM 2890 C CA . LEU B 1 114 ? -14.719 10.508 0.901 1 98.44 114 LEU B CA 1
ATOM 2891 C C . LEU B 1 114 ? -13.68 10.391 2.012 1 98.44 114 LEU B C 1
ATOM 2893 O O . LEU B 1 114 ? -12.477 10.297 1.74 1 98.44 114 LEU B O 1
ATOM 2897 N N . GLU B 1 115 ? -14.086 10.422 3.271 1 98.56 115 GLU B N 1
ATOM 2898 C CA . GLU B 1 115 ? -13.18 10.203 4.395 1 98.56 115 GLU B CA 1
ATOM 2899 C C . GLU B 1 115 ? -12.57 8.805 4.352 1 98.56 115 GLU B C 1
ATOM 2901 O O . GLU B 1 115 ? -11.406 8.625 4.715 1 98.56 115 GLU B O 1
ATOM 2906 N N . ARG B 1 116 ? -13.414 7.824 3.928 1 98.56 116 ARG B N 1
ATOM 2907 C CA . ARG B 1 116 ? -12.906 6.465 3.768 1 98.56 116 ARG B CA 1
ATOM 2908 C C . ARG B 1 116 ? -11.766 6.426 2.754 1 98.56 116 ARG B C 1
ATOM 2910 O O . ARG B 1 116 ? -10.742 5.773 2.986 1 98.56 116 ARG B O 1
ATOM 2917 N N . ASN B 1 117 ? -11.961 7.109 1.67 1 98.88 117 ASN B N 1
ATOM 2918 C CA . ASN B 1 117 ? -10.898 7.121 0.669 1 98.88 117 ASN B CA 1
ATOM 2919 C C . ASN B 1 117 ? -9.664 7.863 1.17 1 98.88 117 ASN B C 1
ATOM 2921 O O . ASN B 1 117 ? -8.531 7.445 0.908 1 98.88 117 ASN B O 1
ATOM 2925 N N . GLU B 1 118 ? -9.867 9 1.838 1 98.75 118 GLU B N 1
ATOM 2926 C CA . GLU B 1 118 ? -8.719 9.695 2.412 1 98.75 118 GLU B CA 1
ATOM 2927 C C . GLU B 1 118 ? -7.926 8.781 3.338 1 98.75 118 GLU B C 1
ATOM 2929 O O . GLU B 1 118 ? -6.691 8.789 3.324 1 98.75 118 GLU B O 1
ATOM 2934 N N . CYS B 1 119 ? -8.633 8 4.117 1 98.94 119 CYS B N 1
ATOM 2935 C CA . CYS B 1 119 ? -7.992 7.004 4.969 1 98.94 119 CYS B CA 1
ATOM 2936 C C . CYS B 1 119 ? -7.168 6.027 4.137 1 98.94 119 CYS B C 1
ATOM 2938 O O . CYS B 1 119 ? -6.008 5.758 4.461 1 98.94 119 CYS B O 1
ATOM 2940 N N . LEU B 1 120 ? -7.711 5.562 3.037 1 98.94 120 LEU B N 1
ATOM 2941 C CA . LEU B 1 120 ? -7.008 4.66 2.135 1 98.94 120 LEU B CA 1
ATOM 2942 C C . LEU B 1 120 ? -5.758 5.328 1.566 1 98.94 120 LEU B C 1
ATOM 2944 O O . LEU B 1 120 ? -4.711 4.684 1.433 1 98.94 120 LEU B O 1
ATOM 2948 N N . GLN B 1 121 ? -5.844 6.609 1.23 1 98.94 121 GLN B N 1
ATOM 2949 C CA . GLN B 1 121 ? -4.695 7.336 0.705 1 98.94 121 GLN B CA 1
ATOM 2950 C C . GLN B 1 121 ? -3.518 7.281 1.675 1 98.94 121 GLN B C 1
ATOM 2952 O O . GLN B 1 121 ? -2.4 6.938 1.284 1 98.94 121 GLN B O 1
ATOM 2957 N N . TRP B 1 122 ? -3.777 7.508 2.902 1 98.94 122 TRP B N 1
ATOM 2958 C CA . TRP B 1 122 ? -2.705 7.57 3.889 1 98.94 122 TRP B CA 1
ATOM 2959 C C . TRP B 1 122 ? -2.203 6.172 4.234 1 98.94 122 TRP B C 1
ATOM 2961 O O . TRP B 1 122 ? -1.017 5.984 4.516 1 98.94 122 TRP B O 1
ATOM 2971 N N . MET B 1 123 ? -3.125 5.168 4.191 1 98.94 123 MET B N 1
ATOM 2972 C CA . MET B 1 123 ? -2.691 3.787 4.367 1 98.94 123 MET B CA 1
ATOM 2973 C C . MET B 1 123 ? -1.737 3.371 3.252 1 98.94 123 MET B C 1
ATOM 2975 O O . MET B 1 123 ? -0.671 2.814 3.518 1 98.94 123 MET B O 1
ATOM 2979 N N . PHE B 1 124 ? -2.086 3.664 2.006 1 98.94 124 PHE B N 1
ATOM 2980 C CA . PHE B 1 124 ? -1.239 3.297 0.876 1 98.94 124 PHE B CA 1
ATOM 2981 C C . PHE B 1 124 ? 0.058 4.098 0.891 1 98.94 124 PHE B C 1
ATOM 2983 O O . PHE B 1 124 ? 1.12 3.574 0.544 1 98.94 124 PHE B O 1
ATOM 2990 N N . PHE B 1 125 ? -0.016 5.434 1.299 1 98.94 125 PHE B N 1
ATOM 2991 C CA . PHE B 1 125 ? 1.174 6.273 1.387 1 98.94 125 PHE B CA 1
ATOM 2992 C C . PHE B 1 125 ? 2.219 5.637 2.295 1 98.94 125 PHE B C 1
ATOM 2994 O O . PHE B 1 125 ? 3.369 5.449 1.893 1 98.94 125 PHE B O 1
ATOM 3001 N N . TRP B 1 126 ? 1.777 5.25 3.482 1 98.94 126 TRP B N 1
ATOM 3002 C CA . TRP B 1 126 ? 2.754 4.672 4.398 1 98.94 126 TRP B CA 1
ATOM 3003 C C . TRP B 1 126 ? 3.203 3.297 3.922 1 98.94 126 TRP B C 1
ATOM 3005 O O . TRP B 1 126 ? 4.398 2.992 3.918 1 98.94 126 TRP B O 1
ATOM 3015 N N . HIS B 1 127 ? 2.26 2.459 3.494 1 98.88 127 HIS B N 1
ATOM 3016 C CA . HIS B 1 127 ? 2.516 1.081 3.092 1 98.88 127 HIS B CA 1
ATOM 3017 C C . HIS B 1 127 ? 3.488 1.021 1.919 1 98.88 127 HIS B C 1
ATOM 3019 O O . HIS B 1 127 ? 4.301 0.097 1.825 1 98.88 127 HIS B O 1
ATOM 3025 N N . GLY B 1 128 ? 3.41 1.991 1.052 1 98.62 128 GLY B N 1
ATOM 3026 C CA . GLY B 1 128 ? 4.16 1.928 -0.193 1 98.62 128 GLY B CA 1
ATOM 3027 C C . GLY B 1 128 ? 5.367 2.848 -0.21 1 98.62 128 GLY B C 1
ATOM 3028 O O . GLY B 1 128 ? 6.234 2.727 -1.077 1 98.62 128 GLY B O 1
ATOM 3029 N N . SER B 1 129 ? 5.48 3.795 0.741 1 98.25 129 SER B N 1
ATOM 3030 C CA . SER B 1 129 ? 6.578 4.754 0.78 1 98.25 129 SER B CA 1
ATOM 3031 C C . SER B 1 129 ? 7.297 4.719 2.123 1 98.25 129 SER B C 1
ATOM 3033 O O . SER B 1 129 ? 8.461 4.309 2.201 1 98.25 129 SER B O 1
ATOM 3035 N N . GLY B 1 130 ? 6.574 4.957 3.182 1 98.56 130 GLY B N 1
ATOM 3036 C CA . GLY B 1 130 ? 7.188 5.066 4.496 1 98.56 130 GLY B CA 1
ATOM 3037 C C . GLY B 1 130 ? 7.871 3.787 4.941 1 98.56 130 GLY B C 1
ATOM 3038 O O . GLY B 1 130 ? 9.086 3.775 5.176 1 98.56 130 GLY B O 1
ATOM 3039 N N . ALA B 1 131 ? 7.094 2.695 4.957 1 98.62 131 ALA B N 1
ATOM 3040 C CA . ALA B 1 131 ? 7.586 1.427 5.488 1 98.62 131 ALA B CA 1
ATOM 3041 C C . ALA B 1 131 ? 8.766 0.906 4.664 1 98.62 131 ALA B C 1
ATOM 3043 O O . ALA B 1 131 ? 9.812 0.565 5.215 1 98.62 131 ALA B O 1
ATOM 3044 N N . PRO B 1 132 ? 8.711 0.901 3.309 1 98.5 132 PRO B N 1
ATOM 3045 C CA . PRO B 1 132 ? 9.844 0.387 2.525 1 98.5 132 PRO B CA 1
ATOM 3046 C C . PRO B 1 132 ? 11.109 1.221 2.697 1 98.5 132 PRO B C 1
ATOM 3048 O O . PRO B 1 132 ? 12.203 0.667 2.838 1 98.5 132 PRO B O 1
ATOM 3051 N N . TYR B 1 133 ? 11.031 2.57 2.703 1 98.69 133 TYR B N 1
ATOM 3052 C CA . TYR B 1 133 ? 12.227 3.396 2.826 1 98.69 133 TYR B CA 1
ATOM 3053 C C . TYR B 1 133 ? 12.859 3.236 4.203 1 98.69 133 TYR B C 1
ATOM 3055 O O . TYR B 1 133 ? 14.07 3.035 4.316 1 98.69 133 TYR B O 1
ATOM 3063 N N . GLN B 1 134 ? 12.047 3.326 5.207 1 98.75 134 GLN B N 1
ATOM 3064 C CA . GLN B 1 134 ? 12.578 3.15 6.551 1 98.75 134 GLN B CA 1
ATOM 3065 C C . GLN B 1 134 ? 13.141 1.745 6.742 1 98.75 134 GLN B C 1
ATOM 3067 O O . GLN B 1 134 ? 14.148 1.561 7.422 1 98.75 134 GLN B O 1
ATOM 3072 N N . GLY B 1 135 ? 12.438 0.717 6.188 1 98.44 135 GLY B N 1
ATOM 3073 C CA . GLY B 1 135 ? 12.953 -0.645 6.227 1 98.44 135 GLY B CA 1
ATOM 3074 C C . GLY B 1 135 ? 14.336 -0.779 5.625 1 98.44 135 GLY B C 1
ATOM 3075 O O . GLY B 1 135 ? 15.164 -1.543 6.129 1 98.44 135 GLY B O 1
ATOM 3076 N N . GLN B 1 136 ? 14.617 -0.038 4.566 1 98.38 136 GLN B N 1
ATOM 3077 C CA . GLN B 1 136 ? 15.922 -0.123 3.924 1 98.38 136 GLN B CA 1
ATOM 3078 C C . GLN B 1 136 ? 16.984 0.607 4.738 1 98.38 136 GLN B C 1
ATOM 3080 O O . GLN B 1 136 ? 18.141 0.194 4.766 1 98.38 136 GLN B O 1
ATOM 3085 N N . VAL B 1 137 ? 16.594 1.727 5.449 1 98.25 137 VAL B N 1
ATOM 3086 C CA . VAL B 1 137 ? 17.531 2.326 6.395 1 98.25 137 VAL B CA 1
ATOM 3087 C C . VAL B 1 137 ? 17.953 1.287 7.43 1 98.25 137 VAL B C 1
ATOM 3089 O O . VAL B 1 137 ? 19.141 1.136 7.711 1 98.25 137 VAL B O 1
ATOM 3092 N N . ASN B 1 138 ? 16.953 0.596 7.988 1 97.94 138 ASN B N 1
ATOM 3093 C CA . ASN B 1 138 ? 17.219 -0.438 8.977 1 97.94 138 ASN B CA 1
ATOM 3094 C C . ASN B 1 138 ? 18.125 -1.529 8.414 1 97.94 138 ASN B C 1
ATOM 3096 O O . ASN B 1 138 ? 19.094 -1.935 9.062 1 97.94 138 ASN B O 1
ATOM 3100 N N . TYR B 1 139 ? 17.859 -1.957 7.207 1 97.06 139 TYR B N 1
ATOM 3101 C CA . TYR B 1 139 ? 18.625 -3.039 6.59 1 97.06 139 TYR B CA 1
ATOM 3102 C C . TYR B 1 139 ? 20.078 -2.643 6.395 1 97.06 139 TYR B C 1
ATOM 3104 O O . TYR B 1 139 ? 20.984 -3.33 6.867 1 97.06 139 TYR B O 1
ATOM 3112 N N . PHE B 1 140 ? 20.328 -1.517 5.773 1 97.5 140 PHE B N 1
ATOM 3113 C CA . PHE B 1 140 ? 21.672 -1.129 5.398 1 97.5 140 PHE B CA 1
ATOM 3114 C C . PHE B 1 140 ? 22.469 -0.675 6.621 1 97.5 140 PHE B C 1
ATOM 3116 O O . PHE B 1 140 ? 23.703 -0.754 6.637 1 97.5 140 PHE B O 1
ATOM 3123 N N . SER B 1 141 ? 21.734 -0.273 7.688 1 97.19 141 SER B N 1
ATOM 3124 C CA . SER B 1 141 ? 22.422 0.239 8.867 1 97.19 141 SER B CA 1
ATOM 3125 C C . SER B 1 141 ? 22.688 -0.872 9.875 1 97.19 141 SER B C 1
ATOM 3127 O O . SER B 1 141 ? 23.703 -0.841 10.594 1 97.19 141 SER B O 1
ATOM 3129 N N . LYS B 1 142 ? 21.812 -1.86 9.922 1 95.19 142 LYS B N 1
ATOM 3130 C CA . LYS B 1 142 ? 21.906 -2.77 11.062 1 95.19 142 LYS B CA 1
ATOM 3131 C C . LYS B 1 142 ? 21.953 -4.223 10.602 1 95.19 142 LYS B C 1
ATOM 3133 O O . LYS B 1 142 ? 22.547 -5.07 11.273 1 95.19 142 LYS B O 1
ATOM 3138 N N . ILE B 1 143 ? 21.297 -4.543 9.523 1 91.69 143 ILE B N 1
ATOM 3139 C CA . ILE B 1 143 ? 21.062 -5.941 9.18 1 91.69 143 ILE B CA 1
ATOM 3140 C C . ILE B 1 143 ? 22.125 -6.422 8.195 1 91.69 143 ILE B C 1
ATOM 3142 O O . ILE B 1 143 ? 22.641 -7.531 8.328 1 91.69 143 ILE B O 1
ATOM 3146 N N . ALA B 1 144 ? 22.453 -5.523 7.238 1 92.31 144 ALA B N 1
ATOM 3147 C CA . ALA B 1 144 ? 23.422 -5.891 6.199 1 92.31 144 ALA B CA 1
ATOM 3148 C C . ALA B 1 144 ? 24.812 -6.121 6.785 1 92.31 144 ALA B C 1
ATOM 3150 O O . ALA B 1 144 ? 25.234 -5.398 7.691 1 92.31 144 ALA B O 1
ATOM 3151 N N . GLY B 1 145 ? 25.453 -7.109 6.215 1 90.19 145 GLY B N 1
ATOM 3152 C CA . GLY B 1 145 ? 26.812 -7.395 6.648 1 90.19 145 GLY B CA 1
ATOM 3153 C C . GLY B 1 145 ? 27.812 -6.344 6.203 1 90.19 145 GLY B C 1
ATOM 3154 O O . GLY B 1 145 ? 28.719 -5.988 6.953 1 90.19 145 GLY B O 1
ATOM 3155 N N . GLU B 1 146 ? 27.656 -5.875 5.031 1 90.25 146 GLU B N 1
ATOM 3156 C CA . GLU B 1 146 ? 28.547 -4.863 4.477 1 90.25 146 GLU B CA 1
ATOM 3157 C C . GLU B 1 146 ? 27.906 -3.48 4.512 1 90.25 146 GLU B C 1
ATOM 3159 O O . GLU B 1 146 ? 26.75 -3.324 4.141 1 90.25 146 GLU B O 1
ATOM 3164 N N . LYS B 1 147 ? 28.766 -2.523 5.012 1 89.5 147 LYS B N 1
ATOM 3165 C CA . LYS B 1 147 ? 28.266 -1.152 5.023 1 89.5 147 LYS B CA 1
ATOM 3166 C C . LYS B 1 147 ? 28.25 -0.561 3.615 1 89.5 147 LYS B C 1
ATOM 3168 O O . LYS B 1 147 ? 29.156 -0.824 2.818 1 89.5 147 LYS B O 1
ATOM 3173 N N . ASN B 1 148 ? 27.203 0.158 3.34 1 94.06 148 ASN B N 1
ATOM 3174 C CA . ASN B 1 148 ? 27 0.876 2.084 1 94.06 148 ASN B CA 1
ATOM 3175 C C . ASN B 1 148 ? 26.578 2.318 2.326 1 94.06 148 ASN B C 1
ATOM 3177 O O . ASN B 1 148 ? 25.375 2.619 2.33 1 94.06 148 ASN B O 1
ATOM 3181 N N . PRO B 1 149 ? 27.562 3.227 2.523 1 94.25 149 PRO B N 1
ATOM 3182 C CA . PRO B 1 149 ? 27.234 4.598 2.924 1 94.25 149 PRO B CA 1
ATOM 3183 C C . PRO B 1 149 ? 26.297 5.293 1.942 1 94.25 149 PRO B C 1
ATOM 3185 O O . PRO B 1 149 ? 25.438 6.074 2.355 1 94.25 149 PRO B O 1
ATOM 3188 N N . GLY B 1 150 ? 26.5 5.039 0.662 1 94.31 150 GLY B N 1
ATOM 3189 C CA . GLY B 1 150 ? 25.625 5.645 -0.337 1 94.31 150 GLY B CA 1
ATOM 3190 C C . GLY B 1 150 ? 24.172 5.223 -0.203 1 94.31 150 GLY B C 1
ATOM 3191 O O . GLY B 1 150 ? 23.266 6.055 -0.29 1 94.31 150 GLY B O 1
ATOM 3192 N N . ALA B 1 151 ? 23.953 3.945 0.031 1 96.5 151 ALA B N 1
ATOM 3193 C CA . ALA B 1 151 ? 22.594 3.438 0.212 1 96.5 151 ALA B CA 1
ATOM 3194 C C . ALA B 1 151 ? 21.984 3.969 1.503 1 96.5 151 ALA B C 1
ATOM 3196 O O . ALA B 1 151 ? 20.812 4.375 1.521 1 96.5 151 ALA B O 1
ATOM 3197 N N . ILE B 1 152 ? 22.766 3.943 2.602 1 97.19 152 ILE B N 1
ATOM 3198 C CA . ILE B 1 152 ? 22.266 4.457 3.875 1 97.19 152 ILE B CA 1
ATOM 3199 C C . ILE B 1 152 ? 21.828 5.906 3.707 1 97.19 152 ILE B C 1
ATOM 3201 O O . ILE B 1 152 ? 20.734 6.281 4.148 1 97.19 152 ILE B O 1
ATOM 3205 N N . LYS B 1 153 ? 22.656 6.719 3.055 1 96.88 153 LYS B N 1
ATOM 3206 C CA . LYS B 1 153 ? 22.312 8.125 2.854 1 96.88 153 LYS B CA 1
ATOM 3207 C C . LYS B 1 153 ? 21.031 8.266 2.047 1 96.88 153 LYS B C 1
ATOM 3209 O O . LYS B 1 153 ? 20.156 9.07 2.391 1 96.88 153 LYS B O 1
ATOM 3214 N N . ARG B 1 154 ? 20.906 7.582 0.931 1 97.25 154 ARG B N 1
ATOM 3215 C CA . ARG B 1 154 ? 19.719 7.68 0.088 1 97.25 154 ARG B CA 1
ATOM 3216 C C . ARG B 1 154 ? 18.453 7.391 0.889 1 97.25 154 ARG B C 1
ATOM 3218 O O . ARG B 1 154 ? 17.5 8.18 0.874 1 97.25 154 ARG B O 1
ATOM 3225 N N . PHE B 1 155 ? 18.484 6.277 1.595 1 98.38 155 PHE B N 1
ATOM 3226 C CA . PHE B 1 155 ? 17.25 5.828 2.23 1 98.38 155 PHE B CA 1
ATOM 3227 C C . PHE B 1 155 ? 16.953 6.648 3.479 1 98.38 155 PHE B C 1
ATOM 3229 O O . PHE B 1 155 ? 15.789 6.879 3.816 1 98.38 155 PHE B O 1
ATOM 3236 N N . LYS B 1 156 ? 17.984 7.059 4.191 1 98.56 156 LYS B N 1
ATOM 3237 C CA . LYS B 1 156 ? 17.766 8.016 5.273 1 98.56 156 LYS B CA 1
ATOM 3238 C C . LYS B 1 156 ? 17.109 9.297 4.758 1 98.56 156 LYS B C 1
ATOM 3240 O O . LYS B 1 156 ? 16.125 9.766 5.324 1 98.56 156 LYS B O 1
ATOM 3245 N N . ASP B 1 157 ? 17.672 9.852 3.66 1 98.5 157 ASP B N 1
ATOM 3246 C CA . ASP B 1 157 ? 17.125 11.07 3.078 1 98.5 157 ASP B CA 1
ATOM 3247 C C . ASP B 1 157 ? 15.664 10.875 2.656 1 98.5 157 ASP B C 1
ATOM 3249 O O . ASP B 1 157 ? 14.82 11.734 2.912 1 98.5 157 ASP B O 1
ATOM 3253 N N . GLU B 1 158 ? 15.391 9.766 2.035 1 98.5 158 GLU B N 1
ATOM 3254 C CA . GLU B 1 158 ? 14.023 9.484 1.608 1 98.5 158 GLU B CA 1
ATOM 3255 C C . GLU B 1 158 ? 13.094 9.32 2.807 1 98.5 158 GLU B C 1
ATOM 3257 O O . GLU B 1 158 ? 11.938 9.75 2.77 1 98.5 158 GLU B O 1
ATOM 3262 N N . THR B 1 159 ? 13.562 8.641 3.834 1 98.88 159 THR B N 1
ATOM 3263 C CA . THR B 1 159 ? 12.75 8.469 5.031 1 98.88 159 THR B CA 1
ATOM 3264 C C . THR B 1 159 ? 12.43 9.812 5.672 1 98.88 159 THR B C 1
ATOM 3266 O O . THR B 1 159 ? 11.281 10.07 6.039 1 98.88 159 THR B O 1
ATOM 3269 N N . LEU B 1 160 ? 13.406 10.68 5.766 1 98.88 160 LEU B N 1
ATOM 3270 C CA . LEU B 1 160 ? 13.18 12.008 6.32 1 98.88 160 LEU B CA 1
ATOM 3271 C C . LEU B 1 160 ? 12.211 12.805 5.453 1 98.88 160 LEU B C 1
ATOM 3273 O O . LEU B 1 160 ? 11.383 13.555 5.969 1 98.88 160 LEU B O 1
ATOM 3277 N N . ARG B 1 161 ? 12.305 12.617 4.145 1 98.69 161 ARG B N 1
ATOM 3278 C CA . ARG B 1 161 ? 11.352 13.258 3.248 1 98.69 161 ARG B CA 1
ATOM 3279 C C . ARG B 1 161 ? 9.93 12.773 3.533 1 98.69 161 ARG B C 1
ATOM 3281 O O . ARG B 1 161 ? 8.992 13.57 3.553 1 98.69 161 ARG B O 1
ATOM 3288 N N . ILE B 1 162 ? 9.773 11.5 3.771 1 98.88 162 ILE B N 1
ATOM 3289 C CA . ILE B 1 162 ? 8.484 10.906 4.094 1 98.88 162 ILE B CA 1
ATOM 3290 C C . ILE B 1 162 ? 7.961 11.477 5.41 1 98.88 162 ILE B C 1
ATOM 3292 O O . ILE B 1 162 ? 6.777 11.805 5.531 1 98.88 162 ILE B O 1
ATOM 3296 N N . PHE B 1 163 ? 8.852 11.57 6.43 1 98.94 163 PHE B N 1
ATOM 3297 C CA . PHE B 1 163 ? 8.461 12.211 7.68 1 98.94 163 PHE B CA 1
ATOM 3298 C C . PHE B 1 163 ? 7.988 13.641 7.426 1 98.94 163 PHE B C 1
ATOM 3300 O O . PHE B 1 163 ? 7.035 14.102 8.055 1 98.94 163 PHE B O 1
ATOM 3307 N N . GLY B 1 164 ? 8.578 14.305 6.512 1 98.88 164 GLY B N 1
ATOM 3308 C CA . GLY B 1 164 ? 8.164 15.641 6.117 1 98.88 164 GLY B CA 1
ATOM 3309 C C . GLY B 1 164 ? 6.758 15.68 5.539 1 98.88 164 GLY B C 1
ATOM 3310 O O . GLY B 1 164 ? 6.004 16.609 5.793 1 98.88 164 GLY B O 1
ATOM 3311 N N . VAL B 1 165 ? 6.41 14.695 4.762 1 98.88 165 VAL B N 1
ATOM 3312 C CA . VAL B 1 165 ? 5.066 14.602 4.203 1 98.88 165 VAL B CA 1
ATOM 3313 C C . VAL B 1 165 ? 4.043 14.477 5.328 1 98.88 165 VAL B C 1
ATOM 3315 O O . VAL B 1 165 ? 3.008 15.148 5.316 1 98.88 165 VAL B O 1
ATOM 3318 N N . LEU B 1 166 ? 4.328 13.578 6.289 1 98.94 166 LEU B N 1
ATOM 3319 C CA . LEU B 1 166 ? 3.451 13.43 7.445 1 98.94 166 LEU B CA 1
ATOM 3320 C C . LEU B 1 166 ? 3.359 14.734 8.234 1 98.94 166 LEU B C 1
ATOM 3322 O O . LEU B 1 166 ? 2.283 15.102 8.711 1 98.94 166 LEU B O 1
ATOM 3326 N N . GLU B 1 167 ? 4.484 15.406 8.367 1 98.94 167 GLU B N 1
ATOM 3327 C CA . GLU B 1 167 ? 4.504 16.688 9.062 1 98.94 167 GLU B CA 1
ATOM 3328 C C . GLU B 1 167 ? 3.621 17.719 8.352 1 98.94 167 GLU B C 1
ATOM 3330 O O . GLU B 1 167 ? 2.867 18.438 9 1 98.94 167 GLU B O 1
ATOM 3335 N N . ILE B 1 168 ? 3.701 17.797 7.043 1 98.75 168 ILE B N 1
ATOM 3336 C CA . ILE B 1 168 ? 2.844 18.688 6.262 1 98.75 168 ILE B CA 1
ATOM 3337 C C . ILE B 1 168 ? 1.379 18.359 6.543 1 98.75 168 ILE B C 1
ATOM 3339 O O . ILE B 1 168 ? 0.582 19.266 6.82 1 98.75 168 ILE B O 1
ATOM 3343 N N . ARG B 1 169 ? 1.027 17.094 6.52 1 98.62 169 ARG B N 1
ATOM 3344 C CA . ARG B 1 169 ? -0.342 16.641 6.75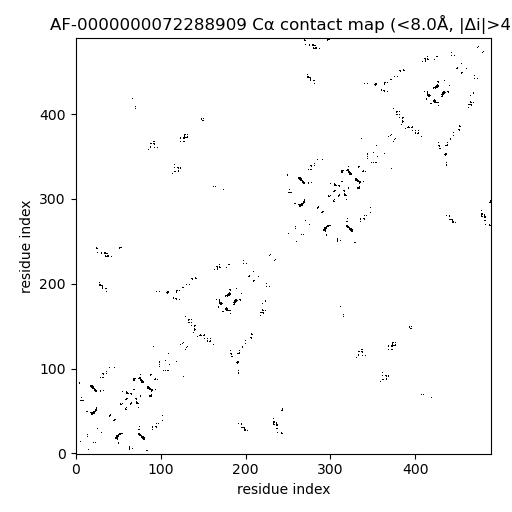8 1 98.62 169 ARG B CA 1
ATOM 3345 C C . ARG B 1 169 ? -0.805 17.016 8.156 1 98.62 169 ARG B C 1
ATOM 3347 O O . ARG B 1 169 ? -1.88 17.594 8.328 1 98.62 169 ARG B O 1
ATOM 3354 N N . LEU B 1 170 ? -0.002 16.734 9.148 1 98.88 170 LEU B N 1
ATOM 3355 C CA . LEU B 1 170 ? -0.392 16.875 10.547 1 98.88 170 LEU B CA 1
ATOM 3356 C C . LEU B 1 170 ? -0.348 18.344 10.969 1 98.88 170 LEU B C 1
ATOM 3358 O O . LEU B 1 170 ? -1.128 18.766 11.828 1 98.88 170 LEU B O 1
ATOM 3362 N N . SER B 1 171 ? 0.559 19.156 10.391 1 98.56 171 SER B N 1
ATOM 3363 C CA . SER B 1 171 ? 0.67 20.578 10.742 1 98.56 171 SER B CA 1
ATOM 3364 C C . SER B 1 171 ? -0.498 21.375 10.172 1 98.56 171 SER B C 1
ATOM 3366 O O . SER B 1 171 ? -0.778 22.484 10.641 1 98.56 171 SER B O 1
ATOM 3368 N N . GLY B 1 172 ? -1.119 20.859 9.125 1 97.44 172 GLY B N 1
ATOM 3369 C CA . GLY B 1 172 ? -2.17 21.609 8.453 1 97.44 172 GLY B CA 1
ATOM 3370 C C . GLY B 1 172 ? -1.637 22.734 7.582 1 97.44 172 GLY B C 1
ATOM 3371 O O . GLY B 1 172 ? -2.316 23.734 7.371 1 97.44 172 GLY B O 1
ATOM 3372 N N . LYS B 1 173 ? -0.46 22.531 7.125 1 96.19 173 LYS B N 1
ATOM 3373 C CA . LYS B 1 173 ? 0.2 23.531 6.309 1 96.19 173 LYS B CA 1
ATOM 3374 C C . LYS B 1 173 ? -0.713 24.016 5.184 1 96.19 173 LYS B C 1
ATOM 3376 O O . LYS B 1 173 ? -0.771 25.219 4.887 1 96.19 173 LYS B O 1
ATOM 3381 N N . TYR B 1 174 ? -1.476 23.094 4.578 1 94.19 174 TYR B N 1
ATOM 3382 C CA . TYR B 1 174 ? -2.281 23.453 3.42 1 94.19 174 TYR B CA 1
ATOM 3383 C C . TYR B 1 174 ? -3.768 23.406 3.75 1 94.19 174 TYR B C 1
ATOM 3385 O O . TYR B 1 174 ? -4.613 23.594 2.873 1 94.19 174 TYR B O 1
ATOM 3393 N N . THR B 1 175 ? -4.109 23.047 5.043 1 89.81 175 THR B N 1
ATOM 3394 C CA . THR B 1 175 ? -5.523 22.875 5.359 1 89.81 175 THR B CA 1
ATOM 3395 C C . THR B 1 175 ? -5.957 23.859 6.441 1 89.81 175 THR B C 1
ATOM 3397 O O . THR B 1 175 ? -7.148 23.984 6.73 1 89.81 175 THR B O 1
ATOM 3400 N N . GLY B 1 176 ? -5.102 24.5 7.047 1 88.69 176 GLY B N 1
ATOM 3401 C CA . GLY B 1 176 ? -5.43 25.656 7.859 1 88.69 176 GLY B CA 1
ATOM 3402 C C . GLY B 1 176 ? -5.391 25.375 9.352 1 88.69 176 GLY B C 1
ATOM 3403 O O . GLY B 1 176 ? -5.375 26.297 10.164 1 88.69 176 GLY B O 1
ATOM 3404 N N . GLU B 1 177 ? -5.434 24.078 9.742 1 94.25 177 GLU B N 1
ATOM 3405 C CA . GLU B 1 177 ? -5.348 23.766 11.164 1 94.25 177 GLU B CA 1
ATOM 3406 C C . GLU B 1 177 ? -4.602 22.453 11.391 1 94.25 177 GLU B C 1
ATOM 3408 O O . GLU B 1 177 ? -4.715 21.516 10.594 1 94.25 177 GLU B O 1
ATOM 3413 N N . PRO B 1 178 ? -3.881 22.391 12.523 1 98.19 178 PRO B N 1
ATOM 3414 C CA . PRO B 1 178 ? -3.201 21.125 12.852 1 98.19 178 PRO B CA 1
ATOM 3415 C C . PRO B 1 178 ? -4.176 19.969 13.086 1 98.19 178 PRO B C 1
ATOM 3417 O O . PRO B 1 178 ? -5.301 20.188 13.539 1 98.19 178 PRO B O 1
ATOM 3420 N N . ARG B 1 179 ? -3.725 18.875 12.758 1 98.62 179 ARG B N 1
ATOM 3421 C CA . ARG B 1 179 ? -4.52 17.656 12.906 1 98.62 179 ARG B CA 1
ATOM 3422 C C . ARG B 1 179 ? -4.012 16.812 14.062 1 98.62 179 ARG B C 1
ATOM 3424 O O . ARG B 1 179 ? -2.83 16.859 14.414 1 98.62 179 ARG B O 1
ATOM 3431 N N . ASP B 1 180 ? -4.926 16.016 14.609 1 98.81 180 ASP B N 1
ATOM 3432 C CA . ASP B 1 180 ? -4.547 15.047 15.625 1 98.81 180 ASP B CA 1
ATOM 3433 C C . ASP B 1 180 ? -4.227 13.695 14.984 1 98.81 180 ASP B C 1
ATOM 3435 O O . ASP B 1 180 ? -3.445 12.914 15.539 1 98.81 180 ASP B O 1
ATOM 3439 N N . TYR B 1 181 ? -4.852 13.438 13.828 1 98.94 181 TYR B N 1
ATOM 3440 C CA . TYR B 1 181 ? -4.715 12.133 13.195 1 98.94 181 TYR B CA 1
ATOM 3441 C C . TYR B 1 181 ? -4.629 12.273 11.68 1 98.94 181 TYR B C 1
ATOM 3443 O O . TYR B 1 181 ? -4.789 13.367 11.141 1 98.94 181 TYR B O 1
ATOM 3451 N N . LEU B 1 182 ? -4.375 11.273 10.977 1 98.88 182 LEU B N 1
ATOM 3452 C CA . LEU B 1 182 ? -3.939 11.32 9.578 1 98.88 182 LEU B CA 1
ATOM 3453 C C . LEU B 1 182 ? -5.133 11.492 8.648 1 98.88 182 LEU B C 1
ATOM 3455 O O . LEU B 1 182 ? -5.008 12.102 7.582 1 98.88 182 LEU B O 1
ATOM 3459 N N . ALA B 1 183 ? -6.238 10.945 9 1 98.75 183 ALA B N 1
ATOM 3460 C CA . ALA B 1 183 ? -7.379 10.969 8.086 1 98.75 183 ALA B CA 1
ATOM 3461 C C . ALA B 1 183 ? -8.633 11.492 8.781 1 98.75 183 ALA B C 1
ATOM 3463 O O . ALA B 1 183 ? -8.719 11.477 10.008 1 98.75 183 ALA B O 1
ATOM 3464 N N . GLY B 1 184 ? -9.602 11.891 7.984 1 97.94 184 GLY B N 1
ATOM 3465 C CA . GLY B 1 184 ? -10.844 12.438 8.508 1 97.94 184 GLY B CA 1
ATOM 3466 C C . GLY B 1 184 ? -10.891 13.953 8.492 1 97.94 184 GLY B C 1
ATOM 3467 O O . GLY B 1 184 ? -9.844 14.609 8.523 1 97.94 184 GLY B O 1
ATOM 3468 N N . ASN B 1 185 ? -12.062 14.547 8.531 1 95.88 185 ASN B N 1
ATOM 3469 C CA . ASN B 1 185 ? -12.258 15.992 8.5 1 95.88 185 ASN B CA 1
ATOM 3470 C C . ASN B 1 185 ? -11.758 16.656 9.773 1 95.88 185 ASN B C 1
ATOM 3472 O O . ASN B 1 185 ? -11.68 16.016 10.82 1 95.88 185 ASN B O 1
ATOM 3476 N N . GLY B 1 186 ? -11.398 17.953 9.664 1 95.56 186 GLY B N 1
ATOM 3477 C CA . GLY B 1 186 ? -10.961 18.719 10.82 1 95.56 186 GLY B CA 1
ATOM 3478 C C . GLY B 1 186 ? -9.688 18.188 11.445 1 95.56 186 GLY B C 1
ATOM 3479 O O . GLY B 1 186 ? -8.68 18 10.758 1 95.56 186 GLY B O 1
ATOM 3480 N N . LYS B 1 187 ? -9.727 17.859 12.695 1 97.69 187 LYS B N 1
ATOM 3481 C CA . LYS B 1 187 ? -8.547 17.375 13.406 1 97.69 187 LYS B CA 1
ATOM 3482 C C . LYS B 1 187 ? -8.297 15.898 13.102 1 97.69 187 LYS B C 1
ATOM 3484 O O . LYS B 1 187 ? -7.293 15.328 13.539 1 97.69 187 LYS B O 1
ATOM 3489 N N . GLY B 1 188 ? -9.18 15.281 12.367 1 98.12 188 GLY B N 1
ATOM 3490 C CA . GLY B 1 188 ? -9.086 13.875 12.031 1 98.12 188 GLY B CA 1
ATOM 3491 C C . GLY B 1 188 ? -9.625 12.961 13.117 1 98.12 188 GLY B C 1
ATOM 3492 O O . GLY B 1 188 ? -10.156 13.438 14.125 1 98.12 188 GLY B O 1
ATOM 3493 N N . LYS B 1 189 ? -9.602 11.727 12.797 1 98.62 189 LYS B N 1
ATOM 3494 C CA . LYS B 1 189 ? -10.016 10.664 13.711 1 98.62 189 LYS B CA 1
ATOM 3495 C C . LYS B 1 189 ? -9.008 9.516 13.711 1 98.62 189 LYS B C 1
ATOM 3497 O O . LYS B 1 189 ? -8.5 9.125 12.656 1 98.62 189 LYS B O 1
ATOM 3502 N N . TYR B 1 190 ? -8.727 9.023 14.969 1 98.94 190 TYR B N 1
ATOM 3503 C CA . TYR B 1 190 ? -7.883 7.836 15.078 1 98.94 190 TYR B CA 1
ATOM 3504 C C . TYR B 1 190 ? -8.461 6.684 14.266 1 98.94 190 TYR B C 1
ATOM 3506 O O . TYR B 1 190 ? -9.625 6.32 14.43 1 98.94 190 TYR B O 1
ATOM 3514 N N . SER B 1 191 ? -7.707 6.148 13.344 1 98.94 191 SER B N 1
ATOM 3515 C CA . SER B 1 191 ? -8.203 5.137 12.422 1 98.94 191 SER B CA 1
ATOM 3516 C C . SER B 1 191 ? -7.105 4.16 12.016 1 98.94 191 SER B C 1
ATOM 3518 O O . SER B 1 191 ? -5.98 4.254 12.508 1 98.94 191 SER B O 1
ATOM 3520 N N . VAL B 1 192 ? -7.422 3.262 11.133 1 98.94 192 VAL B N 1
ATOM 3521 C CA . VAL B 1 192 ? -6.477 2.262 10.641 1 98.94 192 VAL B CA 1
ATOM 3522 C C . VAL B 1 192 ? -5.336 2.951 9.891 1 98.94 192 VAL B C 1
ATOM 3524 O O . VAL B 1 192 ? -4.254 2.383 9.742 1 98.94 192 VAL B O 1
ATOM 3527 N N . ALA B 1 193 ? -5.508 4.195 9.414 1 98.94 193 ALA B N 1
ATOM 3528 C CA . ALA B 1 193 ? -4.398 4.945 8.836 1 98.94 193 ALA B CA 1
ATOM 3529 C C . ALA B 1 193 ? -3.318 5.219 9.883 1 98.94 193 ALA B C 1
ATOM 3531 O O . ALA B 1 193 ? -2.123 5.125 9.594 1 98.94 193 ALA B O 1
ATOM 3532 N N . ASP B 1 194 ? -3.734 5.555 11.086 1 99 194 ASP B N 1
ATOM 3533 C CA . ASP B 1 194 ? -2.801 5.816 12.18 1 99 194 ASP B CA 1
ATOM 3534 C C . ASP B 1 194 ? -2.203 4.52 12.711 1 99 194 ASP B C 1
ATOM 3536 O O . ASP B 1 194 ? -0.989 4.422 12.906 1 99 194 ASP B O 1
ATOM 3540 N N . ILE B 1 195 ? -3.076 3.531 12.867 1 99 195 ILE B N 1
ATOM 3541 C CA . ILE B 1 195 ? -2.67 2.238 13.406 1 99 195 ILE B CA 1
ATOM 3542 C C . ILE B 1 195 ? -1.619 1.605 12.492 1 99 195 ILE B C 1
ATOM 3544 O O . ILE B 1 195 ? -0.642 1.027 12.969 1 99 195 ILE B O 1
ATOM 3548 N N . GLY B 1 196 ? -1.795 1.737 11.18 1 98.88 196 GLY B N 1
ATOM 3549 C CA . GLY B 1 196 ? -0.913 1.126 10.203 1 98.88 196 GLY B CA 1
ATOM 3550 C C . GLY B 1 196 ? 0.394 1.876 10.023 1 98.88 196 GLY B C 1
ATOM 3551 O O . GLY B 1 196 ? 1.301 1.399 9.336 1 98.88 196 GLY B O 1
ATOM 3552 N N . THR B 1 197 ? 0.551 3.004 10.664 1 98.94 197 THR B N 1
ATOM 3553 C CA . THR B 1 197 ? 1.699 3.877 10.445 1 98.94 197 THR B CA 1
ATOM 3554 C C . THR B 1 197 ? 2.537 3.998 11.711 1 98.94 197 THR B C 1
ATOM 3556 O O . THR B 1 197 ? 3.768 3.984 11.656 1 98.94 197 THR B O 1
ATOM 3559 N N . TRP B 1 198 ? 1.975 3.93 12.836 1 98.94 198 TRP B N 1
ATOM 3560 C CA . TRP B 1 198 ? 2.523 4.379 14.117 1 98.94 198 TRP B CA 1
ATOM 3561 C C . TRP B 1 198 ? 3.68 3.488 14.555 1 98.94 198 TRP B C 1
ATOM 3563 O O . TRP B 1 198 ? 4.711 3.98 15.023 1 98.94 198 TRP B O 1
ATOM 3573 N N . PRO B 1 199 ? 3.549 2.127 14.383 1 98.94 199 PRO B N 1
ATOM 3574 C CA . PRO B 1 199 ? 4.625 1.295 14.93 1 98.94 199 PRO B CA 1
ATOM 3575 C C . PRO B 1 199 ? 5.988 1.618 14.328 1 98.94 199 PRO B C 1
ATOM 3577 O O . PRO B 1 199 ? 7.004 1.557 15.023 1 98.94 199 PRO B O 1
ATOM 3580 N N . TRP B 1 200 ? 5.965 1.93 13.07 1 98.88 200 TRP B N 1
ATOM 3581 C CA . TRP B 1 200 ? 7.219 2.275 12.406 1 98.88 200 TRP B CA 1
ATOM 3582 C C . TRP B 1 200 ? 7.762 3.602 12.93 1 98.88 200 TRP B C 1
ATOM 3584 O O . TRP B 1 200 ? 8.961 3.732 13.172 1 98.88 200 TRP B O 1
ATOM 3594 N N . LEU B 1 201 ? 6.898 4.586 13.062 1 98.94 201 LEU B N 1
ATOM 3595 C CA . LEU B 1 201 ? 7.316 5.91 13.508 1 98.94 201 LEU B CA 1
ATOM 3596 C C . LEU B 1 201 ? 7.75 5.875 14.969 1 98.94 201 LEU B C 1
ATOM 3598 O O . LEU B 1 201 ? 8.641 6.629 15.375 1 98.94 201 LEU B O 1
ATOM 3602 N N . ASN B 1 202 ? 7.09 5.004 15.703 1 98.69 202 ASN B N 1
ATOM 3603 C CA . ASN B 1 202 ? 7.516 4.812 17.094 1 98.69 202 ASN B CA 1
ATOM 3604 C C . ASN B 1 202 ? 8.953 4.305 17.172 1 98.69 202 ASN B C 1
ATOM 3606 O O . ASN B 1 202 ? 9.664 4.582 18.141 1 98.69 202 ASN B O 1
ATOM 3610 N N . ALA B 1 203 ? 9.398 3.604 16.203 1 98.25 203 ALA B N 1
ATOM 3611 C CA . ALA B 1 203 ? 10.734 3.008 16.172 1 98.25 203 ALA B CA 1
ATOM 3612 C C . ALA B 1 203 ? 11.664 3.77 15.234 1 98.25 203 ALA B C 1
ATOM 3614 O O . ALA B 1 203 ? 12.547 3.178 14.617 1 98.25 203 ALA B O 1
ATOM 3615 N N . TRP B 1 204 ? 11.453 5.105 15.07 1 98.44 204 TRP B N 1
ATOM 3616 C CA . TRP B 1 204 ? 12.203 5.887 14.086 1 98.44 204 TRP B CA 1
ATOM 3617 C C . TRP B 1 204 ? 13.703 5.82 14.375 1 98.44 204 TRP B C 1
ATOM 3619 O O . TRP B 1 204 ? 14.516 6 13.469 1 98.44 204 TRP B O 1
ATOM 3629 N N . ASP B 1 205 ? 14.133 5.492 15.609 1 97.75 205 ASP B N 1
ATOM 3630 C CA . ASP B 1 205 ? 15.539 5.547 16 1 97.75 205 ASP B CA 1
ATOM 3631 C C . ASP B 1 205 ? 16.188 4.164 15.938 1 97.75 205 ASP B C 1
ATOM 3633 O O . ASP B 1 205 ? 17.344 3.998 16.312 1 97.75 205 ASP B O 1
ATOM 3637 N N . PHE B 1 206 ? 15.438 3.174 15.523 1 97.31 206 PHE B N 1
ATOM 3638 C CA . PHE B 1 206 ? 15.906 1.792 15.547 1 97.31 206 PHE B CA 1
ATOM 3639 C C . PHE B 1 206 ? 17.203 1.64 14.766 1 97.31 206 PHE B C 1
ATOM 3641 O O . PHE B 1 206 ? 18.125 0.951 15.211 1 97.31 206 PHE B O 1
ATOM 3648 N N . SER B 1 207 ? 17.344 2.305 13.617 1 96.94 207 SER B N 1
ATOM 3649 C CA . SER B 1 207 ? 18.484 2.141 12.734 1 96.94 207 SER B CA 1
ATOM 3650 C C . SER B 1 207 ? 19.734 2.805 13.312 1 96.94 207 SER B C 1
ATOM 3652 O O . SER B 1 207 ? 20.859 2.479 12.922 1 96.94 207 SER B O 1
ATOM 3654 N N . GLY B 1 208 ? 19.516 3.799 14.172 1 97.19 208 GLY B N 1
ATOM 3655 C CA . GLY B 1 208 ? 20.609 4.621 14.648 1 97.19 208 GLY B CA 1
ATOM 3656 C C . GLY B 1 208 ? 21.047 5.676 13.641 1 97.19 208 GLY B C 1
ATOM 3657 O O . GLY B 1 208 ? 21.906 6.504 13.938 1 97.19 208 GLY B O 1
ATOM 3658 N N . ALA B 1 209 ? 20.438 5.695 12.484 1 97.5 209 ALA B N 1
ATOM 3659 C CA . ALA B 1 209 ? 20.859 6.605 11.422 1 97.5 209 ALA B CA 1
ATOM 3660 C C . ALA B 1 209 ? 20.094 7.93 11.5 1 97.5 209 ALA B C 1
ATOM 3662 O O . ALA B 1 209 ? 20.578 8.953 11 1 97.5 209 ALA B O 1
ATOM 3663 N N . ILE B 1 210 ? 18.922 7.945 12.047 1 98.31 210 ILE B N 1
ATOM 3664 C CA . ILE B 1 210 ? 18.109 9.141 12.195 1 98.31 210 ILE B CA 1
ATOM 3665 C C . ILE B 1 210 ? 18.312 9.734 13.586 1 98.31 210 ILE B C 1
ATOM 3667 O O . ILE B 1 210 ? 18.141 9.047 14.594 1 98.31 210 ILE B O 1
ATOM 3671 N N . THR B 1 211 ? 18.641 10.992 13.672 1 98.19 211 THR B N 1
ATOM 3672 C CA . THR B 1 211 ? 19 11.609 14.945 1 98.19 211 THR B CA 1
ATOM 3673 C C . THR B 1 211 ? 17.812 12.344 15.539 1 98.19 211 THR B C 1
ATOM 3675 O O . THR B 1 211 ? 16.859 12.688 14.828 1 98.19 211 THR B O 1
ATOM 3678 N N . LYS B 1 212 ? 17.938 12.602 16.812 1 98.06 212 LYS B N 1
ATOM 3679 C CA . LYS B 1 212 ? 16.922 13.398 17.5 1 98.06 212 LYS B CA 1
ATOM 3680 C C . LYS B 1 212 ? 16.844 14.805 16.922 1 98.06 212 LYS B C 1
ATOM 3682 O O . LYS B 1 212 ? 15.758 15.383 16.844 1 98.06 212 LYS B O 1
ATOM 3687 N N . GLU B 1 213 ? 17.906 15.312 16.625 1 98.19 213 GLU B N 1
ATOM 3688 C CA . GLU B 1 213 ? 17.953 16.641 16.016 1 98.19 213 GLU B CA 1
ATOM 3689 C C . GLU B 1 213 ? 17.156 16.688 14.719 1 98.19 213 GLU B C 1
ATOM 3691 O O . GLU B 1 213 ? 16.406 17.641 14.477 1 98.19 213 GLU B O 1
ATOM 3696 N N . GLU B 1 214 ? 17.297 15.656 13.914 1 98.62 214 GLU B N 1
ATOM 3697 C CA . GLU B 1 214 ? 16.531 15.578 12.672 1 98.62 214 GLU B CA 1
ATOM 3698 C C . GLU B 1 214 ? 15.039 15.438 12.945 1 98.62 214 GLU B C 1
ATOM 3700 O O . GLU B 1 214 ? 14.219 16.031 12.25 1 98.62 214 GLU B O 1
ATOM 3705 N N . MET B 1 215 ? 14.719 14.727 13.977 1 98.69 215 MET B N 1
ATOM 3706 C CA . MET B 1 215 ? 13.32 14.508 14.312 1 98.69 215 MET B CA 1
ATOM 3707 C C . MET B 1 215 ? 12.688 15.789 14.844 1 98.69 215 MET B C 1
ATOM 3709 O O . MET B 1 215 ? 11.477 16 14.703 1 98.69 215 MET B O 1
ATOM 3713 N N . ASN B 1 216 ? 13.469 16.688 15.43 1 98.56 216 ASN B N 1
ATOM 3714 C CA . ASN B 1 216 ? 12.969 17.953 15.953 1 98.56 216 ASN B CA 1
ATOM 3715 C C . ASN B 1 216 ? 12.383 18.828 14.844 1 98.56 216 ASN B C 1
ATOM 3717 O O . ASN B 1 216 ? 11.617 19.75 15.117 1 98.56 216 ASN B O 1
ATOM 3721 N N . ALA B 1 217 ? 12.695 18.562 13.602 1 98.56 217 ALA B N 1
ATOM 3722 C CA . ALA B 1 217 ? 12.156 19.297 12.461 1 98.56 217 ALA B CA 1
ATOM 3723 C C . ALA B 1 217 ? 10.695 18.922 12.219 1 98.56 217 ALA B C 1
ATOM 3725 O O . ALA B 1 217 ? 10.008 19.578 11.43 1 98.56 217 ALA B O 1
ATOM 3726 N N . PHE B 1 218 ? 10.172 17.922 12.938 1 98.88 218 PHE B N 1
ATOM 3727 C CA . PHE B 1 218 ? 8.82 17.422 12.711 1 98.88 218 PHE B CA 1
ATOM 3728 C C . PHE B 1 218 ? 8.016 17.438 14.008 1 98.88 218 PHE B C 1
ATOM 3730 O O . PHE B 1 218 ? 7.57 16.391 14.484 1 98.88 218 PHE B O 1
ATOM 3737 N N . PRO B 1 219 ? 7.715 18.594 14.539 1 98.81 219 PRO B N 1
ATOM 3738 C CA . PRO B 1 219 ? 7.082 18.688 15.859 1 98.81 219 PRO B CA 1
ATOM 3739 C C . PRO B 1 219 ? 5.668 18.109 15.875 1 98.81 219 PRO B C 1
ATOM 3741 O O . PRO B 1 219 ? 5.246 17.516 16.875 1 98.81 219 PRO B O 1
ATOM 3744 N N . HIS B 1 220 ? 4.852 18.328 14.82 1 98.94 220 HIS B N 1
ATOM 3745 C CA . HIS B 1 220 ? 3.5 17.781 14.797 1 98.94 220 HIS B CA 1
ATOM 3746 C C . HIS B 1 220 ? 3.523 16.25 14.711 1 98.94 220 HIS B C 1
ATOM 3748 O O . HIS B 1 220 ? 2.678 15.578 15.297 1 98.94 220 HIS B O 1
ATOM 3754 N N . LEU B 1 221 ? 4.473 15.75 13.984 1 98.94 221 LEU B N 1
ATOM 3755 C CA . LEU B 1 221 ? 4.648 14.305 13.922 1 98.94 221 LEU B CA 1
ATOM 3756 C C . LEU B 1 221 ? 5.012 13.734 15.289 1 98.94 221 LEU B C 1
ATOM 3758 O O . LEU B 1 221 ? 4.48 12.695 15.695 1 98.94 221 LEU B O 1
ATOM 3762 N N . LEU B 1 222 ? 5.945 14.383 15.945 1 98.88 222 LEU B N 1
ATOM 3763 C CA . LEU B 1 222 ? 6.348 13.93 17.266 1 98.88 222 LEU B CA 1
ATOM 3764 C C . LEU B 1 222 ? 5.16 13.93 18.234 1 98.88 222 LEU B C 1
ATOM 3766 O O . LEU B 1 222 ? 4.988 12.992 19.016 1 98.88 222 LEU B O 1
ATOM 3770 N N . LYS B 1 223 ? 4.301 14.984 18.188 1 98.88 223 LYS B N 1
ATOM 3771 C CA . LYS B 1 223 ? 3.09 15.031 19 1 98.88 223 LYS B CA 1
ATOM 3772 C C . LYS B 1 223 ? 2.154 13.875 18.656 1 98.88 223 LYS B C 1
ATOM 3774 O O . LYS B 1 223 ? 1.543 13.281 19.547 1 98.88 223 LYS B O 1
ATOM 3779 N N . TRP B 1 224 ? 2.037 13.602 17.375 1 98.94 224 TRP B N 1
ATOM 3780 C CA . TRP B 1 224 ? 1.214 12.492 16.891 1 98.94 224 TRP B CA 1
ATOM 3781 C C . TRP B 1 224 ? 1.711 11.164 17.453 1 98.94 224 TRP B C 1
ATOM 3783 O O . TRP B 1 224 ? 0.919 10.352 17.922 1 98.94 224 TRP B O 1
ATOM 3793 N N . ILE B 1 225 ? 3.039 10.914 17.438 1 98.94 225 ILE B N 1
ATOM 3794 C CA . ILE B 1 225 ? 3.635 9.695 17.969 1 98.94 225 ILE B CA 1
ATOM 3795 C C . ILE B 1 225 ? 3.312 9.57 19.453 1 98.94 225 ILE B C 1
ATOM 3797 O O . ILE B 1 225 ? 2.857 8.516 19.906 1 98.94 225 ILE B O 1
ATOM 3801 N N . ASP B 1 226 ? 3.504 10.641 20.188 1 98.88 226 ASP B N 1
ATOM 3802 C CA . ASP B 1 226 ? 3.283 10.641 21.625 1 98.88 226 ASP B CA 1
ATOM 3803 C C . ASP B 1 226 ? 1.815 10.375 21.953 1 98.88 226 ASP B C 1
ATOM 3805 O O . ASP B 1 226 ? 1.507 9.633 22.891 1 98.88 226 ASP B O 1
ATOM 3809 N N . ARG B 1 227 ? 0.938 11.008 21.234 1 98.94 227 ARG B N 1
ATOM 3810 C CA . ARG B 1 227 ? -0.498 10.883 21.453 1 98.94 227 ARG B CA 1
ATOM 3811 C C . ARG B 1 227 ? -0.945 9.43 21.312 1 98.94 227 ARG B C 1
ATOM 3813 O O . ARG B 1 227 ? -1.661 8.906 22.172 1 98.94 227 ARG B O 1
ATOM 3820 N N . ILE B 1 228 ? -0.518 8.789 20.297 1 98.94 228 ILE B N 1
ATOM 3821 C CA . ILE B 1 228 ? -0.965 7.434 20 1 98.94 228 ILE B CA 1
ATOM 3822 C C . ILE B 1 228 ? -0.311 6.449 20.969 1 98.94 228 ILE B C 1
ATOM 3824 O O . ILE B 1 228 ? -0.936 5.473 21.375 1 98.94 228 ILE B O 1
ATOM 3828 N N . ALA B 1 229 ? 0.914 6.746 21.375 1 98.94 229 ALA B N 1
ATOM 3829 C CA . ALA B 1 229 ? 1.631 5.887 22.312 1 98.94 229 ALA B CA 1
ATOM 3830 C C . ALA B 1 229 ? 0.859 5.742 23.625 1 98.94 229 ALA B C 1
ATOM 3832 O O . ALA B 1 229 ? 1.024 4.75 24.344 1 98.94 229 ALA B O 1
ATOM 3833 N N . LYS B 1 230 ? 0.037 6.688 23.953 1 98.81 230 LYS B N 1
ATOM 3834 C CA . LYS B 1 230 ? -0.645 6.727 25.25 1 98.81 230 LYS B CA 1
ATOM 3835 C C . LYS B 1 230 ? -1.899 5.859 25.234 1 98.81 230 LYS B C 1
ATOM 3837 O O . LYS B 1 230 ? -2.477 5.578 26.281 1 98.81 230 LYS B O 1
ATOM 3842 N N . ARG B 1 231 ? -2.373 5.438 24.125 1 98.88 231 ARG B N 1
ATOM 3843 C CA . ARG B 1 231 ? -3.592 4.641 24.031 1 98.88 231 ARG B CA 1
ATOM 3844 C C . ARG B 1 231 ? -3.398 3.268 24.672 1 98.88 231 ARG B C 1
ATOM 3846 O O . ARG B 1 231 ? -2.418 2.576 24.375 1 98.88 231 ARG B O 1
ATOM 3853 N N . PRO B 1 232 ? -4.324 2.771 25.422 1 98.88 232 PRO B N 1
ATOM 3854 C CA . PRO B 1 232 ? -4.188 1.486 26.125 1 98.88 232 PRO B CA 1
ATOM 3855 C C . PRO B 1 232 ? -3.996 0.316 25.156 1 98.88 232 PRO B C 1
ATOM 3857 O O . PRO B 1 232 ? -3.158 -0.556 25.406 1 98.88 232 PRO B O 1
ATOM 3860 N N . ALA B 1 233 ? -4.707 0.265 24.109 1 98.88 233 ALA B N 1
ATOM 3861 C CA . ALA B 1 233 ? -4.613 -0.841 23.156 1 98.88 233 ALA B CA 1
ATOM 3862 C C . ALA B 1 233 ? -3.264 -0.836 22.438 1 98.88 233 ALA B C 1
ATOM 3864 O O . ALA B 1 233 ? -2.734 -1.896 22.094 1 98.88 233 ALA B O 1
ATOM 3865 N N . VAL B 1 234 ? -2.693 0.369 22.219 1 98.94 234 VAL B N 1
ATOM 3866 C CA . VAL B 1 234 ? -1.358 0.475 21.641 1 98.94 234 VAL B CA 1
ATOM 3867 C C . VAL B 1 234 ? -0.328 -0.092 22.609 1 98.94 234 VAL B C 1
ATOM 3869 O O . VAL B 1 234 ? 0.536 -0.881 22.219 1 98.94 234 VAL B O 1
ATOM 3872 N N . GLN B 1 235 ? -0.434 0.271 23.844 1 98.88 235 GLN B N 1
ATOM 3873 C CA . GLN B 1 235 ? 0.46 -0.259 24.875 1 98.88 235 GLN B CA 1
ATOM 3874 C C . GLN B 1 235 ? 0.326 -1.774 24.984 1 98.88 235 GLN B C 1
ATOM 3876 O O . GLN B 1 235 ? 1.329 -2.488 25.062 1 98.88 235 GLN B O 1
ATOM 3881 N N . SER B 1 236 ? -0.908 -2.252 24.984 1 98.81 236 SER B N 1
ATOM 3882 C CA . SER B 1 236 ? -1.147 -3.689 25.047 1 98.81 236 SER B CA 1
ATOM 3883 C C . SER B 1 236 ? -0.609 -4.402 23.812 1 98.81 236 SER B C 1
ATOM 3885 O O . SER B 1 236 ? 0.015 -5.461 23.922 1 98.81 236 SER B O 1
ATOM 3887 N N . GLY B 1 237 ? -0.819 -3.814 22.641 1 98.81 237 GLY B N 1
ATOM 3888 C CA . GLY B 1 237 ? -0.439 -4.422 21.375 1 98.81 237 GLY B CA 1
ATOM 3889 C C . GLY B 1 237 ? 1.061 -4.426 21.141 1 98.81 237 GLY B C 1
ATOM 3890 O O . GLY B 1 237 ? 1.549 -5.078 20.219 1 98.81 237 GLY B O 1
ATOM 3891 N N . THR B 1 238 ? 1.77 -3.699 21.969 1 98.56 238 THR B N 1
ATOM 3892 C CA . THR B 1 238 ? 3.221 -3.643 21.828 1 98.56 238 THR B CA 1
ATOM 3893 C C . THR B 1 238 ? 3.906 -4.113 23.109 1 98.56 238 THR B C 1
ATOM 3895 O O . THR B 1 238 ? 5.094 -3.854 23.312 1 98.56 238 THR B O 1
ATOM 3898 N N . SER B 1 239 ? 3.158 -4.777 23.953 1 98.12 239 SER B N 1
ATOM 3899 C CA . SER B 1 239 ? 3.672 -5.188 25.266 1 98.12 239 SER B CA 1
ATOM 3900 C C . SER B 1 239 ? 4.543 -6.434 25.141 1 98.12 239 SER B C 1
ATOM 3902 O O . SER B 1 239 ? 4.688 -6.996 24.062 1 98.12 239 SER B O 1
ATOM 3904 N N . GLU B 1 240 ? 5.086 -6.906 26.203 1 96.5 240 GLU B N 1
ATOM 3905 C CA . GLU B 1 240 ? 6.02 -8.023 26.281 1 96.5 240 GLU B CA 1
ATOM 3906 C C . GLU B 1 240 ? 5.32 -9.352 25.984 1 96.5 240 GLU B C 1
ATOM 3908 O O . GLU B 1 240 ? 5.973 -10.344 25.656 1 96.5 240 GLU B O 1
ATOM 3913 N N . LYS B 1 241 ? 4.039 -9.391 26.078 1 95.5 241 LYS B N 1
ATOM 3914 C CA . LYS B 1 241 ? 3.326 -10.641 25.828 1 95.5 241 LYS B CA 1
ATOM 3915 C C . LYS B 1 241 ? 3.498 -11.078 24.375 1 95.5 241 LYS B C 1
ATOM 3917 O O . LYS B 1 241 ? 3.266 -12.242 24.031 1 95.5 241 LYS B O 1
ATOM 3922 N N . TRP B 1 242 ? 3.904 -10.094 23.484 1 97.62 242 TRP B N 1
ATOM 3923 C CA . TRP B 1 242 ? 4.074 -10.383 22.078 1 97.62 242 TRP B CA 1
ATOM 3924 C C . TRP B 1 242 ? 5.527 -10.719 21.75 1 97.62 242 TRP B C 1
ATOM 3926 O O . TRP B 1 242 ? 5.875 -10.977 20.594 1 97.62 242 TRP B O 1
ATOM 3936 N N . GLN B 1 243 ? 6.359 -10.688 22.766 1 93.12 243 GLN B N 1
ATOM 3937 C CA . GLN B 1 243 ? 7.785 -10.859 22.5 1 93.12 243 GLN B CA 1
ATOM 3938 C C . GLN B 1 243 ? 8.188 -12.328 22.641 1 93.12 243 GLN B C 1
ATOM 3940 O O . GLN B 1 243 ? 7.707 -13.039 23.516 1 93.12 243 GLN B O 1
ATOM 3945 N N . ASN B 1 244 ? 8.891 -12.836 21.656 1 89 244 ASN B N 1
ATOM 3946 C CA . ASN B 1 244 ? 9.391 -14.203 21.703 1 89 244 ASN B CA 1
ATOM 3947 C C . ASN B 1 244 ? 10.906 -14.25 21.547 1 89 244 ASN B C 1
ATOM 3949 O O . ASN B 1 244 ? 11.453 -15.25 21.078 1 89 244 ASN B O 1
ATOM 3953 N N . TRP B 1 245 ? 11.672 -13.172 21.703 1 79.5 245 TRP B N 1
ATOM 3954 C CA . TRP B 1 245 ? 13.133 -13.195 21.719 1 79.5 245 TRP B CA 1
ATOM 3955 C C . TRP B 1 245 ? 13.656 -13.086 23.156 1 79.5 245 TRP B C 1
ATOM 3957 O O . TRP B 1 245 ? 12.938 -12.648 24.047 1 79.5 245 TRP B O 1
#

Nearest PDB structures (foldseek):
  5hfk-assembly1_B  TM=9.458E-01  e=6.832E-15  Escherichia coli K-12
  4zba-assembly2_C  TM=9.344E-01  e=9.276E-15  Phanerodontia chrysosporium
  3gx0-assembly1_A-2  TM=9.421E-01  e=1.893E-14  Escherichia coli K-12
  4zb6-assembly2_C  TM=9.247E-01  e=9.761E-15  Phanerodontia chrysosporium
  4zb8-assembly1_A  TM=9.217E-01  e=4.986E-14  Phanerodontia chrysosporium

Secondary structure (DSSP, 8-state):
----SSPTT--HHHHT--SEEEEE-SSHHHHHHHHHHHHHHHHH---EEEEE--GGGTGGGSHHHHHH-TT--S-EEEETTSSS-EEE-SHHHHHHHHHHHH-TT-TTS-SSHHHHHHHHHHHHHIIIIIHHHHHHHHIIIII-SS--HHHHHHHHHHHHHHHHHHHHHHHTTTTSS--SSSBSSTT-B--HHHHTTHHHHHTTTTTS-S-HHHHTT-HHHHHHHHHHHTSHHHHHHTSGGG---/----SSPTT--HHHHT--SEEEEE-SSHHHHHHHHHHHHHHHHH---EEEEE--GGGTGGGSHHHHHH-TT--S-EEEETTSSS-EEE-SHHHHHHHHHHHH-TT-TTS-SSHHHHHHHHHHHHHIIIIIHHHHHHHHIIIII-SS--HHHHHHHHHHHHHHHHHHHHHHHTTTTSS--SSSBSSTT-B--HHHHTTHHHHHTTTTTS-S-HHHHTT-HHHHHHHHHHHTSHHHHHHTSGGG---

Sequence (490 aa):
MSSSFYLEGTPDEVKNAKGLHLVTMSTPNGKKVQIMLEELKAAYGTDYTHTLIHISTNEQKKDWFLKLNPNGRIPILIDNTKTPPFPVMETSAELLYLLKEFDSKDIFGFKDELERNECLQWMFFWHGSGAPYQGQVNYFSKIAGEKNPGAIKRFKDETLRIFGVLEIRLSGKYTGEPRDYLAGNGKGKYSVADIGTWPWLNAWDFSGAITKEEMNAFPHLLKWIDRIAKRPAVQSGTSEKWQNWMSSSFYLEGTPDEVKNAKGLHLVTMSTPNGKKVQIMLEELKAAYGTDYTHTLIHISTNEQKKDWFLKLNPNGRIPILIDNTKTPPFPVMETSAELLYLLKEFDSKDIFGFKDELERNECLQWMFFWHGSGAPYQGQVNYFSKIAGEKNPGAIKRFKDETLRIFGVLEIRLSGKYTGEPRDYLAGNGKGKYSVADIGTWPWLNAWDFSGAITKEEMNAFPHLLKWIDRIAKRPAVQSGTSEKWQNW

Solvent-accessible surface area (backbone atoms only — not comparable to full-atom values): 26109 Å² total; per-residue (Å²): 127,86,82,64,91,63,50,84,80,45,54,64,79,62,72,68,49,63,46,35,33,35,41,28,39,72,43,49,60,21,28,26,52,38,19,51,50,36,42,36,24,72,74,70,65,51,72,70,48,73,45,83,55,58,73,90,76,45,57,39,67,33,67,43,42,28,63,58,30,60,79,37,62,70,32,37,39,32,34,47,78,42,88,72,63,46,57,31,35,44,63,69,34,36,49,51,49,46,43,69,76,66,32,86,81,35,72,47,57,55,86,52,67,68,40,37,45,46,27,41,22,48,37,48,42,33,48,38,44,45,51,48,31,44,49,46,25,32,34,42,58,64,67,45,88,63,84,45,69,68,58,34,49,54,24,44,53,50,32,53,51,44,52,47,30,50,20,44,60,25,46,10,76,78,73,79,47,56,30,70,31,82,25,48,74,82,39,33,45,71,24,56,34,43,45,69,41,43,45,51,62,71,47,57,54,71,43,65,79,54,50,69,73,65,51,63,78,27,58,48,42,52,51,40,50,54,59,52,60,68,37,66,31,44,45,61,28,67,34,70,91,57,58,88,127,126,86,82,65,90,62,49,85,82,44,54,64,77,63,70,68,49,64,46,36,32,36,41,28,41,73,44,49,61,20,28,26,54,38,20,51,50,36,42,38,24,73,74,69,66,51,71,70,47,73,46,82,55,58,73,90,74,46,58,39,66,35,68,44,41,28,62,58,29,60,79,37,61,70,32,36,39,32,35,48,78,42,89,72,63,45,59,33,36,44,63,68,36,37,48,51,49,47,43,70,76,66,33,85,82,36,71,48,58,53,85,52,68,69,40,37,46,46,27,42,22,49,37,48,42,34,47,36,44,42,51,49,31,43,49,47,24,33,34,41,59,63,66,46,88,63,83,46,71,69,60,35,49,53,24,45,53,49,32,54,51,45,52,47,29,50,21,43,61,23,47,12,74,78,72,76,49,55,31,70,33,84,25,48,74,82,40,32,43,72,26,56,36,43,45,69,42,43,47,52,62,70,45,58,53,72,41,66,77,54,50,70,73,64,49,63,77,28,59,49,42,53,51,39,50,54,58,52,60,67,36,67,32,45,46,62,28,67,34,71,89,56,58,87,126